Protein AF-A0A7S0ZJD8-F1 (afdb_monomer)

Mean predicted aligned error: 12.16 Å

Foldseek 3Di:
DDDDDDDDDDDDDDDDDDDDDDPPPPDDCLEQPSPNQHDDLVSLQVVLVVLLVVLVVLVVVLLPDDPPDLVCLLVNLVSVVVSVVSLCSSLVSLVVQLPDPPDPSNNVSSVVSNVVNVVVVLVVLLDLSSLVSLVCCLPDPVNVVVDDPVSNVSSQVSNLSSLLCVNVPDPVLSVVLVVLVVVLVVLVVVLVVLLVCCQDPPPNWDKDFCVQPVVQDDVVLSVVWDWDDDPNTIITTQGLRPVSLLVRLQRRLDPVVLVVSPCSSPPCVSCVSSVVSVVVSLVSLQVSCVSSPHNGSQRSVLPPPDPQNHPVSVVVVVVVVCVVCVVVVVVVQVQLLVLQVVSLVPDPVVVVPPDDDPPPPRDSGQDPSSVSNSVSVVCCVVCVVPVVCVVVVVVVPDPVVVLVVVQVVCCVPPVDGDDD

Solvent-accessible surface area (backbone atoms only — not comparable to full-atom values): 24217 Å² total; per-residue (Å²): 144,81,88,79,82,76,81,81,78,85,80,82,83,78,92,81,80,92,79,96,85,74,94,71,88,84,72,76,88,37,41,56,85,72,36,60,77,36,87,54,45,82,30,36,51,59,48,36,54,53,50,49,58,53,42,50,52,41,52,50,52,57,61,66,63,66,95,85,52,85,84,52,57,68,53,48,57,50,44,52,49,52,38,50,52,59,52,45,61,54,40,56,46,22,58,50,37,44,75,69,49,88,51,63,64,43,15,52,27,22,45,53,22,36,55,52,49,51,49,53,51,52,53,54,40,51,33,48,76,65,46,51,60,53,54,50,42,71,69,31,70,74,57,43,70,72,47,56,77,65,56,47,50,51,49,55,49,52,49,48,55,26,49,75,56,30,40,86,47,57,72,72,57,25,54,50,46,56,49,40,52,53,52,38,53,50,40,54,50,52,32,54,48,42,59,52,45,56,37,63,46,95,81,48,45,54,77,42,56,36,84,82,43,60,88,53,41,60,66,76,59,54,69,70,41,53,76,44,81,55,96,97,40,56,27,32,46,41,57,39,32,71,71,59,34,56,65,50,41,35,49,51,85,52,65,66,58,28,46,49,56,46,48,66,49,66,36,60,85,76,39,46,67,40,51,55,34,49,54,49,44,54,50,42,41,41,53,44,15,50,73,74,72,30,95,36,43,64,59,60,67,31,38,99,84,45,92,56,72,41,71,66,60,49,50,53,49,53,51,54,50,48,64,73,41,42,69,59,53,53,53,51,53,51,51,40,45,53,51,46,56,53,53,71,73,65,40,72,74,69,66,79,64,78,72,88,73,76,84,74,76,78,72,94,63,81,47,82,57,43,49,49,25,41,49,46,50,52,51,51,64,76,28,66,91,46,52,79,43,55,75,53,48,58,76,71,60,44,70,68,55,47,52,50,51,49,32,52,51,39,33,72,77,71,71,41,76,80,76,134

Structure (mmCIF, N/CA/C/O backbone):
data_AF-A0A7S0ZJD8-F1
#
_entry.id   AF-A0A7S0ZJD8-F1
#
loop_
_atom_site.group_PDB
_atom_site.id
_atom_site.type_symbol
_atom_site.label_atom_id
_atom_site.label_alt_id
_atom_site.label_comp_id
_atom_site.label_asym_id
_atom_site.label_entity_id
_atom_site.label_seq_id
_atom_site.pdbx_PDB_ins_code
_atom_site.Cartn_x
_atom_site.Cartn_y
_atom_site.Cartn_z
_atom_site.occupancy
_atom_site.B_iso_or_equiv
_atom_site.auth_seq_id
_atom_site.auth_comp_id
_atom_site.auth_asym_id
_atom_site.auth_atom_id
_atom_site.pdbx_PDB_model_num
ATOM 1 N N . SER A 1 1 ? -49.148 -4.290 -6.022 1.00 34.66 1 SER A N 1
ATOM 2 C CA . SER A 1 1 ? -49.364 -3.223 -5.025 1.00 34.66 1 SER A CA 1
ATOM 3 C C . SER A 1 1 ? -48.228 -3.239 -4.014 1.00 34.66 1 SER A C 1
ATOM 5 O O . SER A 1 1 ? -48.318 -3.897 -2.991 1.00 34.66 1 SER A O 1
ATOM 7 N N . LEU A 1 2 ? -47.140 -2.531 -4.314 1.00 22.94 2 LEU A N 1
ATOM 8 C CA . LEU A 1 2 ? -46.131 -2.135 -3.332 1.00 22.94 2 LEU A CA 1
ATOM 9 C C . LEU A 1 2 ? -45.579 -0.785 -3.794 1.00 22.94 2 LEU A C 1
ATOM 11 O O . LEU A 1 2 ? -44.835 -0.688 -4.763 1.00 22.94 2 LEU A O 1
ATOM 15 N N . ASN A 1 3 ? -46.095 0.258 -3.145 1.00 22.84 3 ASN A N 1
ATOM 16 C CA . ASN A 1 3 ? -45.726 1.656 -3.311 1.00 22.84 3 ASN A CA 1
ATOM 17 C C . ASN A 1 3 ? -44.357 1.883 -2.664 1.00 22.84 3 ASN A C 1
ATOM 19 O O . ASN A 1 3 ? -44.268 1.942 -1.438 1.00 22.84 3 ASN A O 1
ATOM 23 N N . LEU A 1 4 ? -43.312 2.069 -3.467 1.00 25.77 4 LEU A N 1
ATOM 24 C CA . LEU A 1 4 ? -42.076 2.696 -3.006 1.00 25.77 4 LEU A CA 1
ATOM 25 C C . LEU A 1 4 ? -42.177 4.192 -3.310 1.00 25.77 4 LEU A C 1
ATOM 27 O O . LEU A 1 4 ? -42.016 4.631 -4.445 1.00 25.77 4 LEU A O 1
ATOM 31 N N . LYS A 1 5 ? -42.508 4.970 -2.274 1.00 24.23 5 LYS A N 1
ATOM 32 C CA . LYS A 1 5 ? -42.427 6.434 -2.288 1.00 24.23 5 LYS A CA 1
ATOM 33 C C . LYS A 1 5 ? -40.955 6.832 -2.384 1.00 24.23 5 LYS A C 1
ATOM 35 O O . LYS A 1 5 ? -40.248 6.839 -1.379 1.00 24.23 5 LYS A O 1
ATOM 40 N N . THR A 1 6 ? -40.504 7.193 -3.576 1.00 27.55 6 THR A N 1
ATOM 41 C CA . THR A 1 6 ? -39.266 7.945 -3.769 1.00 27.55 6 THR A CA 1
ATOM 42 C C . THR A 1 6 ? -39.478 9.368 -3.245 1.00 27.55 6 THR A C 1
ATOM 44 O O . THR A 1 6 ? -40.357 10.103 -3.696 1.00 27.55 6 THR A O 1
ATOM 47 N N . ARG A 1 7 ? -38.705 9.758 -2.225 1.00 26.48 7 ARG A N 1
ATOM 48 C CA . ARG A 1 7 ? -38.601 11.158 -1.801 1.00 26.48 7 ARG A CA 1
ATOM 49 C C . ARG A 1 7 ? -37.836 11.914 -2.886 1.00 26.48 7 ARG A C 1
ATOM 51 O O . ARG A 1 7 ? -36.656 11.663 -3.104 1.00 26.48 7 ARG A O 1
ATOM 58 N N . ASN A 1 8 ? -38.538 12.821 -3.557 1.00 23.09 8 ASN A N 1
ATOM 59 C CA . ASN A 1 8 ? -37.975 13.789 -4.490 1.00 23.09 8 ASN A CA 1
ATOM 60 C C . ASN A 1 8 ? -36.964 14.689 -3.765 1.00 23.09 8 ASN A C 1
ATOM 62 O O . ASN A 1 8 ? -37.358 15.480 -2.909 1.00 23.09 8 ASN A O 1
ATOM 66 N N . TYR A 1 9 ? -35.690 14.613 -4.143 1.00 26.19 9 TYR A N 1
ATOM 67 C CA . TYR A 1 9 ? -34.766 15.729 -3.962 1.00 26.19 9 TYR A CA 1
ATOM 68 C C . TYR A 1 9 ? -34.892 16.622 -5.196 1.00 26.19 9 TYR A C 1
ATOM 70 O O . TYR A 1 9 ? -34.617 16.193 -6.314 1.00 26.19 9 TYR A O 1
ATOM 78 N N . SER A 1 10 ? -35.396 17.841 -5.002 1.00 24.55 10 SER A N 1
ATOM 79 C CA . SER A 1 10 ? -35.574 18.816 -6.073 1.00 24.55 10 SER A CA 1
ATOM 80 C C . SER A 1 10 ? -34.214 19.284 -6.591 1.00 24.55 10 SER A C 1
ATOM 82 O O . SER A 1 10 ? -33.496 20.006 -5.902 1.00 24.55 10 SER A O 1
ATOM 84 N N . THR A 1 11 ? -33.875 18.913 -7.818 1.00 25.34 11 THR A N 1
ATOM 85 C CA . THR A 1 11 ? -32.825 19.558 -8.605 1.00 25.34 11 THR A CA 1
ATOM 86 C C . THR A 1 11 ? -33.406 20.813 -9.251 1.00 25.34 11 THR A C 1
ATOM 88 O O . THR A 1 11 ? -34.088 20.762 -10.273 1.00 25.34 11 THR A O 1
ATOM 91 N N . SER A 1 12 ? -33.177 21.968 -8.631 1.00 26.50 12 SER A N 1
ATOM 92 C CA . SER A 1 12 ? -33.423 23.263 -9.264 1.00 26.50 12 SER A CA 1
ATOM 93 C C . SER A 1 12 ? -32.315 23.540 -10.284 1.00 26.50 12 SER A C 1
ATOM 95 O O . SER A 1 12 ? -31.171 23.801 -9.922 1.00 26.50 12 SER A O 1
ATOM 97 N N . PHE A 1 13 ? -32.687 23.437 -11.559 1.00 30.55 13 PHE A N 1
ATOM 98 C CA . PHE A 1 13 ? -31.923 23.833 -12.737 1.00 30.55 13 PHE A CA 1
ATOM 99 C C . PHE A 1 13 ? -31.697 25.350 -12.775 1.00 30.55 13 PHE A C 1
ATOM 101 O O . PHE A 1 13 ? -32.662 26.104 -12.672 1.00 30.55 13 PHE A O 1
ATOM 108 N N . THR A 1 14 ? -30.475 25.792 -13.082 1.00 28.81 14 THR A N 1
ATOM 109 C CA . THR A 1 14 ? -30.248 27.082 -13.754 1.00 28.81 14 THR A CA 1
ATOM 110 C C . THR A 1 14 ? -29.093 26.979 -14.745 1.00 28.81 14 THR A C 1
ATOM 112 O O . THR A 1 14 ? -27.967 26.667 -14.371 1.00 28.81 14 THR A O 1
ATOM 115 N N . ASN A 1 15 ? -29.412 27.264 -16.011 1.00 32.31 15 ASN A N 1
ATOM 116 C CA . ASN A 1 15 ? -28.484 27.530 -17.109 1.00 32.31 15 ASN A CA 1
ATOM 117 C C . ASN A 1 15 ? -27.544 28.685 -16.750 1.00 32.31 15 ASN A C 1
ATOM 119 O O . ASN A 1 15 ? -28.043 29.754 -16.397 1.00 32.31 15 ASN A O 1
ATOM 123 N N . ILE A 1 16 ? -26.231 28.528 -16.940 1.00 32.75 16 ILE A N 1
ATOM 124 C CA . ILE A 1 16 ? -25.314 29.670 -17.055 1.00 32.75 16 ILE A CA 1
ATOM 125 C C . ILE A 1 16 ? -24.350 29.427 -18.218 1.00 32.75 16 ILE A C 1
ATOM 127 O O . ILE A 1 16 ? -23.671 28.408 -18.301 1.00 32.75 16 ILE A O 1
ATOM 131 N N . SER A 1 17 ? -24.386 30.388 -19.135 1.00 29.91 17 SER A N 1
ATOM 132 C CA . SER A 1 17 ? -23.612 30.527 -20.360 1.00 29.91 17 SER A CA 1
ATOM 133 C C . SER A 1 17 ? -22.142 30.867 -20.114 1.00 29.91 17 SER A C 1
ATOM 135 O O . SER A 1 17 ? -21.789 31.503 -19.124 1.00 29.91 17 SER A O 1
ATOM 137 N N . GLU A 1 18 ? -21.339 30.498 -21.107 1.00 39.88 18 GLU A N 1
ATOM 138 C CA . GLU A 1 18 ? -19.937 30.826 -21.370 1.00 39.88 18 GLU A CA 1
ATOM 139 C C . GLU A 1 18 ? -19.441 32.182 -20.824 1.00 39.88 18 GLU A C 1
ATOM 141 O O . GLU A 1 18 ? -19.932 33.240 -21.215 1.00 39.88 18 GLU A O 1
ATOM 146 N N . ASN A 1 19 ? -18.389 32.146 -19.997 1.00 29.42 19 ASN A N 1
ATOM 147 C CA . ASN A 1 19 ? -17.175 32.947 -20.203 1.00 29.42 19 ASN A CA 1
ATOM 148 C C . ASN A 1 19 ? -16.042 32.509 -19.257 1.00 29.42 19 ASN A C 1
ATOM 150 O O . ASN A 1 19 ? -16.196 32.451 -18.040 1.00 29.42 19 ASN A O 1
ATOM 154 N N . LYS A 1 20 ? -14.885 32.198 -19.853 1.00 45.00 20 LYS A N 1
ATOM 155 C CA . LYS A 1 20 ? -13.628 31.845 -19.181 1.00 45.00 20 LYS A CA 1
ATOM 156 C C . LYS A 1 20 ? -12.943 33.104 -18.653 1.00 45.00 20 LYS A C 1
ATOM 158 O O . LYS A 1 20 ? -12.396 33.842 -19.460 1.00 45.00 20 LYS A O 1
ATOM 163 N N . SER A 1 21 ? -12.924 33.271 -17.333 1.00 33.72 21 SER A N 1
ATOM 164 C CA . SER A 1 21 ? -11.855 33.878 -16.514 1.00 33.72 21 SER A CA 1
ATOM 165 C C . SER A 1 21 ? -12.489 34.402 -15.228 1.00 33.72 21 SER A C 1
ATOM 167 O O . SER A 1 21 ? -12.870 35.561 -15.174 1.00 33.72 21 SER A O 1
ATOM 169 N N . ASP A 1 22 ? -12.707 33.503 -14.270 1.00 29.36 22 ASP A N 1
ATOM 170 C CA . ASP A 1 22 ? -12.872 33.761 -12.832 1.00 29.36 22 ASP A CA 1
ATOM 171 C C . ASP A 1 22 ? -13.500 32.498 -12.236 1.00 29.36 22 ASP A C 1
ATOM 173 O O . ASP A 1 22 ? -14.710 32.287 -12.319 1.00 29.36 22 ASP A O 1
ATOM 177 N N . LEU A 1 23 ? -12.677 31.625 -11.645 1.00 34.72 23 LEU A N 1
ATOM 178 C CA . LEU A 1 23 ? -13.143 30.539 -10.773 1.00 34.72 23 LEU A CA 1
ATOM 179 C C . LEU A 1 23 ? -13.694 31.165 -9.484 1.00 34.72 23 LEU A C 1
ATOM 181 O O . LEU A 1 23 ? -13.085 31.140 -8.417 1.00 34.72 23 LEU A O 1
ATOM 185 N N . ASN A 1 24 ? -14.850 31.808 -9.614 1.00 30.39 24 ASN A N 1
ATOM 186 C CA . ASN A 1 24 ? -15.603 32.363 -8.514 1.00 30.39 24 ASN A CA 1
ATOM 187 C C . ASN A 1 24 ? -16.448 31.215 -7.956 1.00 30.39 24 ASN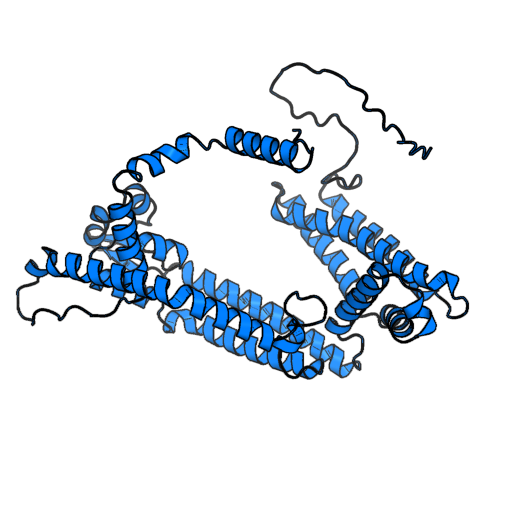 A C 1
ATOM 189 O O . ASN A 1 24 ? -17.483 30.871 -8.526 1.00 30.39 24 ASN A O 1
ATOM 193 N N . TRP A 1 25 ? -15.968 30.593 -6.875 1.00 38.53 25 TRP A N 1
ATOM 194 C CA . TRP A 1 25 ? -16.639 29.533 -6.113 1.00 38.53 25 TRP A CA 1
ATOM 195 C C . TRP A 1 25 ? -17.956 30.049 -5.499 1.00 38.53 25 TRP A C 1
ATOM 197 O O . TRP A 1 25 ? -18.088 30.217 -4.289 1.00 38.53 25 TRP A O 1
ATOM 207 N N . LYS A 1 26 ? -18.957 30.353 -6.328 1.00 40.50 26 LYS A N 1
ATOM 208 C CA . LYS A 1 26 ? -20.320 30.674 -5.900 1.00 40.50 26 LYS A CA 1
ATOM 209 C C . LYS A 1 26 ? -21.135 29.386 -5.876 1.00 40.50 26 LYS A C 1
ATOM 211 O O . LYS A 1 26 ? -21.884 29.098 -6.802 1.00 40.50 26 LYS A O 1
ATOM 216 N N . GLY A 1 27 ? -20.996 28.618 -4.800 1.00 39.84 27 GLY A N 1
ATOM 217 C CA . GLY A 1 27 ? -21.799 27.417 -4.591 1.00 39.84 27 GLY A CA 1
ATOM 218 C C . GLY A 1 27 ? -21.562 26.780 -3.228 1.00 39.84 27 GLY A C 1
ATOM 219 O O . GLY A 1 27 ? -20.718 25.906 -3.112 1.00 39.84 27 GLY A O 1
ATOM 220 N N . TYR A 1 28 ? -22.365 27.184 -2.237 1.00 43.22 28 TYR A N 1
ATOM 221 C CA . TYR A 1 28 ? -22.423 26.658 -0.863 1.00 43.22 28 TYR A CA 1
ATOM 222 C C . TYR A 1 28 ? -21.151 26.854 -0.019 1.00 43.22 28 TYR A C 1
ATOM 224 O O . TYR A 1 28 ? -20.035 26.579 -0.442 1.00 43.22 28 TYR A O 1
ATOM 232 N N . ASP A 1 29 ? -21.331 27.305 1.223 1.00 50.28 29 ASP A N 1
ATOM 233 C CA . ASP A 1 29 ? -20.264 27.415 2.223 1.00 50.28 29 ASP A CA 1
ATOM 234 C C . ASP A 1 29 ? -19.836 26.024 2.718 1.00 50.28 29 ASP A C 1
ATOM 236 O O . ASP A 1 29 ? -20.153 25.605 3.828 1.00 50.28 29 ASP A O 1
ATOM 240 N N . ARG A 1 30 ? -19.203 25.250 1.835 1.00 55.56 30 ARG A N 1
ATOM 241 C CA . ARG A 1 30 ? -18.761 23.880 2.116 1.00 55.56 30 ARG A CA 1
ATOM 242 C C . ARG A 1 30 ? -17.401 23.843 2.819 1.00 55.56 30 ARG A C 1
ATOM 244 O O . ARG A 1 30 ? -17.008 22.789 3.295 1.00 55.56 30 ARG A O 1
ATOM 251 N N . GLY A 1 31 ? -16.704 24.978 2.918 1.00 59.81 31 GLY A N 1
ATOM 252 C CA . GLY A 1 31 ? -15.317 25.048 3.389 1.00 59.81 31 GLY A CA 1
ATOM 253 C C . GLY A 1 31 ? -14.357 24.191 2.555 1.00 59.81 31 GLY A C 1
ATOM 254 O O . GLY A 1 31 ? -14.705 23.717 1.471 1.00 59.81 31 GLY A O 1
ATOM 255 N N . LEU A 1 32 ? -13.120 24.025 3.025 1.00 71.69 32 LEU A N 1
ATOM 256 C CA . LEU A 1 32 ? -12.102 23.248 2.312 1.00 71.69 32 LEU A CA 1
ATOM 257 C C . LEU A 1 32 ? -12.389 21.740 2.435 1.00 71.69 32 LEU A C 1
ATOM 259 O O . LEU A 1 32 ? -12.516 21.233 3.543 1.00 71.69 32 LEU A O 1
ATOM 263 N N . VAL A 1 33 ? -12.490 21.024 1.307 1.00 76.50 33 VAL A N 1
ATOM 264 C CA . VAL A 1 33 ? -12.810 19.574 1.247 1.00 76.50 33 VAL A CA 1
ATOM 265 C C . VAL A 1 33 ? -14.100 19.201 2.001 1.00 76.50 33 VAL A C 1
ATOM 267 O O . VAL A 1 33 ? -14.150 18.207 2.712 1.00 76.50 33 VAL A O 1
ATOM 270 N N . ASN A 1 34 ? -15.162 20.002 1.863 1.00 76.00 34 ASN A N 1
ATOM 271 C CA . ASN A 1 34 ? -16.426 19.819 2.597 1.00 76.00 34 ASN A CA 1
ATOM 272 C C . ASN A 1 34 ? -16.311 19.926 4.134 1.00 76.00 34 ASN A C 1
ATOM 274 O O . ASN A 1 34 ? -17.225 19.486 4.825 1.00 76.00 34 ASN A O 1
ATOM 278 N N . LEU A 1 35 ? -15.256 20.551 4.673 1.00 82.62 35 LEU A N 1
ATOM 279 C CA . LEU A 1 35 ? -15.173 20.951 6.081 1.00 82.62 35 LEU A CA 1
ATOM 280 C C . LEU A 1 35 ? -15.461 22.456 6.235 1.00 82.62 35 LEU A C 1
ATOM 282 O O . LEU A 1 35 ? -14.536 23.268 6.117 1.00 82.62 35 LEU A O 1
ATOM 286 N N . PRO A 1 36 ? -16.704 22.872 6.569 1.00 74.50 36 PRO A N 1
ATOM 287 C CA . PRO A 1 36 ? -17.126 24.281 6.548 1.00 74.50 36 PRO A CA 1
ATOM 288 C C . PRO A 1 36 ? -16.294 25.210 7.440 1.00 74.50 36 PRO A C 1
ATOM 290 O O . PRO A 1 36 ? -16.195 26.410 7.186 1.00 74.50 36 PRO A O 1
ATOM 293 N N . GLY A 1 37 ? -15.691 24.664 8.499 1.00 79.75 37 GLY A N 1
ATOM 294 C CA . GLY A 1 37 ? -14.896 25.431 9.454 1.00 79.75 37 GLY A CA 1
ATOM 295 C C . GLY A 1 37 ? -13.452 25.713 9.023 1.00 79.75 37 GLY A C 1
ATOM 296 O O . GLY A 1 37 ? -12.779 26.463 9.726 1.00 79.75 37 GLY A O 1
ATOM 297 N N . ILE A 1 38 ? -12.967 25.149 7.907 1.00 85.88 38 ILE A N 1
ATOM 298 C CA . ILE A 1 38 ? -11.583 25.335 7.440 1.00 85.88 38 ILE A CA 1
ATOM 299 C C . ILE A 1 38 ? -11.555 26.319 6.278 1.00 85.88 38 ILE A C 1
ATOM 301 O O . ILE A 1 38 ? -11.986 25.999 5.168 1.00 85.88 38 ILE A O 1
ATOM 305 N N . ARG A 1 39 ? -11.009 27.516 6.520 1.00 84.69 39 ARG A N 1
ATOM 306 C CA . ARG A 1 39 ? -10.820 28.550 5.485 1.00 84.69 39 ARG A CA 1
ATOM 307 C C . ARG A 1 39 ? -9.384 29.054 5.395 1.00 84.69 39 ARG A C 1
ATOM 309 O O . ARG A 1 39 ? -8.965 29.514 4.339 1.00 84.69 39 ARG A O 1
ATOM 316 N N . LYS A 1 40 ? -8.633 28.986 6.493 1.00 89.62 40 LYS A N 1
ATOM 317 C CA . LYS A 1 40 ? -7.221 29.384 6.580 1.00 89.62 40 LYS A CA 1
ATOM 318 C C . LYS A 1 40 ? -6.440 28.423 7.468 1.00 89.62 40 LYS A C 1
ATOM 320 O O . LYS A 1 40 ? -7.008 27.715 8.295 1.00 89.62 40 LYS A O 1
ATOM 325 N N . HIS A 1 41 ? -5.113 28.473 7.367 1.00 90.06 41 HIS A N 1
ATOM 326 C CA . HIS A 1 41 ? -4.211 27.558 8.075 1.00 90.06 41 HIS A CA 1
ATOM 327 C C . HIS A 1 41 ? -4.444 27.539 9.601 1.00 90.06 41 HIS A C 1
ATOM 329 O O . HIS A 1 41 ? -4.390 26.490 10.232 1.00 90.06 41 HIS A O 1
ATOM 335 N N . SER A 1 42 ? -4.787 28.683 10.205 1.00 91.94 42 SER A N 1
ATOM 336 C CA . SER A 1 42 ? -5.053 28.790 11.652 1.00 91.94 42 SER A CA 1
ATOM 337 C C . SER A 1 42 ? -6.359 28.138 12.137 1.00 91.94 42 SER A C 1
ATOM 339 O O . SER A 1 42 ? -6.567 28.052 13.351 1.00 91.94 42 SER A O 1
ATOM 341 N N . ASP A 1 43 ? -7.231 27.682 11.235 1.00 93.56 43 ASP A N 1
ATOM 342 C CA . ASP A 1 43 ? -8.490 27.023 11.598 1.00 93.56 43 ASP A CA 1
ATOM 343 C C . ASP A 1 43 ? -8.297 25.525 11.887 1.00 93.56 43 ASP A C 1
ATOM 345 O O . ASP A 1 43 ? -9.013 24.972 12.721 1.00 93.56 43 ASP A O 1
ATOM 349 N N . TRP A 1 44 ? -7.287 24.887 11.278 1.00 94.88 44 TRP A N 1
ATOM 350 C CA . TRP A 1 44 ? -7.024 23.444 11.392 1.00 94.88 44 TRP A CA 1
ATOM 351 C C . TRP A 1 44 ? -6.911 22.969 12.835 1.00 94.88 44 TRP A C 1
ATOM 353 O O . TRP A 1 44 ? -7.638 22.074 13.256 1.00 94.88 44 TRP A O 1
ATOM 363 N N . MET A 1 45 ? -6.041 23.604 13.622 1.00 96.00 45 MET A N 1
ATOM 364 C CA . MET A 1 45 ? -5.827 23.193 15.009 1.00 96.00 45 MET A CA 1
ATOM 365 C C . MET A 1 45 ? -7.068 23.437 15.879 1.00 96.00 45 MET A C 1
ATOM 367 O O . MET A 1 45 ? -7.389 22.632 16.748 1.00 96.00 45 MET A O 1
ATOM 371 N N . LYS A 1 46 ? -7.802 24.530 15.631 1.00 95.00 46 LYS A N 1
ATOM 372 C CA . LYS A 1 46 ? -9.044 24.827 16.361 1.00 95.00 46 LYS A CA 1
ATOM 373 C C . LYS A 1 46 ? -10.107 23.771 16.085 1.00 95.00 46 LYS A C 1
ATOM 375 O O . LYS A 1 46 ? -10.803 23.353 17.005 1.00 95.00 46 LYS A O 1
ATOM 380 N N . MET A 1 47 ? -10.216 23.338 14.831 1.00 94.50 47 MET A N 1
ATOM 381 C CA . MET A 1 47 ? -11.125 22.263 14.464 1.00 94.50 47 MET A CA 1
ATOM 382 C C . MET A 1 47 ? -10.680 20.922 15.025 1.00 94.50 47 MET A C 1
ATOM 384 O O . MET A 1 47 ? -11.527 20.233 15.574 1.00 94.50 47 MET A O 1
ATOM 388 N N . ALA A 1 48 ? -9.389 20.585 14.993 1.00 96.12 48 ALA A N 1
ATOM 389 C CA . ALA A 1 48 ? -8.889 19.346 15.591 1.00 96.12 48 ALA A CA 1
ATOM 390 C C . ALA A 1 48 ? -9.294 19.218 17.071 1.00 96.12 48 ALA A C 1
ATOM 392 O O . ALA A 1 48 ? -9.812 18.183 17.481 1.00 96.12 48 ALA A O 1
ATOM 393 N N . VAL A 1 49 ? -9.154 20.300 17.847 1.00 96.94 49 VAL A N 1
ATOM 394 C CA . VAL A 1 49 ? -9.583 20.352 19.258 1.00 96.94 49 VAL A CA 1
ATOM 395 C C . VAL A 1 49 ? -11.102 20.187 19.406 1.00 96.94 49 VAL A C 1
ATOM 397 O O . VAL A 1 49 ? -11.572 19.505 20.313 1.00 96.94 49 VAL A O 1
ATOM 400 N N . GLU A 1 50 ? -11.902 20.787 18.523 1.00 95.69 50 GLU A N 1
ATOM 401 C CA . GLU A 1 50 ? -13.361 20.618 18.548 1.00 95.69 50 GLU A CA 1
ATOM 402 C C . GLU A 1 50 ? -13.789 19.190 18.169 1.00 95.69 50 GLU A C 1
ATOM 404 O O . GLU A 1 50 ? -14.729 18.649 18.761 1.00 95.69 50 GLU A O 1
ATOM 409 N N . TYR A 1 51 ? -13.091 18.566 17.217 1.00 96.31 51 TYR A N 1
ATOM 410 C CA . TYR A 1 51 ? -13.298 17.173 16.834 1.00 96.31 51 TYR A CA 1
ATOM 411 C C . TYR A 1 51 ? -12.942 16.227 17.979 1.00 96.31 51 TYR A C 1
ATOM 413 O O . TYR A 1 51 ? -13.757 15.365 18.297 1.00 96.31 51 TYR A O 1
ATOM 421 N N . GLU A 1 52 ? -11.813 16.432 18.656 1.00 97.44 52 GLU A N 1
ATOM 422 C CA . GLU A 1 52 ? -11.450 15.683 19.863 1.00 97.44 52 GLU A CA 1
ATOM 423 C C . GLU A 1 52 ? -12.512 15.847 20.958 1.00 97.44 52 GLU A C 1
ATOM 425 O O . GLU A 1 52 ? -13.016 14.864 21.493 1.00 97.44 52 GLU A O 1
ATOM 430 N N . ARG A 1 53 ? -12.941 17.083 21.246 1.00 97.56 53 ARG A N 1
ATOM 431 C CA . ARG A 1 53 ? -13.959 17.365 22.270 1.00 97.56 53 ARG A CA 1
ATOM 432 C C . ARG A 1 53 ? -15.286 16.660 21.987 1.00 97.56 53 ARG A C 1
ATOM 434 O O . ARG A 1 53 ? -15.949 16.196 22.914 1.00 97.56 53 ARG A O 1
ATOM 441 N N . LYS A 1 54 ? -15.720 16.618 20.724 1.00 96.25 54 LYS A N 1
ATOM 442 C CA . LYS A 1 54 ? -16.912 15.858 20.315 1.00 96.25 54 LYS A CA 1
ATOM 443 C C . LYS A 1 54 ? -16.667 14.350 20.389 1.00 96.25 54 LYS A C 1
ATOM 445 O O . LYS A 1 54 ? -17.521 13.655 20.927 1.00 96.25 54 LYS A O 1
ATOM 450 N N . GLY A 1 55 ? -15.503 13.876 19.947 1.00 96.50 55 GLY A N 1
ATOM 451 C CA . GLY A 1 55 ? -15.079 12.480 20.068 1.00 96.50 55 GLY A CA 1
ATOM 452 C C . GLY A 1 55 ? -15.130 11.989 21.515 1.00 96.50 55 GLY A C 1
ATOM 453 O O . GLY A 1 55 ? -15.715 10.947 21.798 1.00 96.50 55 GLY A O 1
ATOM 454 N N . GLN A 1 56 ? -14.649 12.801 22.458 1.00 96.00 56 GLN A N 1
ATOM 455 C CA . GLN A 1 56 ? -14.695 12.494 23.886 1.00 96.00 56 GLN A CA 1
ATOM 456 C C . GLN A 1 56 ? -16.127 12.286 24.403 1.00 96.00 56 GLN A C 1
ATOM 458 O O . GLN A 1 56 ? -16.346 11.453 25.276 1.00 96.00 56 GLN A O 1
ATOM 463 N N . LYS A 1 57 ? -17.134 12.963 23.835 1.00 95.50 57 LYS A N 1
ATOM 464 C CA . LYS A 1 57 ? -18.535 12.722 24.214 1.00 95.50 57 LYS A CA 1
ATOM 465 C C . LYS A 1 57 ? -19.013 11.333 23.803 1.00 95.50 57 LYS A C 1
ATOM 467 O O . LYS A 1 57 ? -19.754 10.720 24.565 1.00 95.50 57 LYS A O 1
ATOM 472 N N . TYR A 1 58 ? -18.611 10.840 22.632 1.00 94.25 58 TYR A N 1
ATOM 473 C CA . TYR A 1 58 ? -18.921 9.468 22.222 1.00 94.25 58 TYR A CA 1
ATOM 474 C C . TYR A 1 58 ? -18.211 8.457 23.123 1.00 94.25 58 TYR A C 1
ATOM 476 O O . TYR A 1 58 ? -18.830 7.501 23.579 1.00 94.25 58 TYR A O 1
ATOM 484 N N . VAL A 1 59 ? -16.949 8.716 23.473 1.00 93.25 59 VAL A N 1
ATOM 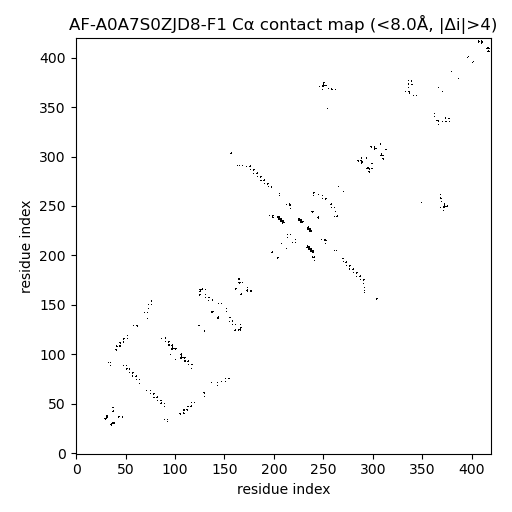485 C CA . VAL A 1 59 ? -16.186 7.910 24.441 1.00 93.25 59 VAL A CA 1
ATOM 486 C C . VAL A 1 59 ? -16.906 7.840 25.789 1.00 93.25 59 VAL A C 1
ATOM 488 O O . VAL A 1 59 ? -17.089 6.758 26.345 1.00 93.25 59 VAL A O 1
ATOM 491 N N . ASP A 1 60 ? -17.379 8.974 26.302 1.00 92.00 60 ASP A N 1
ATOM 492 C CA . ASP A 1 60 ? -18.121 9.027 27.562 1.00 92.00 60 ASP A CA 1
ATOM 493 C C . ASP A 1 60 ? -19.460 8.275 27.467 1.00 92.00 60 ASP A C 1
ATOM 495 O O . ASP A 1 60 ? -19.852 7.588 28.413 1.00 92.00 60 ASP A O 1
ATOM 499 N N . GLN A 1 61 ? -20.141 8.333 26.317 1.00 89.31 61 GLN A N 1
ATOM 500 C CA . GLN A 1 61 ? -21.346 7.539 26.060 1.00 89.31 61 GLN A CA 1
ATOM 501 C C . GLN A 1 61 ? -21.048 6.035 26.068 1.00 89.31 61 GLN A C 1
ATOM 503 O O . GLN A 1 61 ? -21.769 5.293 26.739 1.00 89.31 61 GLN A O 1
ATOM 508 N N . ILE A 1 62 ? -19.971 5.592 25.409 1.00 89.38 62 ILE A N 1
ATOM 509 C CA . ILE A 1 62 ? -19.528 4.188 25.415 1.00 89.38 62 ILE A CA 1
ATOM 510 C C . ILE A 1 62 ? -19.235 3.734 26.849 1.00 89.38 62 ILE A C 1
ATOM 512 O O . ILE A 1 62 ? -19.701 2.680 27.269 1.00 89.38 62 ILE A O 1
ATOM 516 N N . ARG A 1 63 ? -18.536 4.551 27.645 1.00 87.50 63 ARG A N 1
ATOM 517 C CA . ARG A 1 63 ? -18.220 4.235 29.050 1.00 87.50 63 ARG A CA 1
ATOM 518 C C . ARG A 1 63 ? -19.446 4.214 29.959 1.00 87.50 63 ARG A C 1
ATOM 520 O O . ARG A 1 63 ? -19.492 3.447 30.916 1.00 87.50 63 ARG A O 1
ATOM 527 N N . SER A 1 64 ? -20.444 5.050 29.676 1.00 82.75 64 SER A N 1
ATOM 528 C CA . SER A 1 64 ? -21.704 5.083 30.431 1.00 82.75 64 SER A CA 1
ATOM 529 C C . SER A 1 64 ? -22.586 3.851 30.194 1.00 82.75 64 SER A C 1
ATOM 531 O O . SER A 1 64 ? -23.605 3.667 30.867 1.00 82.75 64 SER A O 1
ATOM 533 N N . PHE A 1 65 ? -22.207 3.002 29.239 1.00 74.38 65 PHE A N 1
ATOM 534 C CA . PHE A 1 65 ? -22.944 1.808 28.890 1.00 74.38 65 PHE A CA 1
ATOM 535 C C . PHE A 1 65 ? -22.992 0.801 30.049 1.00 74.38 65 PHE A C 1
ATOM 537 O O . PHE A 1 65 ? -21.976 0.233 30.449 1.00 74.38 65 PHE A O 1
ATOM 544 N N . SER A 1 66 ? -24.192 0.550 30.587 1.00 58.22 66 SER A N 1
ATOM 545 C CA . SER A 1 66 ? -24.413 -0.415 31.669 1.00 58.22 66 SER A CA 1
ATOM 546 C C . SER A 1 66 ? -24.993 -1.740 31.163 1.00 58.22 66 SER A C 1
ATOM 548 O O . SER A 1 66 ? -25.803 -1.792 30.239 1.00 58.22 66 SER A O 1
ATOM 550 N N . GLN A 1 67 ? -24.597 -2.833 31.819 1.00 56.47 67 GLN A N 1
ATOM 551 C CA . GLN A 1 67 ? -24.869 -4.225 31.429 1.00 56.47 67 GLN A CA 1
ATOM 552 C C . GLN A 1 67 ? -26.354 -4.654 31.498 1.00 56.47 67 GLN A C 1
ATOM 554 O O . GLN A 1 67 ? -26.671 -5.811 31.229 1.00 56.47 67 GLN A O 1
ATOM 559 N N . SER A 1 68 ? -27.281 -3.778 31.898 1.00 53.56 68 SER A N 1
ATOM 560 C CA . SER A 1 68 ? -28.599 -4.191 32.399 1.00 53.56 68 SER A CA 1
ATOM 561 C C . SER A 1 68 ? -29.733 -4.281 31.368 1.00 53.56 68 SER A C 1
ATOM 563 O O . SER A 1 68 ? -30.820 -4.722 31.737 1.00 53.56 68 SER A O 1
ATOM 565 N N . SER A 1 69 ? -29.540 -3.945 30.084 1.00 52.41 69 SER A N 1
ATOM 566 C CA . SER A 1 69 ? -30.618 -4.094 29.084 1.00 52.41 69 SER A CA 1
ATOM 567 C C . SER A 1 69 ? -30.130 -4.470 27.681 1.00 52.41 69 SER A C 1
ATOM 569 O O . SER A 1 69 ? -29.398 -3.711 27.047 1.00 52.41 69 SER A O 1
ATOM 571 N N . ASN A 1 70 ? -30.628 -5.606 27.178 1.00 52.81 70 ASN A N 1
ATOM 572 C CA . ASN A 1 70 ? -30.355 -6.180 25.852 1.00 52.81 70 ASN A CA 1
ATOM 573 C C . ASN A 1 70 ? -30.550 -5.203 24.670 1.00 52.81 70 ASN A C 1
ATOM 575 O O . ASN A 1 70 ? -29.857 -5.343 23.672 1.00 52.81 70 ASN A O 1
ATOM 579 N N . GLU A 1 71 ? -31.466 -4.233 24.763 1.00 54.56 71 GLU A N 1
ATOM 580 C CA . GLU A 1 71 ? -31.781 -3.302 23.661 1.00 54.56 71 GLU A CA 1
ATOM 581 C C . GLU A 1 71 ? -30.686 -2.265 23.382 1.00 54.56 71 GLU A C 1
ATOM 583 O O . GLU A 1 71 ? -30.644 -1.709 22.292 1.00 54.56 71 GLU A O 1
ATOM 588 N N . LYS A 1 72 ? -29.785 -2.002 24.336 1.00 60.88 72 LYS A N 1
ATOM 589 C CA . LYS A 1 72 ? -28.781 -0.938 24.181 1.00 60.88 72 LYS A CA 1
ATOM 590 C C . LYS A 1 72 ? -27.477 -1.424 23.528 1.00 60.88 72 LYS A C 1
ATOM 592 O O . LYS A 1 72 ? -26.635 -0.620 23.154 1.00 60.88 72 LYS A O 1
ATOM 597 N N . VAL A 1 73 ? -27.275 -2.734 23.395 1.00 60.06 73 VAL A N 1
ATOM 598 C CA . VAL A 1 73 ? -25.977 -3.313 23.005 1.00 60.06 73 VAL A CA 1
ATOM 599 C C . VAL A 1 73 ? -25.624 -3.048 21.535 1.00 60.06 73 VAL A C 1
ATOM 601 O O . VAL A 1 73 ? -24.482 -2.690 21.257 1.00 60.06 73 VAL A O 1
ATOM 604 N N . SER A 1 74 ? -26.588 -3.121 20.609 1.00 62.34 74 SER A N 1
ATOM 605 C CA . SER A 1 74 ? -26.396 -2.653 19.222 1.00 62.34 74 SER A CA 1
ATOM 606 C C . SER A 1 74 ? -26.099 -1.149 19.163 1.00 62.34 74 SER A C 1
ATOM 608 O O . SER A 1 74 ? -25.332 -0.692 18.319 1.00 62.34 74 SER A O 1
ATOM 610 N N . SER A 1 75 ? -26.612 -0.371 20.125 1.00 76.19 75 SER A N 1
ATOM 611 C CA . SER A 1 75 ? -26.308 1.057 20.238 1.00 76.19 75 SER A CA 1
ATOM 612 C C . SER A 1 75 ? -24.833 1.332 20.562 1.00 76.19 75 SER A C 1
ATOM 614 O O . SER A 1 75 ? -24.342 2.386 20.182 1.00 76.19 75 SER A O 1
ATOM 616 N N . VAL A 1 76 ? -24.099 0.412 21.208 1.00 87.06 76 VAL A N 1
ATOM 617 C CA . VAL A 1 76 ? -22.653 0.594 21.466 1.00 87.06 76 VAL A CA 1
ATOM 618 C C . VAL A 1 76 ? -21.858 0.549 20.171 1.00 87.06 76 VAL A C 1
ATOM 620 O O . VAL A 1 76 ? -21.031 1.425 19.945 1.00 87.06 76 VAL A O 1
ATOM 623 N N . LEU A 1 77 ? -22.128 -0.439 19.313 1.00 89.81 77 LEU A N 1
ATOM 624 C CA . LEU A 1 77 ? -21.472 -0.546 18.008 1.00 89.81 77 LEU A CA 1
ATOM 625 C C . LEU A 1 77 ? -21.775 0.672 17.134 1.00 89.81 77 LEU A C 1
ATOM 627 O O . LEU A 1 77 ? -20.870 1.192 16.495 1.00 89.81 77 LEU A O 1
ATOM 631 N N . TYR A 1 78 ? -23.011 1.175 17.183 1.00 89.69 78 TYR A N 1
ATOM 632 C CA . TYR A 1 78 ? -23.383 2.413 16.500 1.00 89.69 78 TYR A CA 1
ATOM 633 C C . TYR A 1 78 ? -22.600 3.629 17.020 1.00 89.69 78 TYR A C 1
ATOM 635 O O . TYR A 1 78 ? -22.135 4.441 16.233 1.00 89.69 78 TYR A O 1
ATOM 643 N N . ILE A 1 79 ? -22.399 3.758 18.337 1.00 92.06 79 ILE A N 1
ATOM 644 C CA . ILE A 1 79 ? -21.606 4.870 18.892 1.00 92.06 79 ILE A CA 1
ATOM 645 C C . ILE A 1 79 ? -20.124 4.745 18.505 1.00 92.06 79 ILE A C 1
ATOM 647 O O . ILE A 1 79 ? -19.482 5.762 18.254 1.00 92.06 79 ILE A O 1
ATOM 651 N N . PHE A 1 80 ? -19.578 3.525 18.432 1.00 93.25 80 PHE A N 1
ATOM 652 C CA . PHE A 1 80 ? -18.237 3.305 17.880 1.00 93.25 80 PHE A CA 1
ATOM 653 C C . PHE A 1 80 ? -18.150 3.734 16.413 1.00 93.25 80 PHE A C 1
ATOM 655 O O . PHE A 1 80 ? -17.206 4.430 16.054 1.00 93.25 80 PHE A O 1
ATOM 662 N N . ASP A 1 81 ? -19.134 3.366 15.592 1.00 92.50 81 ASP A N 1
ATOM 663 C CA . ASP A 1 81 ? -19.197 3.754 14.180 1.00 92.50 81 ASP A CA 1
ATOM 664 C C . ASP A 1 81 ? -19.282 5.280 14.013 1.00 92.50 81 ASP A C 1
ATOM 666 O O . ASP A 1 81 ? -18.508 5.868 13.263 1.00 92.50 81 ASP A O 1
ATOM 670 N N . GLU A 1 82 ? -20.128 5.954 14.799 1.00 94.69 82 GLU A N 1
ATOM 671 C CA . GLU A 1 82 ? -20.234 7.420 14.813 1.00 94.69 82 GLU A CA 1
ATOM 672 C C . GLU A 1 82 ? -18.938 8.098 15.280 1.00 94.69 82 GLU A C 1
ATOM 674 O O . GLU A 1 82 ? -18.529 9.112 14.713 1.00 94.69 82 GLU A O 1
ATOM 679 N N . LEU A 1 83 ? -18.263 7.542 16.293 1.00 95.25 83 LEU A N 1
ATOM 680 C CA . LEU A 1 83 ? -16.957 8.025 16.743 1.00 95.25 83 LEU A CA 1
ATOM 681 C C . LEU A 1 83 ? -15.913 7.905 15.628 1.00 95.25 83 LEU A C 1
ATOM 683 O O . LEU A 1 83 ? -15.215 8.880 15.345 1.00 95.25 83 LEU A O 1
ATOM 687 N N . SER A 1 84 ? -15.828 6.742 14.980 1.00 94.12 84 SER A N 1
ATOM 688 C CA . SER A 1 84 ? -14.917 6.505 13.860 1.00 94.12 84 SER A CA 1
ATOM 689 C C . SER A 1 84 ? -15.228 7.422 12.679 1.00 94.12 84 SER A C 1
ATOM 691 O O . SER A 1 84 ? -14.328 8.112 12.207 1.00 94.12 84 SER A O 1
ATOM 693 N N . SER A 1 85 ? -16.492 7.513 12.255 1.00 93.81 85 SER A N 1
ATOM 694 C CA . SER A 1 85 ? -16.929 8.390 11.163 1.00 93.81 85 SER A CA 1
ATOM 695 C C . SER A 1 85 ? -16.583 9.853 11.443 1.00 93.81 85 SER A C 1
ATOM 697 O O . SER A 1 85 ? -16.038 10.534 10.577 1.00 93.81 85 SER A O 1
ATOM 699 N N . HIS A 1 86 ? -16.856 10.334 12.659 1.00 94.94 86 HIS A N 1
ATOM 700 C CA . HIS A 1 86 ? -16.550 11.705 13.072 1.00 94.94 86 HIS A CA 1
ATOM 701 C C . HIS A 1 86 ? -15.043 11.987 13.050 1.00 94.94 86 HIS A C 1
ATOM 703 O O . HIS A 1 86 ? -14.620 13.034 12.572 1.00 94.94 86 HIS A O 1
ATOM 709 N N . LEU A 1 87 ? -14.200 11.075 13.537 1.00 95.38 87 LEU A N 1
ATOM 710 C CA . LEU A 1 87 ? -12.748 11.287 13.520 1.00 95.38 87 LEU A CA 1
ATOM 711 C C . LEU A 1 87 ? -12.154 11.180 12.103 1.00 95.38 87 LEU A C 1
ATOM 713 O O . LEU A 1 87 ? -11.303 11.999 11.744 1.00 95.38 87 LEU A O 1
ATOM 717 N N . CYS A 1 88 ? -12.619 10.222 11.294 1.00 94.06 88 CYS A N 1
ATOM 718 C CA . CYS A 1 88 ? -12.175 10.029 9.910 1.00 94.06 88 CYS A CA 1
ATOM 719 C C . CYS A 1 88 ? -12.539 11.212 9.009 1.00 94.06 88 CYS A C 1
ATOM 721 O O . CYS A 1 88 ? -11.695 11.639 8.230 1.00 94.06 88 CYS A O 1
ATOM 723 N N . GLU A 1 89 ? -13.725 11.814 9.171 1.00 93.31 89 GLU A N 1
ATOM 724 C CA . GLU A 1 89 ? -14.134 12.999 8.397 1.00 93.31 89 GLU A CA 1
ATOM 725 C C . GLU A 1 89 ? -13.069 14.111 8.442 1.00 93.31 89 GLU A C 1
ATOM 727 O O . GLU A 1 89 ? -12.727 14.712 7.421 1.00 93.31 89 GLU A O 1
ATOM 732 N N . PHE A 1 90 ? -12.499 14.359 9.624 1.00 94.56 90 PHE A N 1
ATOM 733 C CA . PHE A 1 90 ? -11.439 15.349 9.787 1.00 94.56 90 PHE A CA 1
ATOM 734 C C . PHE A 1 90 ? -10.072 14.850 9.310 1.00 94.56 90 PHE A C 1
ATOM 736 O O . PHE A 1 90 ? -9.351 15.589 8.633 1.00 94.56 90 PHE A O 1
ATOM 743 N N . LEU A 1 91 ? -9.690 13.626 9.687 1.00 94.69 91 LEU A N 1
ATOM 744 C CA . LEU A 1 91 ? -8.365 13.087 9.379 1.00 94.69 91 LEU A CA 1
ATOM 745 C C . LEU A 1 91 ? -8.161 12.872 7.884 1.00 94.69 91 LEU A C 1
ATOM 747 O O . LEU A 1 91 ? -7.110 13.254 7.383 1.00 94.69 91 LEU A O 1
ATOM 751 N N . ASP A 1 92 ? -9.162 12.369 7.165 1.00 93.94 92 ASP A N 1
ATOM 752 C CA . ASP A 1 92 ? -9.082 12.140 5.720 1.00 93.94 92 ASP A CA 1
ATOM 753 C C . ASP A 1 92 ? -8.922 13.464 4.960 1.00 93.94 92 ASP A C 1
ATOM 755 O O . ASP A 1 92 ? -8.135 13.576 4.015 1.00 93.94 92 ASP A O 1
ATOM 759 N N . ALA A 1 93 ? -9.615 14.515 5.407 1.00 93.31 93 ALA A N 1
ATOM 760 C CA . ALA A 1 93 ? -9.447 15.850 4.848 1.00 93.31 93 ALA A CA 1
ATOM 761 C C . ALA A 1 93 ? -8.053 16.427 5.148 1.00 93.31 93 ALA A C 1
ATOM 763 O O . ALA A 1 93 ? -7.428 17.016 4.263 1.00 93.31 93 ALA A O 1
ATOM 764 N N . ALA A 1 94 ? -7.545 16.255 6.374 1.00 94.19 94 ALA A N 1
ATOM 765 C CA . ALA A 1 94 ? -6.197 16.685 6.741 1.00 94.19 94 ALA A CA 1
ATOM 766 C C . ALA A 1 94 ? -5.119 15.922 5.948 1.00 94.19 94 ALA A C 1
ATOM 768 O O . ALA A 1 94 ? -4.167 16.535 5.457 1.00 94.19 94 ALA A O 1
ATOM 769 N N . GLU A 1 95 ? -5.303 14.612 5.770 1.00 93.12 95 GLU A N 1
ATOM 770 C CA . GLU A 1 95 ? -4.450 13.717 4.988 1.00 93.12 95 GLU A CA 1
ATOM 771 C C . GLU A 1 95 ? -4.381 14.158 3.526 1.00 93.12 95 GLU A C 1
ATOM 773 O O . GLU A 1 95 ? -3.295 14.258 2.957 1.00 93.12 95 GLU A O 1
ATOM 778 N N . LEU A 1 96 ? -5.517 14.495 2.914 1.00 93.12 96 LEU A N 1
ATOM 779 C CA . LEU A 1 96 ? -5.526 15.025 1.555 1.00 93.12 96 LEU A CA 1
ATOM 780 C C . LEU A 1 96 ? -4.751 16.347 1.482 1.00 93.12 96 LEU A C 1
ATOM 782 O O . LEU A 1 96 ? -3.835 16.499 0.669 1.00 93.12 96 LEU A O 1
ATOM 786 N N . ILE A 1 97 ? -5.095 17.308 2.344 1.00 93.12 97 ILE A N 1
ATOM 787 C CA . ILE A 1 97 ? -4.559 18.672 2.273 1.00 93.12 97 ILE A CA 1
ATOM 788 C C . ILE A 1 97 ? -3.055 18.721 2.527 1.00 93.12 97 ILE A C 1
ATOM 790 O O . ILE A 1 97 ? -2.371 19.467 1.825 1.00 93.12 97 ILE A O 1
ATOM 794 N N . ARG A 1 98 ? -2.513 17.910 3.443 1.00 92.12 98 ARG A N 1
ATOM 795 C CA . ARG A 1 98 ? -1.065 17.887 3.710 1.00 92.12 98 ARG A CA 1
ATOM 796 C C . ARG A 1 98 ? -0.223 17.382 2.529 1.00 92.12 98 ARG A C 1
ATOM 798 O O . ARG A 1 98 ? 0.963 17.693 2.480 1.00 92.12 98 ARG A O 1
ATOM 805 N N . HIS A 1 99 ? -0.825 16.682 1.562 1.00 88.69 99 HIS A N 1
ATOM 806 C CA . HIS A 1 99 ? -0.131 16.181 0.369 1.00 88.69 99 HIS A CA 1
ATOM 807 C C . HIS A 1 99 ? -0.355 17.011 -0.897 1.00 88.69 99 HIS A C 1
ATOM 809 O O . HIS A 1 99 ? 0.538 17.067 -1.740 1.00 88.69 99 HIS A O 1
ATOM 815 N N . VAL A 1 100 ? -1.537 17.613 -1.071 1.00 90.88 100 VAL A N 1
ATOM 816 C CA . VAL A 1 100 ? -1.932 18.185 -2.376 1.00 90.88 100 VAL A CA 1
ATOM 817 C C . VAL A 1 100 ? -2.075 19.703 -2.386 1.00 90.88 100 VAL A C 1
ATOM 819 O O . VAL A 1 100 ? -2.163 20.295 -3.462 1.00 90.88 100 VAL A O 1
ATOM 822 N N . HIS A 1 101 ? -2.142 20.355 -1.221 1.00 90.12 101 HIS A N 1
ATOM 823 C CA . HIS A 1 101 ? -2.407 21.790 -1.180 1.00 90.12 101 HIS A CA 1
ATOM 824 C C . HIS A 1 101 ? -1.174 22.603 -1.625 1.00 90.12 101 HIS A C 1
ATOM 826 O O . HIS A 1 101 ? -0.071 22.347 -1.147 1.00 90.12 101 HIS A O 1
ATOM 832 N N . PRO A 1 102 ? -1.329 23.615 -2.503 1.00 90.75 102 PRO A N 1
ATOM 833 C CA . PRO A 1 102 ? -0.191 24.367 -3.042 1.00 90.75 102 PRO A CA 1
ATOM 834 C C . PRO A 1 102 ? 0.477 25.309 -2.024 1.00 90.75 102 PRO A C 1
ATOM 836 O O . PRO A 1 102 ? 1.662 25.603 -2.146 1.00 90.75 102 PRO A O 1
ATOM 839 N N . ASP A 1 103 ? -0.267 25.808 -1.030 1.00 89.56 103 ASP A N 1
ATOM 840 C CA . ASP A 1 103 ? 0.282 26.630 0.064 1.00 89.56 103 ASP A CA 1
ATOM 841 C C . ASP A 1 103 ? 0.883 25.760 1.178 1.00 89.56 103 ASP A C 1
ATOM 843 O O . ASP A 1 103 ? 0.160 25.015 1.843 1.00 89.56 103 ASP A O 1
ATOM 847 N N . SER A 1 104 ? 2.182 25.933 1.428 1.00 92.19 104 SER A N 1
ATOM 848 C CA . SER A 1 104 ? 2.939 25.237 2.476 1.00 92.19 104 SER A CA 1
ATOM 849 C C . SER A 1 104 ? 2.422 25.516 3.897 1.00 92.19 104 SER A C 1
ATOM 851 O O . SER A 1 104 ? 2.456 24.648 4.764 1.00 92.19 104 SER A O 1
ATOM 853 N N . ASN A 1 105 ? 1.864 26.702 4.167 1.00 94.12 105 ASN A N 1
ATOM 854 C CA . ASN A 1 105 ? 1.295 26.978 5.492 1.00 94.12 105 ASN A CA 1
ATOM 855 C C . ASN A 1 105 ? 0.061 26.114 5.771 1.00 94.12 105 ASN A C 1
ATOM 857 O O . ASN A 1 105 ? -0.177 25.709 6.909 1.00 94.12 105 ASN A O 1
ATOM 861 N N . MET A 1 106 ? -0.729 25.835 4.732 1.00 91.88 106 MET A N 1
ATOM 862 C CA . MET A 1 106 ? -1.890 24.955 4.824 1.00 91.88 106 MET A CA 1
ATOM 863 C C . MET A 1 106 ? -1.471 23.497 4.987 1.00 91.88 106 MET A C 1
ATOM 865 O O . MET A 1 106 ? -2.064 22.809 5.816 1.00 91.88 106 MET A O 1
ATOM 869 N N . THR A 1 107 ? -0.446 23.040 4.258 1.00 90.25 107 THR A N 1
ATOM 870 C CA . THR A 1 107 ? 0.049 21.662 4.392 1.00 90.25 107 THR A CA 1
ATOM 871 C C . THR A 1 107 ? 0.617 21.411 5.788 1.00 90.25 107 THR A C 1
ATOM 873 O O . THR A 1 107 ? 0.235 20.432 6.424 1.00 90.25 107 THR A O 1
ATOM 876 N N . LEU A 1 108 ? 1.436 22.329 6.316 1.00 93.12 108 LEU A N 1
ATOM 877 C CA . LEU A 1 108 ? 2.000 22.239 7.668 1.00 93.12 108 LEU A CA 1
ATOM 878 C C . LEU A 1 108 ? 0.920 22.281 8.755 1.00 93.12 108 LEU A C 1
ATOM 880 O O . LEU A 1 108 ? 0.963 21.510 9.712 1.00 93.12 108 LEU A O 1
ATOM 884 N N . ALA A 1 109 ? -0.071 23.165 8.620 1.00 95.19 109 ALA A N 1
ATOM 885 C CA . ALA A 1 109 ? -1.162 23.242 9.586 1.00 95.19 109 ALA A CA 1
ATOM 886 C C . ALA A 1 109 ? -2.033 21.975 9.589 1.00 95.19 109 ALA A C 1
ATOM 888 O O . ALA A 1 109 ? -2.411 21.507 10.666 1.00 95.19 109 ALA A O 1
ATOM 889 N N . ALA A 1 110 ? -2.319 21.411 8.410 1.00 94.06 110 ALA A N 1
ATOM 890 C CA . ALA A 1 110 ? -3.028 20.143 8.278 1.00 94.06 110 ALA A CA 1
ATOM 891 C C . ALA A 1 110 ? -2.213 18.979 8.863 1.00 94.06 110 ALA A C 1
ATOM 893 O O . ALA A 1 110 ? -2.766 18.183 9.614 1.00 94.06 110 ALA A O 1
ATOM 894 N N . ASP A 1 111 ? -0.902 18.920 8.612 1.00 92.19 111 ASP A N 1
ATOM 895 C CA . ASP A 1 111 ? -0.009 17.894 9.165 1.00 92.19 111 ASP A CA 1
ATOM 896 C C . ASP A 1 111 ? 0.051 17.932 10.703 1.00 92.19 111 ASP A C 1
ATOM 898 O O . ASP A 1 111 ? -0.085 16.905 11.376 1.00 92.19 111 ASP A O 1
ATOM 902 N N . HIS A 1 112 ? 0.152 19.132 11.284 1.00 95.25 112 HIS A N 1
ATOM 903 C CA . HIS A 1 112 ? 0.129 19.315 12.735 1.00 95.25 112 HIS A CA 1
ATOM 904 C C . HIS A 1 112 ? -1.215 18.896 13.347 1.00 95.25 112 HIS A C 1
ATOM 906 O O . HIS A 1 112 ? -1.240 18.227 14.383 1.00 95.25 112 HIS A O 1
ATOM 912 N N . ALA A 1 113 ? -2.330 19.277 12.718 1.00 96.38 113 ALA A N 1
ATOM 913 C CA . ALA A 1 113 ? -3.671 18.931 13.179 1.00 96.38 113 ALA A CA 1
ATOM 914 C C . ALA A 1 113 ? -3.973 17.429 13.030 1.00 96.38 113 ALA A C 1
ATOM 916 O O . ALA A 1 113 ? -4.523 16.823 13.950 1.00 96.38 113 ALA A O 1
ATOM 917 N N . HIS A 1 114 ? -3.546 16.820 11.921 1.00 95.69 114 HIS A N 1
ATOM 918 C CA . HIS A 1 114 ? -3.599 15.377 11.693 1.00 95.69 114 HIS A CA 1
ATOM 919 C C . HIS A 1 114 ? -2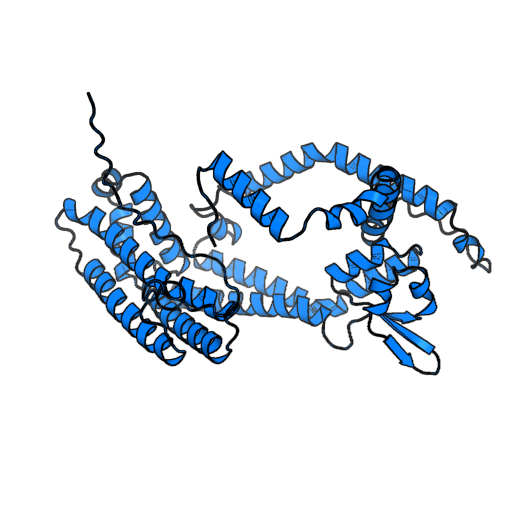.816 14.634 12.779 1.00 95.69 114 HIS A C 1
ATOM 921 O O . HIS A 1 114 ? -3.345 13.740 13.440 1.00 95.69 114 HIS A O 1
ATOM 927 N N . SER A 1 115 ? -1.571 15.053 13.026 1.00 91.38 115 SER A N 1
ATOM 928 C CA . SER A 1 115 ? -0.717 14.480 14.069 1.00 91.38 115 SER A CA 1
ATOM 929 C C . SER A 1 115 ? -1.323 14.621 15.463 1.00 91.38 115 SER A C 1
ATOM 931 O O . SER A 1 115 ? -1.202 13.712 16.279 1.00 91.38 115 SER A O 1
ATOM 933 N N . TYR A 1 116 ? -1.973 15.749 15.756 1.00 95.31 116 TYR A N 1
ATOM 934 C CA . TYR A 1 116 ? -2.654 15.968 17.027 1.00 95.31 116 TYR A CA 1
ATOM 935 C C . TYR A 1 116 ? -3.808 14.980 17.236 1.00 95.31 116 TYR A C 1
ATOM 937 O O . TYR A 1 116 ? -3.808 14.259 18.231 1.00 95.31 116 TYR A O 1
ATOM 945 N N . LEU A 1 117 ? -4.743 14.888 16.285 1.00 94.56 117 LEU A N 1
ATOM 946 C CA . LEU A 1 117 ? -5.917 14.021 16.431 1.00 94.56 117 LEU A CA 1
ATOM 947 C C . LEU A 1 117 ? -5.568 12.526 16.297 1.00 94.56 117 LEU A C 1
ATOM 949 O O . LEU A 1 117 ? -6.205 11.682 16.920 1.00 94.56 117 LEU A O 1
ATOM 953 N N . SER A 1 118 ? -4.490 12.190 15.582 1.00 91.94 118 SER A N 1
ATOM 954 C CA . SER A 1 118 ? -3.944 10.824 15.551 1.00 91.94 118 SER A CA 1
ATOM 955 C C . SER A 1 118 ? -3.461 10.353 16.928 1.00 91.94 118 SER A C 1
ATOM 957 O O . SER A 1 118 ? -3.605 9.178 17.258 1.00 91.94 118 SER A O 1
ATOM 959 N N . ARG A 1 119 ? -2.910 11.251 17.766 1.00 89.69 119 ARG A N 1
ATOM 960 C CA . ARG A 1 119 ? -2.552 10.898 19.154 1.00 89.69 119 ARG A CA 1
ATOM 961 C C . ARG A 1 119 ? -3.787 10.538 19.966 1.00 89.69 119 ARG A C 1
ATOM 963 O O . ARG A 1 119 ? -3.759 9.525 20.649 1.00 89.69 119 ARG A O 1
ATOM 970 N N . PHE A 1 120 ? -4.867 11.306 19.818 1.00 92.94 120 PHE A N 1
ATOM 971 C CA . PHE A 1 120 ? -6.138 10.991 20.462 1.00 92.94 120 PHE A CA 1
ATOM 972 C C . PHE A 1 120 ? -6.632 9.591 20.063 1.00 92.94 120 PHE A C 1
ATOM 974 O O . PHE A 1 120 ? -6.936 8.796 20.941 1.00 92.94 120 PHE A O 1
ATOM 981 N N . ILE A 1 121 ? -6.609 9.224 18.773 1.00 90.50 121 ILE A N 1
ATOM 982 C CA . ILE A 1 121 ? -6.959 7.856 18.332 1.00 90.50 121 ILE A CA 1
ATOM 983 C C . ILE A 1 121 ? -6.069 6.793 18.978 1.00 90.50 121 ILE A C 1
ATOM 985 O O . ILE A 1 121 ? -6.568 5.755 19.409 1.00 90.50 121 ILE A O 1
ATOM 989 N N . ASN A 1 122 ? -4.761 7.035 19.064 1.00 85.50 122 ASN A N 1
ATOM 990 C CA . ASN A 1 122 ? -3.850 6.094 19.714 1.00 85.50 122 ASN A CA 1
ATOM 991 C C . ASN A 1 122 ? -4.195 5.906 21.199 1.00 85.50 122 ASN A C 1
ATOM 993 O O . ASN A 1 122 ? -4.170 4.775 21.683 1.00 85.50 122 ASN A O 1
ATOM 997 N N . ASP A 1 123 ? -4.561 6.984 21.896 1.00 88.25 123 ASP A N 1
ATOM 998 C CA . ASP A 1 123 ? -5.018 6.921 23.286 1.00 88.25 123 ASP A CA 1
ATOM 999 C C . ASP A 1 123 ? -6.325 6.120 23.403 1.00 88.25 123 ASP A C 1
ATOM 1001 O O . ASP A 1 123 ? -6.445 5.278 24.294 1.00 88.25 123 ASP A O 1
ATOM 1005 N N . LEU A 1 124 ? -7.269 6.309 22.470 1.00 90.31 124 LEU A N 1
ATOM 1006 C CA . LEU A 1 124 ? -8.509 5.528 22.411 1.00 90.31 124 LEU A CA 1
ATOM 1007 C C . LEU A 1 124 ? -8.238 4.040 22.187 1.00 90.31 124 LEU A C 1
ATOM 1009 O O . LEU A 1 124 ? -8.764 3.216 22.926 1.00 90.31 124 LEU A O 1
ATOM 1013 N N . ASN A 1 125 ? -7.380 3.687 21.229 1.00 85.69 125 ASN A N 1
ATOM 1014 C CA . ASN A 1 125 ? -7.021 2.296 20.927 1.00 85.69 1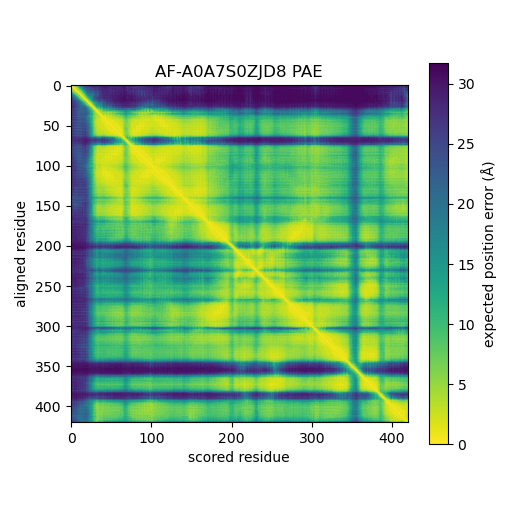25 ASN A CA 1
ATOM 1015 C C . ASN A 1 125 ? -6.258 1.612 22.076 1.00 85.69 125 ASN A C 1
ATOM 1017 O O . ASN A 1 125 ? -6.227 0.385 22.164 1.00 85.69 125 ASN A O 1
ATOM 1021 N N . ALA A 1 126 ? -5.643 2.389 22.971 1.00 82.88 126 ALA A N 1
ATOM 1022 C CA . ALA A 1 126 ? -4.988 1.891 24.178 1.00 82.88 126 ALA A CA 1
ATOM 1023 C C . ALA A 1 126 ? -5.920 1.841 25.405 1.00 82.88 126 ALA A C 1
ATOM 1025 O O . ALA A 1 126 ? -5.507 1.350 26.466 1.00 82.88 126 ALA A O 1
ATOM 1026 N N . ASP A 1 127 ? -7.154 2.338 25.292 1.00 87.56 127 ASP A N 1
ATOM 1027 C CA . ASP A 1 127 ? -8.106 2.421 26.392 1.00 87.56 127 ASP A CA 1
ATOM 1028 C C . ASP A 1 127 ? -8.881 1.110 26.571 1.00 87.56 127 ASP A C 1
ATOM 1030 O O . ASP A 1 127 ? -9.811 0.769 25.837 1.00 87.56 127 ASP A O 1
ATOM 1034 N N . LYS A 1 128 ? -8.536 0.388 27.638 1.00 87.19 128 LYS A N 1
ATOM 1035 C CA . LYS A 1 128 ? -9.194 -0.868 28.000 1.00 87.19 128 LYS A CA 1
ATOM 1036 C C . LYS A 1 128 ? -10.688 -0.705 28.301 1.00 87.19 128 LYS A C 1
ATOM 1038 O O . LYS A 1 128 ? -11.456 -1.627 28.044 1.00 87.19 128 LYS A O 1
ATOM 1043 N N . SER A 1 129 ? -11.120 0.464 28.778 1.00 88.50 129 SER A N 1
ATOM 1044 C CA . SER A 1 129 ? -12.540 0.723 29.048 1.00 88.50 129 SER A CA 1
ATOM 1045 C C . SER A 1 129 ? -13.402 0.733 27.781 1.00 88.50 129 SER A C 1
ATOM 1047 O O . SER A 1 129 ? -14.607 0.510 27.871 1.00 88.50 129 SER A O 1
ATOM 1049 N N . LEU A 1 130 ? -12.793 0.943 26.609 1.00 90.44 130 LEU A N 1
ATOM 1050 C CA . LEU A 1 130 ? -13.454 0.854 25.306 1.00 90.44 130 LEU A CA 1
ATOM 1051 C C . LEU A 1 130 ? -13.394 -0.566 24.725 1.00 90.44 130 LEU A C 1
ATOM 1053 O O . LEU A 1 130 ? -14.334 -1.004 24.064 1.00 90.44 130 LEU A O 1
ATOM 1057 N N . TYR A 1 131 ? -12.338 -1.318 25.035 1.00 91.12 131 TYR A N 1
ATOM 1058 C CA . TYR A 1 131 ? -12.204 -2.723 24.649 1.00 91.12 131 TYR A CA 1
ATOM 1059 C C . TYR A 1 131 ? -13.182 -3.648 25.388 1.00 91.12 131 TYR A C 1
ATOM 1061 O O . TYR A 1 131 ? -13.842 -4.486 24.768 1.00 91.12 131 TYR A O 1
ATOM 1069 N N . ASP A 1 132 ? -13.294 -3.504 26.712 1.00 87.94 132 ASP A N 1
ATOM 1070 C CA . ASP A 1 132 ? -14.040 -4.438 27.563 1.00 87.94 132 ASP A CA 1
ATOM 1071 C C . ASP A 1 132 ? -15.518 -4.620 27.126 1.00 87.94 132 ASP A C 1
ATOM 1073 O O . ASP A 1 132 ? -15.972 -5.767 27.053 1.00 87.94 132 ASP A O 1
ATOM 1077 N N . PRO A 1 133 ? -16.286 -3.567 26.761 1.00 87.50 133 PRO A N 1
ATOM 1078 C CA . PRO A 1 133 ? -17.652 -3.722 26.253 1.00 87.50 133 PRO A CA 1
ATOM 1079 C C . PRO A 1 133 ? -17.744 -4.565 24.975 1.00 87.50 133 PRO A C 1
ATOM 1081 O O . PRO A 1 133 ? -18.632 -5.415 24.866 1.00 87.50 133 PRO A O 1
ATOM 1084 N N . LEU A 1 134 ? -16.820 -4.369 24.028 1.00 90.38 134 LEU A N 1
ATOM 1085 C CA . LEU A 1 134 ? -16.765 -5.135 22.780 1.00 90.38 134 LEU A CA 1
ATOM 1086 C C . LEU A 1 134 ? -16.406 -6.598 23.053 1.00 90.38 134 LEU A C 1
ATOM 1088 O O . LEU A 1 134 ? -17.025 -7.511 22.506 1.00 90.38 134 LEU A O 1
ATOM 1092 N N . PHE A 1 135 ? -15.451 -6.833 23.953 1.00 89.81 135 PHE A N 1
ATOM 1093 C CA . PHE A 1 135 ? -15.033 -8.182 24.321 1.00 89.81 135 PHE A CA 1
ATOM 1094 C C . PHE A 1 135 ? -16.174 -8.947 25.001 1.00 89.81 135 PHE A C 1
ATOM 1096 O O . PHE A 1 135 ? -16.430 -10.115 24.699 1.00 89.81 135 PHE A O 1
ATOM 1103 N N . MET A 1 136 ? -16.918 -8.282 25.883 1.00 87.06 136 MET A N 1
ATOM 1104 C CA . MET A 1 136 ? -18.096 -8.855 26.533 1.00 87.06 136 MET A CA 1
ATOM 1105 C C . MET A 1 136 ? -19.219 -9.152 25.536 1.00 87.06 136 MET A C 1
ATOM 1107 O O . MET A 1 136 ? -19.821 -10.229 25.589 1.00 87.06 136 MET A O 1
ATOM 1111 N N . LEU A 1 137 ? -19.479 -8.232 24.602 1.00 87.44 137 LEU A N 1
ATOM 1112 C CA . LEU A 1 137 ? -20.437 -8.424 23.513 1.00 87.44 137 LEU A CA 1
ATOM 1113 C C . LEU A 1 137 ? -20.092 -9.666 22.685 1.00 87.44 137 LEU A C 1
ATOM 1115 O O . LEU A 1 137 ? -20.947 -10.525 22.459 1.00 87.44 137 LEU A O 1
ATOM 1119 N N . ARG A 1 138 ? -18.820 -9.799 22.307 1.00 90.25 138 ARG A N 1
ATOM 1120 C CA . ARG A 1 138 ? -18.312 -10.895 21.482 1.00 90.25 138 ARG A CA 1
ATOM 1121 C C . ARG A 1 138 ? -18.370 -12.268 22.153 1.00 90.25 138 ARG A C 1
ATOM 1123 O O . ARG A 1 138 ? -18.518 -13.274 21.454 1.00 90.25 138 ARG A O 1
ATOM 1130 N N . ASN A 1 139 ? -18.239 -12.323 23.479 1.00 90.06 139 ASN A N 1
ATOM 1131 C CA . ASN A 1 139 ? -18.214 -13.571 24.253 1.00 90.06 139 ASN A CA 1
ATOM 1132 C C . ASN A 1 139 ? -19.576 -13.963 24.849 1.00 90.06 139 ASN A C 1
ATOM 1134 O O . ASN A 1 139 ? -19.766 -15.101 25.281 1.00 90.06 139 ASN A O 1
ATOM 1138 N N . SER A 1 140 ? -20.555 -13.059 24.857 1.00 88.12 140 SER A N 1
ATOM 1139 C CA . SER A 1 140 ? -21.912 -13.371 25.300 1.00 88.12 140 SER A CA 1
ATOM 1140 C C . SER A 1 140 ? -22.707 -14.028 24.175 1.00 88.12 140 SER A C 1
ATOM 1142 O O . SER A 1 140 ? -23.166 -13.348 23.262 1.00 88.12 140 SER A O 1
ATOM 1144 N N . SER A 1 141 ? -22.957 -15.342 24.257 1.00 86.56 141 SER A N 1
ATOM 1145 C CA . SER A 1 141 ? -23.745 -16.052 23.231 1.00 86.56 141 SER A CA 1
ATOM 1146 C C . SER A 1 141 ? -25.120 -15.419 22.992 1.00 86.56 141 SER A C 1
ATOM 1148 O O . SER A 1 141 ? -25.600 -15.426 21.861 1.00 86.56 141 SER A O 1
ATOM 1150 N N . LYS A 1 142 ? -25.757 -14.866 24.032 1.00 86.56 142 LYS A N 1
ATOM 1151 C CA . LYS A 1 142 ? -27.071 -14.223 23.910 1.00 86.56 142 LYS A CA 1
ATOM 1152 C C . LYS A 1 142 ? -26.991 -12.938 23.084 1.00 86.56 142 LYS A C 1
ATOM 1154 O O . LYS A 1 142 ? -27.843 -12.728 22.230 1.00 86.56 142 LYS A O 1
ATOM 1159 N N . LEU A 1 143 ? -25.988 -12.098 23.353 1.00 84.75 143 LEU A N 1
ATOM 1160 C CA . LEU A 1 143 ? -25.813 -10.810 22.678 1.00 84.75 143 LEU A CA 1
ATOM 1161 C C . LEU A 1 143 ? -25.225 -10.988 21.277 1.00 84.75 143 LEU A C 1
ATOM 1163 O O . LEU A 1 143 ? -25.705 -10.395 20.321 1.00 84.75 143 LEU A O 1
ATOM 1167 N N . TRP A 1 144 ? -24.240 -11.869 21.128 1.00 89.38 144 TRP A N 1
ATOM 1168 C CA . TRP A 1 144 ? -23.634 -12.165 19.837 1.00 89.38 144 TRP A CA 1
ATOM 1169 C C . TRP A 1 144 ? -24.655 -12.702 18.834 1.00 89.38 144 TRP A C 1
ATOM 1171 O O . TRP A 1 144 ? -24.668 -12.304 17.674 1.00 89.38 144 TRP A O 1
ATOM 1181 N N . ASN A 1 145 ? -25.560 -13.579 19.275 1.00 89.56 145 ASN A N 1
ATOM 1182 C CA . ASN A 1 145 ? -26.582 -14.141 18.395 1.00 89.56 145 ASN A CA 1
ATOM 1183 C C . ASN A 1 145 ? -27.691 -13.144 18.027 1.00 89.56 145 ASN A C 1
ATOM 1185 O O . ASN A 1 145 ? -28.400 -13.408 17.060 1.00 89.56 145 ASN A O 1
ATOM 1189 N N . SER A 1 146 ? -27.837 -12.021 18.745 1.00 87.19 146 SER A N 1
ATOM 1190 C CA . SER A 1 146 ? -28.776 -10.957 18.359 1.00 87.19 146 SER A CA 1
ATOM 1191 C C . SER A 1 146 ? -28.231 -9.998 17.301 1.00 87.19 146 SER A C 1
ATOM 1193 O O . SER A 1 146 ? -29.026 -9.265 16.726 1.00 87.19 146 SER A O 1
ATOM 1195 N N . LEU A 1 147 ? -26.918 -10.006 17.045 1.00 88.56 147 LEU A N 1
ATOM 1196 C CA . LEU A 1 147 ? -26.291 -9.151 16.038 1.00 88.56 147 LEU A CA 1
ATOM 1197 C C . LEU A 1 147 ? -26.429 -9.727 14.623 1.00 88.56 147 LEU A C 1
ATOM 1199 O O . LEU A 1 147 ? -26.315 -10.949 14.418 1.00 88.56 147 LEU A O 1
ATOM 1203 N N . ASP A 1 148 ? -26.589 -8.841 13.644 1.00 90.62 148 ASP A N 1
ATOM 1204 C CA . ASP A 1 148 ? -26.515 -9.188 12.228 1.00 90.62 148 ASP A CA 1
ATOM 1205 C C . ASP A 1 148 ? -25.065 -9.448 11.762 1.00 90.62 148 ASP A C 1
ATOM 1207 O O . ASP A 1 148 ? -24.102 -9.393 12.532 1.00 90.62 148 ASP A O 1
ATOM 1211 N N . SER A 1 149 ? -24.885 -9.824 10.494 1.00 91.31 149 SER A N 1
ATOM 1212 C CA . SER A 1 149 ? -23.554 -10.122 9.948 1.00 91.31 149 SER A CA 1
ATOM 1213 C C . SER A 1 149 ? -22.623 -8.908 9.903 1.00 91.31 149 SER A C 1
ATOM 1215 O O . SER A 1 149 ? -21.416 -9.072 10.066 1.00 91.31 149 SER A O 1
ATOM 1217 N N . THR A 1 150 ? -23.167 -7.715 9.670 1.00 90.88 150 THR A N 1
ATOM 1218 C CA . THR A 1 150 ? -22.411 -6.463 9.551 1.00 90.88 150 THR A CA 1
ATOM 1219 C C . THR A 1 150 ? -21.957 -5.993 10.928 1.00 90.88 150 THR A C 1
ATOM 1221 O O . THR A 1 150 ? -20.788 -5.672 11.115 1.00 90.88 150 THR A O 1
ATOM 1224 N N . GLU A 1 151 ? -22.841 -6.047 11.921 1.00 91.19 151 GLU A N 1
ATOM 1225 C CA . GLU A 1 151 ? -22.537 -5.727 13.317 1.00 91.19 151 GLU A CA 1
ATOM 1226 C C . GLU A 1 151 ? -21.481 -6.674 13.901 1.00 91.19 151 GLU A C 1
ATOM 1228 O O . GLU A 1 151 ? -20.557 -6.238 14.590 1.00 91.19 151 GLU A O 1
ATOM 1233 N N . LYS A 1 152 ? -21.567 -7.975 13.588 1.00 91.44 152 LYS A N 1
ATOM 1234 C CA . LYS A 1 152 ? -20.536 -8.953 13.972 1.00 91.44 152 LYS A CA 1
ATOM 1235 C C . LYS A 1 152 ? -19.184 -8.623 13.353 1.00 91.44 152 LYS A C 1
ATOM 1237 O O . LYS A 1 152 ? -18.179 -8.662 14.058 1.00 91.44 152 LYS A O 1
ATOM 1242 N N . LEU A 1 153 ? -19.167 -8.279 12.065 1.00 89.62 153 LEU A N 1
ATOM 1243 C CA . LEU A 1 153 ? -17.949 -7.886 11.361 1.00 89.62 153 LEU A CA 1
ATOM 1244 C C . LEU A 1 153 ? -17.338 -6.615 11.963 1.00 89.62 153 LEU A C 1
ATOM 1246 O O . LEU A 1 153 ? -16.131 -6.583 12.191 1.00 89.62 153 LEU A O 1
ATOM 1250 N N . LEU A 1 154 ? -18.156 -5.602 12.261 1.00 91.12 154 LEU A N 1
ATOM 1251 C CA . LEU A 1 154 ? -17.712 -4.372 12.916 1.00 91.12 154 LEU A CA 1
ATOM 1252 C C . LEU A 1 154 ? -17.107 -4.671 14.294 1.00 91.12 154 LEU A C 1
ATOM 1254 O O . LEU A 1 154 ? -15.997 -4.236 14.584 1.00 91.12 154 LEU A O 1
ATOM 1258 N N . CYS A 1 155 ? -17.789 -5.472 15.117 1.00 91.44 155 CYS A N 1
ATOM 1259 C CA . CYS A 1 155 ? -17.299 -5.861 16.439 1.00 91.44 155 CYS A CA 1
ATOM 1260 C C . CYS A 1 155 ? -15.969 -6.627 16.368 1.00 91.44 155 CYS A C 1
ATOM 1262 O O . CYS A 1 155 ? -15.036 -6.290 17.096 1.00 91.44 155 CYS A O 1
ATOM 1264 N N . ASP A 1 156 ? -15.865 -7.628 15.487 1.00 90.56 156 ASP A N 1
ATOM 1265 C CA . ASP A 1 156 ? -14.626 -8.390 15.289 1.00 90.56 156 ASP A CA 1
ATOM 1266 C C . ASP A 1 156 ? -13.485 -7.498 14.760 1.00 90.56 156 ASP A C 1
ATOM 1268 O O . ASP A 1 156 ? -12.340 -7.683 15.169 1.00 90.56 156 ASP A O 1
ATOM 1272 N N . SER A 1 157 ? -13.784 -6.523 13.892 1.00 89.12 157 SER A N 1
ATOM 1273 C CA . SER A 1 157 ? -12.787 -5.591 13.339 1.00 89.12 157 SER A CA 1
ATOM 1274 C C . SER A 1 157 ? -12.268 -4.618 14.399 1.00 89.12 157 SER A C 1
ATOM 1276 O O . SER A 1 157 ? -11.059 -4.485 14.564 1.00 89.12 157 SER A O 1
ATOM 1278 N N . LEU A 1 158 ? -13.164 -4.012 15.185 1.00 90.44 158 LEU A N 1
ATOM 1279 C CA . LEU A 1 158 ? -12.780 -3.120 16.281 1.00 90.44 158 LEU A CA 1
ATOM 1280 C C . LEU A 1 158 ? -11.937 -3.859 17.327 1.00 90.44 158 LEU A C 1
ATOM 1282 O O . LEU A 1 158 ? -10.883 -3.370 17.725 1.00 90.44 158 LEU A O 1
ATOM 1286 N N . LEU A 1 159 ? -12.366 -5.056 17.747 1.00 90.06 159 LEU A N 1
ATOM 1287 C CA . LEU A 1 159 ? -11.603 -5.883 18.689 1.00 90.06 159 LEU A CA 1
ATOM 1288 C C . LEU A 1 159 ? -10.192 -6.165 18.188 1.00 90.06 159 LEU A C 1
ATOM 1290 O O . LEU A 1 159 ? -9.239 -6.069 18.957 1.00 90.06 159 LEU A O 1
ATOM 1294 N N . LEU A 1 160 ? -10.060 -6.482 16.903 1.00 85.31 160 LEU A N 1
ATOM 1295 C CA . LEU A 1 160 ? -8.768 -6.736 16.295 1.00 85.31 160 LEU A CA 1
ATOM 1296 C C . LEU A 1 160 ? -7.862 -5.498 16.328 1.00 85.31 160 LEU A C 1
ATOM 1298 O O . LEU A 1 160 ? -6.681 -5.624 16.646 1.00 85.31 160 LEU A O 1
ATOM 1302 N N . ASP A 1 161 ? -8.390 -4.310 16.036 1.00 85.38 161 ASP A N 1
ATOM 1303 C CA . ASP A 1 161 ? -7.609 -3.068 16.067 1.00 85.38 161 ASP A CA 1
ATOM 1304 C C . ASP A 1 161 ? -7.117 -2.739 17.486 1.00 85.38 161 ASP A C 1
ATOM 1306 O O . ASP A 1 161 ? -5.935 -2.445 17.694 1.00 85.38 161 ASP A O 1
ATOM 1310 N N . PHE A 1 162 ? -7.983 -2.915 18.485 1.00 88.44 162 PHE A N 1
ATOM 1311 C CA . PHE A 1 162 ? -7.626 -2.845 19.902 1.00 88.44 162 PHE A CA 1
ATOM 1312 C C . PHE A 1 162 ? -6.539 -3.867 20.290 1.00 88.44 162 PHE A C 1
ATOM 1314 O O . PHE A 1 162 ? -5.569 -3.552 20.991 1.00 88.44 162 PHE A O 1
ATOM 1321 N N . GLU A 1 163 ? -6.679 -5.114 19.840 1.00 85.50 163 GLU A N 1
ATOM 1322 C CA . GLU A 1 163 ? -5.749 -6.199 20.156 1.00 85.50 163 GLU A CA 1
ATOM 1323 C C . GLU A 1 163 ? -4.385 -6.011 19.491 1.00 85.50 163 GLU A C 1
ATOM 1325 O O . GLU A 1 163 ? -3.365 -6.267 20.135 1.00 85.50 163 GLU A O 1
ATOM 1330 N N . ARG A 1 164 ? -4.341 -5.468 18.269 1.00 78.00 164 ARG A N 1
ATOM 1331 C CA . ARG A 1 164 ? -3.105 -5.034 17.597 1.00 78.00 164 ARG A CA 1
ATOM 1332 C C . ARG A 1 164 ? -2.393 -3.916 18.365 1.00 78.00 164 ARG A C 1
ATOM 1334 O O . ARG A 1 164 ? -1.163 -3.876 18.372 1.00 78.00 164 ARG A O 1
ATOM 1341 N N . GLY A 1 165 ? -3.141 -3.053 19.054 1.00 76.19 165 GLY A N 1
ATOM 1342 C CA . GLY A 1 165 ? -2.608 -2.070 20.007 1.00 76.19 165 GLY A CA 1
ATOM 1343 C C . GLY A 1 165 ? -2.125 -2.673 21.336 1.00 76.19 165 GLY A C 1
ATOM 1344 O O . GLY A 1 165 ? -1.540 -1.976 22.164 1.00 76.19 165 GLY A O 1
ATOM 1345 N N . GLY A 1 166 ? -2.347 -3.971 21.564 1.00 80.81 166 GLY A N 1
ATOM 1346 C CA . GLY A 1 166 ? -1.945 -4.666 22.783 1.00 80.81 166 GLY A CA 1
ATOM 1347 C C . GLY A 1 166 ? -2.804 -4.331 24.005 1.00 80.81 166 GLY A C 1
ATOM 1348 O O . GLY A 1 166 ? -2.355 -4.562 25.126 1.00 80.81 166 GLY A O 1
ATOM 1349 N N . VAL A 1 167 ? -4.026 -3.805 23.833 1.00 85.56 167 VAL A N 1
ATOM 1350 C CA . VAL A 1 167 ? -4.889 -3.380 24.959 1.00 85.56 167 VAL A CA 1
ATOM 1351 C C . VAL A 1 167 ? -5.247 -4.523 25.921 1.00 85.56 167 VAL A C 1
ATOM 1353 O O . VAL A 1 167 ? -5.457 -4.311 27.114 1.00 85.56 167 VAL A O 1
ATOM 1356 N N . HIS A 1 168 ? -5.282 -5.754 25.407 1.00 82.81 168 HIS A N 1
ATOM 1357 C CA . HIS A 1 168 ? -5.569 -6.972 26.163 1.00 82.81 168 HIS A CA 1
ATOM 1358 C C . HIS A 1 168 ? -4.374 -7.447 27.012 1.00 82.81 168 HIS A C 1
ATOM 1360 O O . HIS A 1 168 ? -4.530 -8.309 27.880 1.00 82.81 168 HIS A O 1
ATOM 1366 N N . LEU A 1 169 ? -3.175 -6.905 26.772 1.00 83.75 169 LEU A N 1
ATOM 1367 C CA . LEU A 1 169 ? -1.950 -7.295 27.459 1.00 83.75 169 LEU A CA 1
ATOM 1368 C C . LEU A 1 169 ? -1.801 -6.587 28.812 1.00 83.75 169 LEU A C 1
ATOM 1370 O O . LEU A 1 169 ? -2.324 -5.500 29.048 1.00 83.75 169 LEU A O 1
ATOM 1374 N N . ILE A 1 170 ? -1.014 -7.194 29.704 1.00 85.56 170 ILE A N 1
ATOM 1375 C CA . ILE A 1 170 ? -0.555 -6.525 30.928 1.00 85.56 170 ILE A CA 1
ATOM 1376 C C . ILE A 1 170 ? 0.349 -5.334 30.585 1.00 85.56 170 ILE A C 1
ATOM 1378 O O . ILE A 1 170 ? 1.045 -5.352 29.569 1.00 85.56 170 ILE A O 1
ATOM 1382 N N . GLU A 1 171 ? 0.393 -4.336 31.469 1.00 82.12 171 GLU A N 1
ATOM 1383 C CA . GLU A 1 171 ? 1.084 -3.060 31.238 1.00 82.12 171 GLU A CA 1
ATOM 1384 C C . GLU A 1 171 ? 2.531 -3.217 30.747 1.00 82.12 171 GLU A C 1
ATOM 1386 O O . GLU A 1 171 ? 2.954 -2.537 29.814 1.00 82.12 171 GLU A O 1
ATOM 1391 N N . GLU A 1 172 ? 3.286 -4.147 31.335 1.00 86.44 172 GLU A N 1
ATOM 1392 C CA . GLU A 1 172 ? 4.675 -4.417 30.947 1.00 86.44 172 GLU A CA 1
ATOM 1393 C C . GLU A 1 172 ? 4.792 -4.908 29.498 1.00 86.44 172 GLU A C 1
ATOM 1395 O O . GLU A 1 172 ? 5.604 -4.399 28.723 1.00 86.44 172 GLU A O 1
ATOM 1400 N N . LYS A 1 173 ? 3.945 -5.868 29.106 1.00 85.94 173 LYS A N 1
ATOM 1401 C CA . LYS A 1 173 ? 3.913 -6.395 27.737 1.00 85.94 173 LYS A CA 1
ATOM 1402 C C . LYS A 1 173 ? 3.409 -5.344 26.752 1.00 85.94 173 LYS A C 1
ATOM 1404 O O . LYS A 1 173 ? 3.969 -5.226 25.667 1.00 85.94 173 LYS A O 1
ATOM 1409 N N . ARG A 1 174 ? 2.412 -4.544 27.141 1.00 83.06 174 ARG A N 1
ATOM 1410 C CA . ARG A 1 174 ? 1.882 -3.444 26.325 1.00 83.06 174 ARG A CA 1
ATOM 1411 C C . ARG A 1 174 ? 2.956 -2.399 26.024 1.00 83.06 174 ARG A C 1
ATOM 1413 O O . ARG A 1 174 ? 3.160 -2.058 24.863 1.00 83.06 174 ARG A O 1
ATOM 1420 N N . LYS A 1 175 ? 3.714 -1.956 27.035 1.00 84.31 175 LYS A N 1
ATOM 1421 C CA . LYS A 1 175 ? 4.853 -1.036 26.843 1.00 84.31 175 LYS A CA 1
ATOM 1422 C C . LYS A 1 175 ? 5.889 -1.600 25.873 1.00 84.31 175 LYS A C 1
ATOM 1424 O O . LYS A 1 175 ? 6.370 -0.874 25.007 1.00 84.31 175 LYS A O 1
ATOM 1429 N N . LYS A 1 176 ? 6.190 -2.899 25.981 1.00 88.75 176 LYS A N 1
ATOM 1430 C CA . LYS A 1 176 ? 7.099 -3.580 25.053 1.00 88.75 176 LYS A CA 1
ATOM 1431 C C . LYS A 1 176 ? 6.552 -3.600 23.621 1.00 88.75 176 LYS A C 1
ATOM 1433 O O . LYS A 1 176 ? 7.302 -3.309 22.697 1.00 88.75 176 LYS A O 1
ATOM 1438 N N . VAL A 1 177 ? 5.262 -3.889 23.429 1.00 87.62 177 VAL A N 1
ATOM 1439 C CA . VAL A 1 177 ? 4.607 -3.852 22.107 1.00 87.62 177 VAL A CA 1
ATOM 1440 C C . VAL A 1 177 ? 4.691 -2.459 21.485 1.00 87.62 177 VAL A C 1
ATOM 1442 O O . VAL A 1 177 ? 5.136 -2.341 20.347 1.00 87.62 177 VAL A O 1
ATOM 1445 N N . VAL A 1 178 ? 4.358 -1.405 22.236 1.00 84.81 178 VAL A N 1
ATOM 1446 C CA . VAL A 1 178 ? 4.438 -0.014 21.755 1.00 84.81 178 VAL A CA 1
ATOM 1447 C C . VAL A 1 178 ? 5.871 0.357 21.361 1.00 84.81 178 VAL A C 1
ATOM 1449 O O . VAL A 1 178 ? 6.096 0.948 20.304 1.00 84.81 178 VAL A O 1
ATOM 1452 N N . GLN A 1 179 ? 6.860 -0.027 22.174 1.00 88.31 179 GLN A N 1
ATOM 1453 C CA . GLN A 1 179 ? 8.271 0.191 21.859 1.00 88.31 179 GLN A CA 1
ATOM 1454 C C . GLN A 1 179 ? 8.682 -0.533 20.568 1.00 88.31 179 GLN A C 1
ATOM 1456 O O . GLN A 1 179 ? 9.285 0.086 19.692 1.00 88.31 179 GLN A O 1
ATOM 1461 N N . LEU A 1 180 ? 8.329 -1.815 20.429 1.00 92.06 180 LEU A N 1
ATOM 1462 C CA . LEU A 1 180 ? 8.636 -2.619 19.244 1.00 92.06 180 LEU A CA 1
ATOM 1463 C C . LEU A 1 180 ? 7.971 -2.059 17.983 1.00 92.06 180 LEU A C 1
ATOM 1465 O O . LEU A 1 180 ? 8.613 -1.996 16.939 1.00 92.06 180 LEU A O 1
ATOM 1469 N N . GLN A 1 181 ? 6.712 -1.621 18.068 1.00 88.69 181 GLN A N 1
ATOM 1470 C CA . GLN A 1 181 ? 5.995 -0.994 16.954 1.00 88.69 181 GLN A CA 1
ATOM 1471 C C . GLN A 1 181 ? 6.654 0.319 16.524 1.00 88.69 181 GLN A C 1
ATOM 1473 O O . GLN A 1 181 ? 6.861 0.532 15.331 1.00 88.69 181 GLN A O 1
ATOM 1478 N N . SER A 1 182 ? 7.034 1.169 17.482 1.00 86.31 182 SER A N 1
ATOM 1479 C CA . SER A 1 182 ? 7.733 2.430 17.209 1.00 86.31 182 SER A CA 1
ATOM 1480 C C . SER A 1 182 ? 9.098 2.192 16.556 1.00 86.31 182 SER A C 1
ATOM 1482 O O . SER A 1 182 ? 9.427 2.797 15.532 1.00 86.31 182 SER A O 1
ATOM 1484 N N . GLU A 1 183 ? 9.880 1.248 17.086 1.00 93.12 183 GLU A N 1
ATOM 1485 C CA . GLU A 1 183 ? 11.180 0.899 16.519 1.00 93.12 183 GLU A CA 1
ATOM 1486 C C . GLU A 1 183 ? 11.052 0.257 15.131 1.00 93.12 183 GLU A C 1
ATOM 1488 O O . GLU A 1 183 ? 11.839 0.568 14.233 1.00 93.12 183 GLU A O 1
ATOM 1493 N N . LEU A 1 184 ? 10.042 -0.592 14.923 1.00 92.75 184 LEU A N 1
ATOM 1494 C CA . LEU A 1 184 ? 9.742 -1.182 13.622 1.00 92.75 184 LEU A CA 1
ATOM 1495 C C . LEU A 1 184 ? 9.343 -0.104 12.611 1.00 92.75 184 LEU A C 1
ATOM 1497 O O . LEU A 1 184 ? 9.886 -0.097 11.510 1.00 92.75 184 LEU A O 1
ATOM 1501 N N . ALA A 1 185 ? 8.459 0.827 12.978 1.00 88.31 185 ALA A N 1
ATOM 1502 C CA . ALA A 1 185 ? 8.039 1.927 12.112 1.00 88.31 185 ALA A CA 1
ATOM 1503 C C . ALA A 1 185 ? 9.229 2.803 11.695 1.00 88.31 185 ALA A C 1
ATOM 1505 O O . ALA A 1 185 ? 9.414 3.068 10.505 1.00 88.31 185 ALA A O 1
ATOM 1506 N N . LYS A 1 186 ? 10.092 3.168 12.653 1.00 88.31 186 LYS A N 1
ATOM 1507 C CA . LYS A 1 186 ? 11.331 3.899 12.373 1.00 88.31 186 LYS A CA 1
ATOM 1508 C C . LYS A 1 186 ? 12.257 3.110 11.445 1.00 88.31 186 LYS A C 1
ATOM 1510 O O . LYS A 1 186 ? 12.717 3.647 10.447 1.00 88.31 186 LYS A O 1
ATOM 1515 N N . THR A 1 187 ? 12.490 1.828 11.728 1.00 93.56 187 THR A N 1
ATOM 1516 C CA . THR A 1 187 ? 13.386 0.989 10.913 1.00 93.56 187 THR A CA 1
ATOM 1517 C C . THR A 1 187 ? 12.848 0.813 9.486 1.00 93.56 187 THR A C 1
ATOM 1519 O O . THR A 1 187 ? 13.625 0.848 8.538 1.00 93.56 187 THR A O 1
ATOM 1522 N N . CYS A 1 188 ? 11.528 0.686 9.302 1.00 91.44 188 CYS A N 1
ATOM 1523 C CA . CYS A 1 188 ? 10.887 0.658 7.981 1.00 91.44 188 CYS A CA 1
ATOM 1524 C C . CYS A 1 188 ? 11.098 1.967 7.202 1.00 91.44 188 CYS A C 1
ATOM 1526 O O . CYS A 1 188 ? 11.372 1.939 5.998 1.00 91.44 188 CYS A O 1
ATOM 1528 N N . HIS A 1 189 ? 10.973 3.110 7.881 1.00 87.44 189 HIS A N 1
ATOM 1529 C CA . HIS A 1 189 ? 11.237 4.417 7.287 1.00 87.44 189 HIS A CA 1
ATOM 1530 C C . HIS A 1 189 ? 12.709 4.554 6.880 1.00 87.44 189 HIS A C 1
ATOM 1532 O O . HIS A 1 189 ? 12.997 4.841 5.718 1.00 87.44 189 HIS A O 1
ATOM 1538 N N . ASP A 1 190 ? 13.630 4.245 7.796 1.00 87.62 190 ASP A N 1
ATOM 1539 C CA . ASP A 1 190 ? 15.074 4.275 7.553 1.00 87.62 190 ASP A CA 1
ATOM 1540 C C . ASP A 1 190 ? 15.465 3.323 6.408 1.00 87.62 190 ASP A C 1
ATOM 1542 O O . ASP A 1 190 ? 16.292 3.671 5.568 1.00 87.62 190 ASP A O 1
ATOM 1546 N N . PHE A 1 191 ? 14.838 2.142 6.314 1.00 90.44 191 PHE A N 1
ATOM 1547 C CA . PHE A 1 191 ? 15.048 1.204 5.206 1.00 90.44 191 PHE A CA 1
ATOM 1548 C C . PHE A 1 191 ? 14.622 1.818 3.871 1.00 90.44 191 PHE A C 1
ATOM 1550 O O . PHE A 1 191 ? 15.405 1.809 2.923 1.00 90.44 191 PHE A O 1
ATOM 1557 N N . THR A 1 192 ? 13.427 2.409 3.810 1.00 85.75 192 THR A N 1
ATOM 1558 C CA . THR A 1 192 ? 12.903 3.073 2.604 1.00 85.75 192 THR A CA 1
ATOM 1559 C C . THR A 1 192 ? 13.832 4.203 2.165 1.00 85.75 192 THR A C 1
ATOM 1561 O O . THR A 1 192 ? 14.264 4.237 1.013 1.00 85.75 192 THR A O 1
ATOM 1564 N N . LEU A 1 193 ? 14.235 5.069 3.102 1.00 83.12 193 LEU A N 1
ATOM 1565 C CA . LEU A 1 193 ? 15.223 6.112 2.838 1.00 83.12 193 LEU A CA 1
ATOM 1566 C C . LEU A 1 193 ? 16.561 5.534 2.387 1.00 83.12 193 LEU A C 1
ATOM 1568 O O . LEU A 1 193 ? 17.150 6.079 1.468 1.00 83.12 193 LEU A O 1
ATOM 1572 N N . SER A 1 194 ? 17.046 4.436 2.972 1.00 82.00 194 SER A N 1
ATOM 1573 C CA . SER A 1 194 ? 18.314 3.828 2.551 1.00 82.00 194 SER A CA 1
ATOM 1574 C C . SER A 1 194 ? 18.268 3.362 1.094 1.00 82.00 194 SER A C 1
ATOM 1576 O O . SER A 1 194 ? 19.226 3.577 0.363 1.00 82.00 194 SER A O 1
ATOM 1578 N N . ILE A 1 195 ? 17.141 2.807 0.633 1.00 78.12 195 ILE A N 1
ATOM 1579 C CA . ILE A 1 195 ? 16.974 2.394 -0.764 1.00 78.12 195 ILE A CA 1
ATOM 1580 C C . ILE A 1 195 ? 16.977 3.612 -1.697 1.00 78.12 195 ILE A C 1
ATOM 1582 O O . ILE A 1 195 ? 17.637 3.571 -2.729 1.00 78.12 195 ILE A O 1
ATOM 1586 N N . HIS A 1 196 ? 16.305 4.708 -1.330 1.00 69.38 196 HIS A N 1
ATOM 1587 C CA . HIS A 1 196 ? 16.273 5.930 -2.147 1.00 69.38 196 HIS A CA 1
ATOM 1588 C C . HIS A 1 196 ? 17.576 6.743 -2.088 1.00 69.38 196 HIS A C 1
ATOM 1590 O O . HIS A 1 196 ? 18.018 7.281 -3.097 1.00 69.38 196 HIS A O 1
ATOM 1596 N N . SER A 1 197 ? 18.223 6.830 -0.930 1.00 63.38 197 SER A N 1
ATOM 1597 C CA . SER A 1 197 ? 19.480 7.560 -0.741 1.00 63.38 197 SER A CA 1
ATOM 1598 C C . SER A 1 197 ? 20.655 6.843 -1.398 1.00 63.38 197 SER A C 1
ATOM 1600 O O . SER A 1 197 ? 21.496 7.519 -1.982 1.00 63.38 197 SER A O 1
ATOM 1602 N N . ASN A 1 198 ? 20.670 5.504 -1.412 1.00 56.66 198 ASN A N 1
ATOM 1603 C CA . ASN A 1 198 ? 21.614 4.723 -2.228 1.00 56.66 198 ASN A CA 1
ATOM 1604 C C . ASN A 1 198 ? 21.433 4.964 -3.741 1.00 56.66 198 ASN A C 1
ATOM 1606 O O . ASN A 1 198 ? 22.294 4.585 -4.527 1.00 56.66 198 ASN A O 1
ATOM 1610 N N . ASN A 1 199 ? 20.323 5.591 -4.147 1.00 52.25 199 ASN A N 1
ATOM 1611 C CA . ASN A 1 199 ? 19.999 5.915 -5.535 1.00 52.25 199 ASN A CA 1
ATOM 1612 C C . ASN A 1 199 ? 20.186 7.411 -5.884 1.00 52.25 199 ASN A C 1
ATOM 1614 O O . ASN A 1 199 ? 20.206 7.760 -7.063 1.00 52.25 199 ASN A O 1
ATOM 1618 N N . HIS A 1 200 ? 20.302 8.306 -4.891 1.00 46.12 200 HIS A N 1
ATOM 1619 C CA . HIS A 1 200 ? 20.307 9.769 -5.088 1.00 46.12 200 HIS A CA 1
ATOM 1620 C C . HIS A 1 200 ? 21.442 10.519 -4.376 1.00 46.12 200 HIS A C 1
ATOM 1622 O O . HIS A 1 200 ? 21.586 11.731 -4.561 1.00 46.12 200 HIS A O 1
ATOM 1628 N N . SER A 1 201 ? 22.263 9.843 -3.569 1.00 44.81 201 SER A N 1
ATOM 1629 C CA . SER A 1 201 ? 23.446 10.474 -2.983 1.00 44.81 201 SER A CA 1
ATOM 1630 C C . SER A 1 201 ? 24.416 10.846 -4.102 1.00 44.81 201 SER A C 1
ATOM 1632 O O . SER A 1 201 ? 24.774 10.023 -4.942 1.00 44.81 201 SER A O 1
ATOM 1634 N N . SER A 1 202 ? 24.821 12.117 -4.138 1.00 42.81 202 SER A N 1
ATOM 1635 C CA . SER A 1 202 ? 25.776 12.641 -5.118 1.00 42.81 202 SER A CA 1
ATOM 1636 C C . SER A 1 202 ? 27.095 11.863 -5.017 1.00 42.81 202 SER A C 1
ATOM 1638 O O . SER A 1 202 ? 27.898 12.124 -4.125 1.00 42.81 202 SER A O 1
ATOM 1640 N N . GLY A 1 203 ? 27.286 10.879 -5.901 1.00 50.88 203 GLY A N 1
ATOM 1641 C CA . GLY A 1 203 ? 28.394 9.916 -5.854 1.00 50.88 203 GLY A CA 1
ATOM 1642 C C . GLY A 1 203 ? 28.015 8.469 -6.214 1.00 50.88 203 GLY A C 1
ATOM 1643 O O . GLY A 1 203 ? 28.905 7.689 -6.551 1.00 50.88 203 GLY A O 1
ATOM 1644 N N . ASP A 1 204 ? 26.725 8.116 -6.208 1.00 59.03 204 ASP A N 1
ATOM 1645 C CA . ASP A 1 204 ? 26.220 6.754 -6.470 1.00 59.03 204 ASP A CA 1
ATOM 1646 C C . ASP A 1 204 ? 25.732 6.537 -7.904 1.00 59.03 204 ASP A C 1
ATOM 1648 O O . ASP A 1 204 ? 24.717 5.897 -8.168 1.00 59.03 204 ASP A O 1
ATOM 1652 N N . ALA A 1 205 ? 26.482 7.063 -8.857 1.00 69.69 205 ALA A N 1
ATOM 1653 C CA . ALA A 1 205 ? 26.194 6.864 -10.259 1.00 69.69 205 ALA A CA 1
ATOM 1654 C C . ALA A 1 205 ? 27.397 6.290 -10.987 1.00 69.69 205 ALA A C 1
ATOM 1656 O O . ALA A 1 205 ? 28.554 6.566 -10.652 1.00 69.69 205 ALA A O 1
ATOM 1657 N N . LEU A 1 206 ? 27.119 5.467 -11.994 1.00 77.12 206 LEU A N 1
ATOM 1658 C CA . LEU A 1 206 ? 28.170 4.923 -12.830 1.00 77.12 206 LEU A CA 1
ATOM 1659 C C . LEU A 1 206 ? 28.578 5.988 -13.845 1.00 77.12 206 LEU A C 1
ATOM 1661 O O . LEU A 1 206 ? 27.777 6.421 -14.670 1.00 77.12 206 LEU A O 1
ATOM 1665 N N . ILE A 1 207 ? 29.833 6.417 -13.759 1.00 83.81 207 ILE A N 1
ATOM 1666 C CA . ILE A 1 207 ? 30.423 7.359 -14.705 1.00 83.81 207 ILE A CA 1
ATOM 1667 C C . ILE A 1 207 ? 30.911 6.553 -15.908 1.00 83.81 207 ILE A C 1
ATOM 1669 O O . ILE A 1 207 ? 31.782 5.690 -15.769 1.00 83.81 207 ILE A O 1
ATOM 1673 N N . ILE A 1 208 ? 30.328 6.828 -17.071 1.00 83.75 208 ILE A N 1
ATOM 1674 C CA . ILE A 1 208 ? 30.685 6.207 -18.350 1.00 83.75 208 ILE A CA 1
ATOM 1675 C C . ILE A 1 208 ? 31.111 7.313 -19.312 1.00 83.75 208 ILE A C 1
ATOM 1677 O O . ILE A 1 208 ? 30.568 8.417 -19.269 1.00 83.75 208 ILE A O 1
ATOM 1681 N N . GLU A 1 209 ? 32.097 7.036 -20.159 1.00 86.00 209 GLU A N 1
ATOM 1682 C CA . GLU A 1 209 ? 32.468 7.932 -21.256 1.00 86.00 209 GLU A CA 1
ATOM 1683 C C . GLU A 1 209 ? 31.275 8.130 -22.198 1.00 86.00 209 GLU A C 1
ATOM 1685 O O . GLU A 1 209 ? 30.619 7.166 -22.597 1.00 86.00 209 GLU A O 1
ATOM 1690 N N . SER A 1 210 ? 30.983 9.381 -22.558 1.00 85.62 210 SER A N 1
ATOM 1691 C CA . SER A 1 210 ? 29.807 9.723 -23.368 1.00 85.62 210 SER A CA 1
ATOM 1692 C C . SER A 1 210 ? 29.781 8.973 -24.704 1.00 85.62 210 SER A C 1
ATOM 1694 O O . SER A 1 210 ? 28.725 8.495 -25.115 1.00 85.62 210 SER A O 1
ATOM 1696 N N . GLU A 1 211 ? 30.944 8.797 -25.336 1.00 83.88 211 GLU A N 1
ATOM 1697 C CA . GLU A 1 211 ? 31.100 8.133 -26.638 1.00 83.88 211 GLU A CA 1
ATOM 1698 C C . GLU A 1 211 ? 30.582 6.687 -26.641 1.00 83.88 211 GLU A C 1
ATOM 1700 O O . GLU A 1 211 ? 30.066 6.211 -27.652 1.00 83.88 211 GLU A O 1
ATOM 1705 N N . GLN A 1 212 ? 30.654 6.001 -25.496 1.00 80.69 212 GLN A N 1
ATOM 1706 C CA . GLN A 1 212 ? 30.238 4.605 -25.366 1.00 80.69 212 GLN A CA 1
ATOM 1707 C C . GLN A 1 212 ? 28.712 4.423 -25.359 1.00 80.69 212 GLN A C 1
ATOM 1709 O O . GLN A 1 212 ? 28.230 3.306 -25.547 1.00 80.69 212 GLN A O 1
ATOM 1714 N N . ILE A 1 213 ? 27.943 5.490 -25.110 1.00 82.62 213 ILE A N 1
ATOM 1715 C CA . ILE A 1 213 ? 26.497 5.390 -24.860 1.00 82.62 213 ILE A CA 1
ATOM 1716 C C . ILE A 1 213 ? 25.644 6.407 -25.633 1.00 82.62 213 ILE A C 1
ATOM 1718 O O . ILE A 1 213 ? 24.440 6.198 -25.793 1.00 82.62 213 ILE A O 1
ATOM 1722 N N . GLU A 1 214 ? 26.247 7.471 -26.168 1.00 81.31 214 GLU A N 1
ATOM 1723 C CA . GLU A 1 214 ? 25.567 8.512 -26.953 1.00 81.31 214 GLU A CA 1
ATOM 1724 C C . GLU A 1 214 ? 24.888 7.956 -28.209 1.00 81.31 214 GLU A C 1
ATOM 1726 O O . GLU A 1 214 ? 23.742 8.291 -28.501 1.00 81.31 214 GLU A O 1
ATOM 1731 N N . THR A 1 215 ? 25.562 7.056 -28.925 1.00 80.38 215 THR A N 1
ATOM 1732 C CA . THR A 1 215 ? 25.035 6.427 -30.149 1.00 80.38 215 THR A CA 1
ATOM 1733 C C . THR A 1 215 ? 24.023 5.315 -29.866 1.00 80.38 215 THR A C 1
ATOM 1735 O O . THR A 1 215 ? 23.309 4.872 -30.766 1.00 80.38 215 THR A O 1
ATOM 1738 N N . VAL A 1 216 ? 23.953 4.870 -28.611 1.00 83.44 216 VAL A N 1
ATOM 1739 C CA . VAL A 1 216 ? 23.160 3.726 -28.159 1.00 83.44 216 VAL A CA 1
ATOM 1740 C C . VAL A 1 216 ? 21.801 4.168 -27.612 1.00 83.44 216 VAL A C 1
ATOM 1742 O O . VAL A 1 216 ? 20.785 3.510 -27.851 1.00 83.44 216 VAL A O 1
ATOM 1745 N N . LEU A 1 217 ? 21.756 5.280 -26.875 1.00 84.69 217 LEU A N 1
ATOM 1746 C CA . LEU A 1 217 ? 20.532 5.772 -26.245 1.00 84.69 217 LEU A CA 1
ATOM 1747 C C . LEU A 1 217 ? 19.725 6.697 -27.169 1.00 84.69 217 LEU A C 1
ATOM 1749 O O . LEU A 1 217 ? 20.286 7.497 -27.915 1.00 84.69 217 LEU A O 1
ATOM 1753 N N . PRO A 1 218 ? 18.381 6.694 -27.071 1.00 85.19 218 PRO A N 1
ATOM 1754 C CA . PRO A 1 218 ? 17.565 7.739 -27.677 1.00 85.19 218 PRO A CA 1
ATOM 1755 C C . PRO A 1 218 ? 17.985 9.131 -27.183 1.00 85.19 218 PRO A C 1
ATOM 1757 O O . PRO A 1 218 ? 18.097 9.337 -25.974 1.00 85.19 218 PRO A O 1
ATOM 1760 N N . ALA A 1 219 ? 18.104 10.104 -28.094 1.00 84.25 219 ALA A N 1
ATOM 1761 C CA . ALA A 1 219 ? 18.599 11.457 -27.794 1.00 84.25 219 ALA A CA 1
ATOM 1762 C C . ALA A 1 219 ? 17.937 12.101 -26.564 1.00 84.25 219 ALA A C 1
ATOM 1764 O O . ALA A 1 219 ? 18.615 12.615 -25.686 1.00 84.25 219 ALA A O 1
ATOM 1765 N N . ARG A 1 220 ? 16.609 11.977 -26.425 1.00 84.81 220 ARG A N 1
ATOM 1766 C CA . ARG A 1 220 ? 15.876 12.516 -25.267 1.00 84.81 220 ARG A CA 1
ATOM 1767 C C . ARG A 1 220 ? 16.330 11.919 -23.930 1.00 84.81 220 ARG A C 1
ATOM 1769 O O . ARG A 1 220 ? 16.324 12.623 -22.927 1.00 84.81 220 ARG A O 1
ATOM 1776 N N . ILE A 1 221 ? 16.643 10.624 -23.908 1.00 85.06 221 ILE A N 1
ATOM 1777 C CA . ILE A 1 221 ? 17.125 9.945 -22.702 1.00 85.06 221 ILE A CA 1
ATOM 1778 C C . ILE A 1 221 ? 18.554 10.406 -22.429 1.00 85.06 221 ILE A C 1
ATOM 1780 O O . ILE A 1 221 ? 18.826 10.864 -21.325 1.00 85.06 221 ILE A O 1
ATOM 1784 N N . PHE A 1 222 ? 19.424 10.383 -23.440 1.00 86.38 222 PHE A N 1
ATOM 1785 C CA . PHE A 1 222 ? 20.808 10.840 -23.311 1.00 86.38 222 PHE A CA 1
ATOM 1786 C C . PHE A 1 222 ? 20.911 12.296 -22.823 1.00 86.38 222 PHE A C 1
ATOM 1788 O O . PHE A 1 222 ? 21.662 12.587 -21.897 1.00 86.38 222 PHE A O 1
ATOM 1795 N N . ASP A 1 223 ? 20.096 13.201 -23.364 1.00 87.06 223 ASP A N 1
ATOM 1796 C CA . ASP A 1 223 ? 20.074 14.614 -22.969 1.00 87.06 223 ASP A CA 1
ATOM 1797 C C . ASP A 1 223 ? 19.518 14.858 -21.566 1.00 87.06 223 ASP A C 1
ATOM 1799 O O . ASP A 1 223 ? 19.813 15.889 -20.964 1.00 87.06 223 ASP A O 1
ATOM 1803 N N . SER A 1 224 ? 18.726 13.924 -21.036 1.00 86.12 224 SER A N 1
ATOM 1804 C CA . SER A 1 224 ? 18.252 13.990 -19.652 1.00 86.12 224 SER A CA 1
ATOM 1805 C C . SER A 1 224 ? 19.304 13.550 -18.631 1.00 86.12 224 SER A C 1
ATOM 1807 O O . SER A 1 224 ? 19.144 13.830 -17.443 1.00 86.12 224 SER A O 1
ATOM 1809 N N . LEU A 1 225 ? 20.379 12.883 -19.073 1.00 86.44 225 LEU A N 1
ATOM 1810 C CA . LEU A 1 225 ? 21.469 12.456 -18.201 1.00 86.44 225 LEU A CA 1
ATOM 1811 C C . LEU A 1 225 ? 22.367 13.635 -17.825 1.00 86.44 225 LEU A C 1
ATOM 1813 O O . LEU A 1 225 ? 22.600 14.566 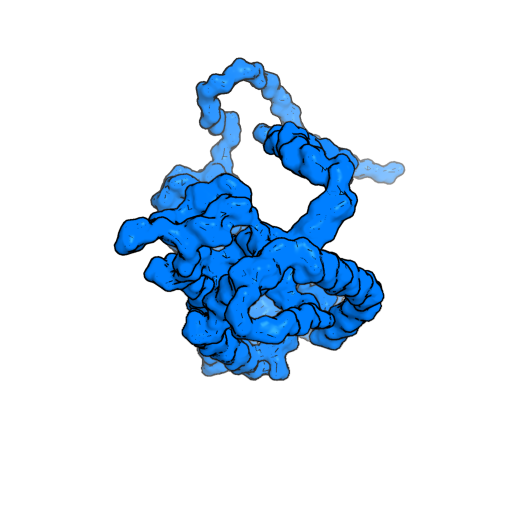-18.600 1.00 86.44 225 LEU A O 1
ATOM 1817 N N . LYS A 1 226 ? 22.931 13.568 -16.620 1.00 86.31 226 LYS A N 1
ATOM 1818 C CA . LYS A 1 226 ? 23.865 14.579 -16.131 1.00 86.31 226 LYS A CA 1
ATOM 1819 C C . LYS A 1 226 ? 25.233 14.390 -16.793 1.00 86.31 226 LYS A C 1
ATOM 1821 O O . LYS A 1 226 ? 25.838 13.324 -16.702 1.00 86.31 226 LYS A O 1
ATOM 1826 N N . LYS A 1 227 ? 25.712 15.444 -17.458 1.00 88.56 227 LYS A N 1
ATOM 1827 C CA . LYS A 1 227 ? 26.984 15.474 -18.197 1.00 88.56 227 LYS A CA 1
ATOM 1828 C C . LYS A 1 227 ? 28.110 15.970 -17.281 1.00 88.56 227 LYS A C 1
ATOM 1830 O O . LYS A 1 227 ? 27.933 16.936 -16.539 1.00 88.56 227 LYS A O 1
ATOM 1835 N N . ILE A 1 228 ? 29.259 15.301 -17.317 1.00 86.62 228 ILE A N 1
ATOM 1836 C CA . ILE A 1 228 ? 30.449 15.587 -16.507 1.00 86.62 228 ILE A CA 1
ATOM 1837 C C . ILE A 1 228 ? 31.635 15.803 -17.454 1.00 86.62 228 ILE A C 1
ATOM 1839 O O . ILE A 1 228 ? 31.825 15.050 -18.403 1.00 86.62 228 ILE A O 1
ATOM 1843 N N . HIS A 1 229 ? 32.454 16.816 -17.178 1.00 87.38 229 HIS A N 1
ATOM 1844 C CA . HIS A 1 229 ? 33.662 17.119 -17.948 1.00 87.38 229 HIS A CA 1
ATOM 1845 C C . HIS A 1 229 ? 34.885 17.002 -17.033 1.00 87.38 229 HIS A C 1
ATOM 1847 O O . HIS A 1 229 ? 34.938 17.679 -16.003 1.00 87.38 229 HIS A O 1
ATOM 1853 N N . ARG A 1 230 ? 35.846 16.135 -17.375 1.00 85.12 230 ARG A N 1
ATOM 1854 C CA . ARG A 1 230 ? 37.109 15.941 -16.633 1.00 85.12 230 ARG A CA 1
ATOM 1855 C C . ARG A 1 230 ? 38.239 15.656 -17.616 1.00 85.12 230 ARG A C 1
ATOM 1857 O O . ARG A 1 230 ? 38.033 14.871 -18.527 1.00 85.12 230 ARG A O 1
ATOM 1864 N N . ASP A 1 231 ? 39.396 16.294 -17.444 1.00 80.06 231 ASP A N 1
ATOM 1865 C CA . ASP A 1 231 ? 40.629 16.011 -18.201 1.00 80.06 231 ASP A CA 1
ATOM 1866 C C . ASP A 1 231 ? 40.450 15.937 -19.736 1.00 80.06 231 ASP A C 1
ATOM 1868 O O . ASP A 1 231 ? 40.941 15.025 -20.393 1.00 80.06 231 ASP A O 1
ATOM 1872 N N . ASN A 1 232 ? 39.726 16.905 -20.321 1.00 82.88 232 ASN A N 1
ATOM 1873 C CA . ASN A 1 232 ? 39.345 16.950 -21.747 1.00 82.88 232 ASN A CA 1
ATOM 1874 C C . ASN A 1 232 ? 38.493 15.765 -22.250 1.00 82.88 232 ASN A C 1
ATOM 1876 O O . ASN A 1 232 ? 38.321 15.607 -23.456 1.00 82.88 232 ASN A O 1
ATOM 1880 N N . GLN A 1 233 ? 37.911 14.977 -21.349 1.00 84.44 233 GLN A N 1
ATOM 1881 C CA . GLN A 1 233 ? 36.983 13.896 -21.662 1.00 84.44 233 GLN A CA 1
ATOM 1882 C C . GLN A 1 233 ? 35.561 14.217 -21.186 1.00 84.44 233 GLN A C 1
ATOM 1884 O O . GLN A 1 233 ? 35.334 14.909 -20.182 1.00 84.44 233 GLN A O 1
ATOM 1889 N N . HIS A 1 234 ? 34.593 13.703 -21.941 1.00 89.38 234 HIS A N 1
ATOM 1890 C CA . HIS A 1 234 ? 33.168 13.840 -21.677 1.00 89.38 234 HIS A CA 1
ATOM 1891 C C . HIS A 1 234 ? 32.625 12.550 -21.072 1.00 89.38 234 HIS A C 1
ATOM 1893 O O . HIS A 1 234 ? 32.787 11.470 -21.637 1.00 89.38 234 HIS A O 1
ATOM 1899 N N . PHE A 1 235 ? 31.940 12.680 -19.944 1.00 88.69 235 PHE A N 1
ATOM 1900 C CA . PHE A 1 235 ? 31.304 11.573 -19.253 1.00 88.69 235 PHE A CA 1
ATOM 1901 C C . PHE A 1 235 ? 29.823 11.857 -19.025 1.00 88.69 235 PHE A C 1
ATOM 1903 O O . PHE A 1 235 ? 29.396 13.012 -18.928 1.00 88.69 235 PHE A O 1
ATOM 1910 N N . VAL A 1 236 ? 29.052 10.792 -18.854 1.00 87.69 236 VAL A N 1
ATOM 1911 C CA . VAL A 1 236 ? 27.672 10.848 -18.380 1.00 87.69 236 VAL A CA 1
ATOM 1912 C C . VAL A 1 236 ? 27.517 10.070 -17.087 1.00 87.69 236 VAL A C 1
ATOM 1914 O O . VAL A 1 236 ? 28.173 9.055 -16.846 1.00 87.69 236 VAL A O 1
ATOM 1917 N N . GLU A 1 237 ? 26.634 10.582 -16.243 1.00 86.56 237 GLU A N 1
ATOM 1918 C CA . GLU A 1 237 ? 26.252 9.976 -14.983 1.00 86.56 237 GLU A CA 1
ATOM 1919 C C . GLU A 1 237 ? 25.045 9.054 -15.209 1.00 86.56 237 GLU A C 1
ATOM 1921 O O . GLU A 1 237 ? 23.948 9.527 -15.517 1.00 86.56 237 GLU A O 1
ATOM 1926 N N . ILE A 1 238 ? 25.249 7.740 -15.080 1.00 81.44 238 ILE A N 1
ATOM 1927 C CA . ILE A 1 238 ? 24.181 6.743 -15.177 1.00 81.44 238 ILE A CA 1
ATOM 1928 C C . ILE A 1 238 ? 23.568 6.523 -13.791 1.00 81.44 238 ILE A C 1
ATOM 1930 O O . ILE A 1 238 ? 24.256 5.987 -12.913 1.00 81.44 238 ILE A O 1
ATOM 1934 N N . PRO A 1 239 ? 22.296 6.912 -13.579 1.00 78.50 239 PRO A N 1
ATOM 1935 C CA . PRO A 1 239 ? 21.616 6.676 -12.315 1.00 78.50 239 PRO A CA 1
ATOM 1936 C C . PRO A 1 239 ? 21.442 5.171 -12.082 1.00 78.50 239 PRO A C 1
ATOM 1938 O O . PRO A 1 239 ? 21.076 4.422 -12.991 1.00 78.50 239 PRO A O 1
ATOM 1941 N N . LEU A 1 240 ? 21.727 4.732 -10.856 1.00 75.06 240 LEU A N 1
ATOM 1942 C CA . LEU A 1 240 ? 21.695 3.319 -10.461 1.00 75.06 240 LEU A CA 1
ATOM 1943 C C . LEU A 1 240 ? 20.368 2.900 -9.809 1.00 75.06 240 LEU A C 1
ATOM 1945 O O . LEU A 1 240 ? 20.247 1.768 -9.336 1.00 75.06 240 LEU A O 1
ATOM 1949 N N . ASP A 1 241 ? 19.365 3.781 -9.802 1.00 75.75 241 ASP A N 1
ATOM 1950 C CA . ASP A 1 241 ? 18.022 3.433 -9.352 1.00 75.75 241 ASP A CA 1
ATOM 1951 C C . ASP A 1 241 ? 17.358 2.417 -10.297 1.00 75.75 241 ASP A C 1
ATOM 1953 O O . ASP A 1 241 ? 17.616 2.395 -11.501 1.00 75.75 241 ASP A O 1
ATOM 1957 N N . SER A 1 242 ? 16.507 1.547 -9.745 1.00 70.56 242 SER A N 1
ATOM 1958 C CA . SER A 1 242 ? 15.935 0.408 -10.479 1.00 70.56 242 SER A CA 1
ATOM 1959 C C . SER A 1 242 ? 15.131 0.823 -11.721 1.00 70.56 242 SER A C 1
ATOM 1961 O O . SER A 1 242 ? 15.169 0.126 -12.741 1.00 70.56 242 SER A O 1
ATOM 1963 N N . ASP A 1 243 ? 14.412 1.945 -11.657 1.00 73.25 243 ASP A N 1
ATOM 1964 C CA . ASP A 1 243 ? 13.516 2.383 -12.729 1.00 73.25 243 ASP A CA 1
ATOM 1965 C C . ASP A 1 243 ? 14.315 2.979 -13.892 1.00 73.25 243 ASP A C 1
ATOM 1967 O O . ASP A 1 243 ? 14.135 2.579 -15.052 1.00 73.25 243 ASP A O 1
ATOM 1971 N N . SER A 1 244 ? 15.269 3.861 -13.591 1.00 77.81 244 SER A N 1
ATOM 1972 C CA . SER A 1 244 ? 16.177 4.412 -14.596 1.00 77.81 244 SER A CA 1
ATOM 1973 C C . SER A 1 244 ? 17.055 3.323 -15.206 1.00 77.81 244 SER A C 1
ATOM 1975 O O . SER A 1 244 ? 17.195 3.255 -16.429 1.00 77.81 244 SER A O 1
ATOM 1977 N N . LEU A 1 245 ? 17.588 2.413 -14.386 1.00 79.44 245 LEU A N 1
ATOM 1978 C CA . LEU A 1 245 ? 18.442 1.324 -14.846 1.00 79.44 245 LEU A CA 1
ATOM 1979 C C . LEU A 1 245 ? 17.715 0.394 -15.821 1.00 79.44 245 LEU A C 1
ATOM 1981 O O . LEU A 1 245 ? 18.249 0.079 -16.887 1.00 79.44 245 LEU A O 1
ATOM 1985 N N . SER A 1 246 ? 16.491 -0.028 -15.486 1.00 77.44 246 SER A N 1
ATOM 1986 C CA . SER A 1 246 ? 15.690 -0.890 -16.366 1.00 77.44 246 SER A CA 1
ATOM 1987 C C . SER A 1 246 ? 15.392 -0.218 -17.713 1.00 77.44 246 SER A C 1
ATOM 1989 O O . SER A 1 246 ? 15.411 -0.876 -18.756 1.00 77.44 246 SER A O 1
ATOM 1991 N N . THR A 1 247 ? 15.214 1.107 -17.705 1.00 80.44 247 THR A N 1
ATOM 1992 C CA . THR A 1 247 ? 14.993 1.914 -18.909 1.00 80.44 247 THR A CA 1
ATOM 1993 C C . THR A 1 247 ? 16.257 2.058 -19.757 1.00 80.44 247 THR A C 1
ATOM 1995 O O . THR A 1 247 ? 16.148 2.121 -20.980 1.00 80.44 247 THR A O 1
ATOM 1998 N N . LEU A 1 248 ? 17.443 2.104 -19.148 1.00 83.19 248 LEU A N 1
ATOM 1999 C CA . LEU A 1 248 ? 18.715 2.285 -19.855 1.00 83.19 248 LEU A CA 1
ATOM 2000 C C . LEU A 1 248 ? 19.263 0.967 -20.416 1.00 83.19 248 LEU A C 1
ATOM 2002 O O . LEU A 1 248 ? 19.621 0.912 -21.592 1.00 83.19 248 LEU A O 1
ATOM 2006 N N . ILE A 1 249 ? 19.257 -0.111 -19.619 1.00 87.25 249 ILE A N 1
ATOM 2007 C CA . ILE A 1 249 ? 19.786 -1.431 -20.014 1.00 87.25 249 ILE A CA 1
ATOM 2008 C C . ILE A 1 249 ? 19.127 -1.946 -21.299 1.00 87.25 249 ILE A C 1
ATOM 2010 O O . ILE A 1 249 ? 19.790 -2.590 -22.110 1.00 87.25 249 ILE A O 1
ATOM 2014 N N . GLN A 1 250 ? 17.845 -1.638 -21.522 1.00 88.69 250 GLN A N 1
ATOM 2015 C CA . GLN A 1 250 ? 17.102 -2.128 -22.686 1.00 88.69 250 GLN A CA 1
ATOM 2016 C C . GLN A 1 250 ? 17.663 -1.662 -24.043 1.00 88.69 250 GLN A C 1
ATOM 2018 O O . GLN A 1 250 ? 17.285 -2.229 -25.069 1.00 88.69 250 GLN A O 1
ATOM 2023 N N . PHE A 1 251 ? 18.514 -0.629 -24.052 1.00 87.56 251 PHE A N 1
ATOM 2024 C CA . PHE A 1 251 ? 19.134 -0.071 -25.254 1.00 87.56 251 PHE A CA 1
ATOM 2025 C C . PHE A 1 251 ? 20.592 -0.509 -25.438 1.00 87.56 251 PHE A C 1
ATOM 2027 O O . PHE A 1 251 ? 21.083 -0.412 -26.553 1.00 87.56 251 PHE A O 1
ATOM 2034 N N . ILE A 1 252 ? 21.272 -1.007 -24.397 1.00 87.38 252 ILE A N 1
ATOM 2035 C CA . ILE A 1 252 ? 22.722 -1.271 -24.405 1.00 87.38 252 ILE A CA 1
ATOM 2036 C C . ILE A 1 252 ? 23.044 -2.605 -25.107 1.00 87.38 252 ILE A C 1
ATOM 2038 O O . ILE A 1 252 ? 22.767 -3.663 -24.535 1.00 87.38 252 ILE A O 1
ATOM 2042 N N . PRO A 1 253 ? 23.659 -2.602 -26.310 1.00 84.94 253 PRO A N 1
ATOM 2043 C CA . PRO A 1 253 ? 23.939 -3.829 -27.051 1.00 84.94 253 PRO A CA 1
ATOM 2044 C C . PRO A 1 253 ? 25.100 -4.639 -26.472 1.00 84.94 253 PRO A C 1
ATOM 2046 O O . PRO A 1 253 ? 25.050 -5.868 -26.508 1.00 84.94 253 PRO A O 1
ATOM 2049 N N . ASP A 1 254 ? 26.100 -3.980 -25.885 1.00 84.69 254 ASP A N 1
ATOM 2050 C CA . ASP A 1 254 ? 27.248 -4.652 -25.282 1.00 84.69 254 ASP A CA 1
ATOM 2051 C C . ASP A 1 254 ? 26.859 -5.377 -23.979 1.00 84.69 254 ASP A C 1
ATOM 2053 O O . ASP A 1 254 ? 26.472 -4.766 -22.977 1.00 84.69 254 ASP A O 1
ATOM 2057 N N . ALA A 1 255 ? 26.997 -6.704 -23.987 1.00 85.50 255 ALA A N 1
ATOM 2058 C CA . ALA A 1 255 ? 26.722 -7.562 -22.842 1.00 85.50 255 ALA A CA 1
ATOM 2059 C C . ALA A 1 255 ? 27.652 -7.289 -21.648 1.00 85.50 255 ALA A C 1
ATOM 2061 O O . ALA A 1 255 ? 27.213 -7.391 -20.498 1.00 85.50 255 ALA A O 1
ATOM 2062 N N . GLN A 1 256 ? 28.916 -6.917 -21.886 1.00 85.50 256 GLN A N 1
ATOM 2063 C CA . GLN A 1 256 ? 29.856 -6.603 -20.808 1.00 85.50 256 GLN A CA 1
ATOM 2064 C C . GLN A 1 256 ? 29.481 -5.294 -20.123 1.00 85.50 256 GLN A C 1
ATOM 2066 O O . GLN A 1 256 ? 29.454 -5.231 -18.889 1.00 85.50 256 GLN A O 1
ATOM 2071 N N . MET A 1 257 ? 29.093 -4.279 -20.896 1.00 84.44 257 MET A N 1
ATOM 2072 C CA . MET A 1 257 ? 28.536 -3.050 -20.346 1.00 84.44 257 MET A CA 1
ATOM 2073 C C . MET A 1 257 ? 27.259 -3.317 -19.546 1.00 84.44 257 MET A C 1
ATOM 2075 O O . MET A 1 257 ? 27.195 -2.904 -18.389 1.00 84.44 257 MET A O 1
ATOM 2079 N N . ARG A 1 258 ? 26.280 -4.068 -20.079 1.00 88.44 258 ARG A N 1
ATOM 2080 C CA . ARG A 1 258 ? 25.060 -4.428 -19.320 1.00 88.44 258 ARG A CA 1
ATOM 2081 C C . ARG A 1 258 ? 25.395 -5.098 -17.987 1.00 88.44 258 ARG A C 1
ATOM 2083 O O . ARG A 1 258 ? 24.863 -4.702 -16.949 1.00 88.44 258 ARG A O 1
ATOM 2090 N N . ARG A 1 259 ? 26.316 -6.068 -17.997 1.00 87.69 259 ARG A N 1
ATOM 2091 C CA . ARG A 1 259 ? 26.789 -6.767 -16.793 1.00 87.69 259 ARG A CA 1
ATOM 2092 C C . ARG A 1 259 ? 27.440 -5.809 -15.798 1.00 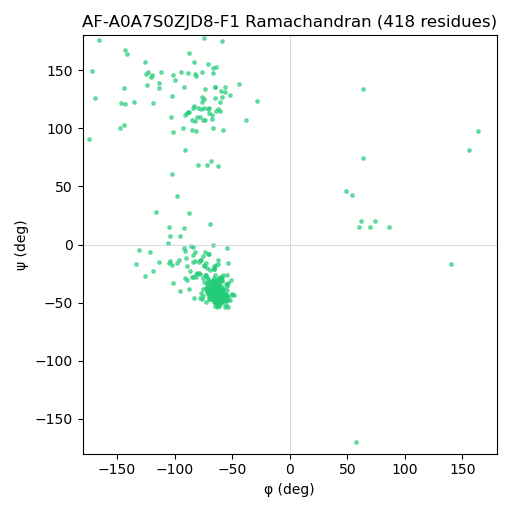87.69 259 ARG A C 1
ATOM 2094 O O . ARG A 1 259 ? 27.152 -5.899 -14.607 1.00 87.69 259 ARG A O 1
ATOM 2101 N N . ARG A 1 260 ? 28.309 -4.906 -16.263 1.00 85.00 260 ARG A N 1
ATOM 2102 C CA . ARG A 1 260 ? 28.986 -3.910 -15.419 1.00 85.00 260 ARG A CA 1
ATOM 2103 C C . ARG A 1 260 ? 27.984 -2.960 -14.773 1.00 85.00 260 ARG A C 1
ATOM 2105 O O . ARG A 1 260 ? 28.020 -2.807 -13.557 1.00 85.00 260 ARG A O 1
ATOM 2112 N N . VAL A 1 261 ? 27.079 -2.377 -15.562 1.00 82.56 261 VAL A N 1
ATOM 2113 C CA . VAL A 1 261 ? 26.058 -1.444 -15.062 1.00 82.56 261 VAL A CA 1
ATOM 2114 C C . VAL A 1 261 ? 25.170 -2.146 -14.030 1.00 82.56 261 VAL A C 1
ATOM 2116 O O . VAL A 1 261 ? 24.965 -1.622 -12.939 1.00 82.56 261 VAL A O 1
ATOM 2119 N N . TRP A 1 262 ? 24.705 -3.365 -14.325 1.00 84.62 262 TRP A N 1
ATOM 2120 C CA . TRP A 1 262 ? 23.892 -4.144 -13.389 1.00 84.62 262 TRP A CA 1
ATOM 2121 C C . TRP A 1 262 ? 24.654 -4.483 -12.102 1.00 84.62 262 TRP A C 1
ATOM 2123 O O . TRP A 1 262 ? 24.155 -4.243 -11.007 1.00 84.62 262 TRP A O 1
ATOM 2133 N N . ARG A 1 263 ? 25.888 -4.988 -12.201 1.00 84.81 263 ARG A N 1
ATOM 2134 C CA . ARG A 1 263 ? 26.697 -5.337 -11.024 1.00 84.81 263 ARG A CA 1
ATOM 2135 C C . ARG A 1 263 ? 26.934 -4.124 -10.131 1.00 84.81 263 ARG A C 1
ATOM 2137 O O . ARG A 1 263 ? 26.804 -4.241 -8.918 1.00 84.81 263 ARG A O 1
ATOM 2144 N N . ASP A 1 264 ? 27.278 -2.985 -10.720 1.00 80.12 264 ASP A N 1
ATOM 2145 C CA . ASP A 1 264 ? 27.595 -1.779 -9.961 1.00 80.12 264 ASP A CA 1
ATOM 2146 C C . ASP A 1 264 ? 26.323 -1.183 -9.313 1.00 80.12 264 ASP A C 1
ATOM 2148 O O . ASP A 1 264 ? 26.398 -0.685 -8.188 1.00 80.12 264 ASP A O 1
ATOM 2152 N N . ALA A 1 265 ? 25.149 -1.317 -9.952 1.00 77.81 265 ALA A N 1
ATOM 2153 C CA . ALA A 1 265 ? 23.852 -0.928 -9.382 1.00 77.81 265 ALA A CA 1
ATOM 2154 C C . ALA A 1 265 ? 23.392 -1.817 -8.213 1.00 77.81 265 ALA A C 1
ATOM 2156 O O . ALA A 1 265 ? 22.726 -1.354 -7.279 1.00 77.81 265 ALA A O 1
ATOM 2157 N N . PHE A 1 266 ? 23.728 -3.107 -8.256 1.00 76.94 266 PHE A N 1
ATOM 2158 C CA . PHE A 1 266 ? 23.329 -4.102 -7.257 1.00 76.94 266 PHE A CA 1
ATOM 2159 C C . PHE A 1 266 ? 24.471 -4.512 -6.308 1.00 76.94 266 PHE A C 1
ATOM 2161 O O . PHE A 1 266 ? 24.338 -5.502 -5.588 1.00 76.94 266 PHE A O 1
ATOM 2168 N N . ASP A 1 267 ? 25.570 -3.748 -6.250 1.00 80.12 267 ASP A N 1
ATOM 2169 C CA . ASP A 1 267 ? 26.702 -4.035 -5.361 1.00 80.12 267 ASP A CA 1
ATOM 2170 C C . ASP A 1 267 ? 26.269 -4.022 -3.881 1.00 80.12 267 ASP A C 1
ATOM 2172 O O . ASP A 1 267 ? 25.776 -3.024 -3.343 1.00 80.12 267 ASP A O 1
ATOM 2176 N N . LEU A 1 268 ? 26.504 -5.145 -3.196 1.00 66.25 268 LEU A N 1
ATOM 2177 C CA . LEU A 1 268 ? 26.200 -5.335 -1.779 1.00 66.25 268 LEU A CA 1
ATOM 2178 C C . LEU A 1 268 ? 26.939 -4.345 -0.876 1.00 66.25 268 LEU A C 1
ATOM 2180 O O . LEU A 1 268 ? 26.414 -3.993 0.180 1.00 66.25 268 LEU A O 1
ATOM 2184 N N . LYS A 1 269 ? 28.122 -3.854 -1.274 1.00 72.31 269 LYS A N 1
ATOM 2185 C CA . LYS A 1 269 ? 28.834 -2.825 -0.498 1.00 72.31 269 LYS A CA 1
ATOM 2186 C C . LYS A 1 269 ? 28.015 -1.543 -0.383 1.00 72.31 269 LYS A C 1
ATOM 2188 O O . LYS A 1 269 ? 27.992 -0.949 0.691 1.00 72.31 269 LYS A O 1
ATOM 2193 N N . ARG A 1 270 ? 27.304 -1.164 -1.450 1.00 69.88 270 ARG A N 1
ATOM 2194 C CA . ARG A 1 270 ? 26.416 0.010 -1.469 1.00 69.88 270 ARG A CA 1
ATOM 2195 C C . ARG A 1 270 ? 25.130 -0.227 -0.679 1.00 69.88 270 ARG A C 1
ATOM 2197 O O . ARG A 1 270 ? 24.549 0.707 -0.152 1.00 69.88 270 ARG A O 1
ATOM 2204 N N . ARG A 1 271 ? 24.695 -1.484 -0.552 1.00 76.81 271 ARG A N 1
ATOM 2205 C CA . ARG A 1 271 ? 23.412 -1.856 0.073 1.00 76.81 271 ARG A CA 1
ATOM 2206 C C . ARG A 1 271 ? 23.538 -2.426 1.484 1.00 76.81 271 ARG A C 1
ATOM 2208 O O . ARG A 1 271 ? 22.541 -2.875 2.044 1.00 76.81 271 ARG A O 1
ATOM 2215 N N . ARG A 1 272 ? 24.735 -2.402 2.077 1.00 83.44 272 ARG A N 1
ATOM 2216 C CA . ARG A 1 272 ? 25.008 -3.000 3.392 1.00 83.44 272 ARG A CA 1
ATOM 2217 C C . ARG A 1 272 ? 24.054 -2.492 4.473 1.00 83.44 272 ARG A C 1
ATOM 2219 O O . ARG A 1 272 ? 23.448 -3.299 5.168 1.00 83.44 272 ARG A O 1
ATOM 2226 N N . THR A 1 273 ? 23.861 -1.178 4.558 1.00 87.06 273 THR A N 1
ATOM 2227 C CA . THR A 1 273 ? 22.937 -0.568 5.524 1.00 87.06 273 THR A CA 1
ATOM 2228 C C . THR A 1 273 ? 21.498 -1.031 5.303 1.00 87.06 273 THR A C 1
ATOM 2230 O O . THR A 1 273 ? 20.805 -1.350 6.262 1.00 87.06 273 THR A O 1
ATOM 2233 N N . SER A 1 274 ? 21.048 -1.142 4.049 1.00 87.56 274 SER A N 1
ATOM 2234 C CA . SER A 1 274 ? 19.708 -1.651 3.729 1.00 87.56 274 SER A CA 1
ATOM 2235 C C . SER A 1 274 ? 19.534 -3.111 4.158 1.00 87.56 274 SER A C 1
ATOM 2237 O O . SER A 1 274 ? 18.486 -3.465 4.691 1.00 87.56 274 SER A O 1
ATOM 2239 N N . VAL A 1 275 ? 20.555 -3.957 3.980 1.00 90.75 275 VAL A N 1
ATOM 2240 C CA . VAL A 1 275 ? 20.532 -5.357 4.445 1.00 90.75 275 VAL A CA 1
ATOM 2241 C C . VAL A 1 275 ? 20.479 -5.427 5.974 1.00 90.75 275 VAL A C 1
ATOM 2243 O O . VAL A 1 275 ? 19.635 -6.136 6.517 1.00 90.75 275 VAL A O 1
ATOM 2246 N N . GLU A 1 276 ? 21.305 -4.649 6.677 1.00 93.00 276 GLU A N 1
ATOM 2247 C CA . GLU A 1 276 ? 21.311 -4.584 8.149 1.00 93.00 276 GLU A CA 1
ATOM 2248 C C . GLU A 1 276 ? 19.956 -4.097 8.704 1.00 93.00 276 GLU A C 1
ATOM 2250 O O . GLU A 1 276 ? 19.428 -4.655 9.672 1.00 93.00 276 GLU A O 1
ATOM 2255 N N . LEU A 1 277 ? 19.345 -3.098 8.058 1.00 94.50 277 LEU A N 1
ATOM 2256 C CA . LEU A 1 277 ? 18.003 -2.614 8.392 1.00 94.50 277 LEU A CA 1
ATOM 2257 C C . LEU A 1 277 ? 16.931 -3.680 8.130 1.00 94.50 277 LEU A C 1
ATOM 2259 O O . LEU A 1 277 ? 16.050 -3.862 8.970 1.00 94.50 277 LEU A O 1
ATOM 2263 N N . LEU A 1 278 ? 17.017 -4.426 7.023 1.00 95.31 278 LEU A N 1
ATOM 2264 C CA . LEU A 1 278 ? 16.095 -5.526 6.728 1.00 95.31 278 LEU A CA 1
ATOM 2265 C C . LEU A 1 278 ? 16.189 -6.638 7.781 1.00 95.31 278 LEU A C 1
ATOM 2267 O O . LEU A 1 278 ? 15.164 -7.093 8.289 1.00 95.31 278 LEU A O 1
ATOM 2271 N N . GLU A 1 279 ? 17.398 -7.053 8.161 1.00 96.31 279 GLU A N 1
ATOM 2272 C CA . GLU A 1 279 ? 17.599 -8.040 9.228 1.00 96.31 279 GLU A CA 1
ATOM 2273 C C . GLU A 1 279 ? 17.019 -7.558 10.561 1.00 96.31 279 GLU A C 1
ATOM 2275 O O . GLU A 1 279 ? 16.356 -8.322 11.272 1.00 96.31 279 GLU A O 1
ATOM 2280 N N . LYS A 1 280 ? 17.227 -6.278 10.890 1.00 97.00 280 LYS A N 1
ATOM 2281 C CA . LYS A 1 280 ? 16.635 -5.653 12.073 1.00 97.00 280 LYS A CA 1
ATOM 2282 C C . LYS A 1 280 ? 15.104 -5.663 12.006 1.00 97.00 280 LYS A C 1
ATOM 2284 O O . LYS A 1 280 ? 14.466 -6.056 12.981 1.00 97.00 280 LYS A O 1
ATOM 2289 N N . MET A 1 281 ? 14.508 -5.314 10.863 1.00 96.25 281 MET A N 1
ATOM 2290 C CA . MET A 1 281 ? 13.055 -5.375 10.656 1.00 96.25 281 MET A CA 1
ATOM 2291 C C . MET A 1 281 ? 12.503 -6.786 10.873 1.00 96.25 281 MET A C 1
ATOM 2293 O O . MET A 1 281 ? 11.467 -6.941 11.517 1.00 96.25 281 MET A O 1
ATOM 2297 N N . LEU A 1 282 ? 13.177 -7.820 10.358 1.00 96.69 282 LEU A N 1
ATOM 2298 C CA . LEU A 1 282 ? 12.748 -9.213 10.522 1.00 96.69 282 LEU A CA 1
ATOM 2299 C C . LEU A 1 282 ? 12.781 -9.655 11.993 1.00 96.69 282 LEU A C 1
ATOM 2301 O O . LEU A 1 282 ? 11.835 -10.298 12.452 1.00 96.69 282 LEU A O 1
ATOM 2305 N N . LYS A 1 283 ? 13.819 -9.268 12.747 1.00 97.12 283 LYS A N 1
ATOM 2306 C CA . LYS A 1 283 ? 13.916 -9.537 14.194 1.00 97.12 283 LYS A CA 1
ATOM 2307 C C . LYS A 1 283 ? 12.802 -8.838 14.974 1.00 97.12 283 LYS A C 1
ATOM 2309 O O . LYS A 1 283 ? 12.083 -9.500 15.716 1.00 97.12 283 LYS A O 1
ATOM 2314 N N . LEU A 1 284 ? 12.589 -7.543 14.730 1.00 96.69 284 LEU A N 1
ATOM 2315 C CA . LEU A 1 284 ? 11.527 -6.764 15.380 1.00 96.69 284 LEU A CA 1
ATOM 2316 C C . LEU A 1 284 ? 10.133 -7.336 15.096 1.00 96.69 284 LEU A C 1
ATOM 2318 O O . LEU A 1 284 ? 9.314 -7.450 16.004 1.00 96.69 284 LEU A O 1
ATOM 2322 N N . ARG A 1 285 ? 9.867 -7.749 13.850 1.00 95.38 285 ARG A N 1
ATOM 2323 C CA . ARG A 1 285 ? 8.612 -8.414 13.463 1.00 95.38 285 ARG A CA 1
ATOM 2324 C C . ARG A 1 285 ? 8.390 -9.719 14.223 1.00 95.38 285 ARG A C 1
ATOM 2326 O O . ARG A 1 285 ? 7.278 -9.966 14.684 1.00 95.38 285 ARG A O 1
ATOM 2333 N N . LYS A 1 286 ? 9.433 -10.541 14.363 1.00 95.69 286 LYS A N 1
ATOM 2334 C CA . LYS A 1 286 ? 9.370 -11.781 15.143 1.00 95.69 286 LYS A CA 1
ATOM 2335 C C . LYS A 1 286 ? 9.055 -11.492 16.614 1.00 95.69 286 LYS A C 1
ATOM 2337 O O . LYS A 1 286 ? 8.095 -12.044 17.140 1.00 95.69 286 LYS A O 1
ATOM 2342 N N . GLU A 1 287 ? 9.807 -10.592 17.244 1.00 94.81 287 GLU A N 1
ATOM 2343 C CA . GLU A 1 287 ? 9.611 -10.238 18.657 1.00 94.81 287 GLU A CA 1
ATOM 2344 C C . GLU A 1 287 ? 8.222 -9.646 18.926 1.00 94.81 287 GLU A C 1
ATOM 2346 O O . GLU A 1 287 ? 7.606 -9.951 19.949 1.00 94.81 287 GLU A O 1
ATOM 2351 N N . LEU A 1 288 ? 7.707 -8.824 18.006 1.00 91.50 288 LEU A N 1
ATOM 2352 C CA . LEU A 1 288 ? 6.369 -8.244 18.099 1.00 91.50 288 LEU A CA 1
ATOM 2353 C C . LEU A 1 288 ? 5.280 -9.323 18.063 1.00 91.50 288 LEU A C 1
ATOM 2355 O O . LEU A 1 288 ? 4.383 -9.307 18.905 1.00 91.50 288 LEU A O 1
ATOM 2359 N N . ALA A 1 289 ? 5.381 -10.273 17.129 1.00 90.19 289 ALA A N 1
ATOM 2360 C CA . ALA A 1 289 ? 4.441 -11.386 17.021 1.00 90.19 289 ALA A CA 1
ATOM 2361 C C . ALA A 1 289 ? 4.431 -12.244 18.296 1.00 90.19 289 ALA A C 1
ATOM 2363 O O . ALA A 1 289 ? 3.365 -12.488 18.860 1.00 90.19 289 ALA A O 1
ATOM 2364 N N . GLU A 1 290 ? 5.611 -12.609 18.807 1.00 91.12 290 GL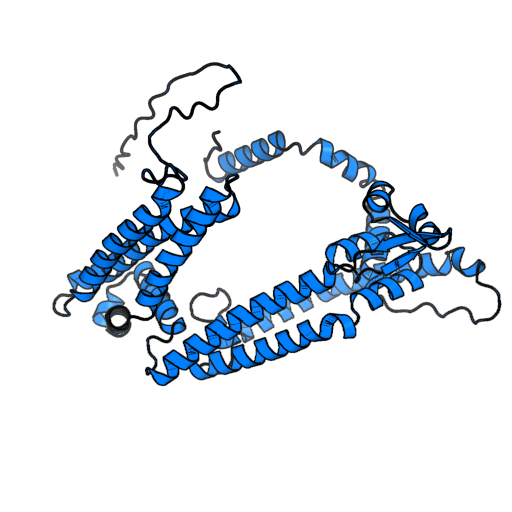U A N 1
ATOM 2365 C CA . GLU A 1 290 ? 5.755 -13.380 20.048 1.00 91.12 290 GLU A CA 1
ATOM 2366 C C . GLU A 1 290 ? 5.178 -12.630 21.264 1.00 91.12 290 GLU A C 1
ATOM 2368 O O . GLU A 1 290 ? 4.515 -13.232 22.112 1.00 91.12 290 GLU A O 1
ATOM 2373 N N . CYS A 1 291 ? 5.370 -11.306 21.348 1.00 89.00 291 CYS A N 1
ATOM 2374 C CA . CYS A 1 291 ? 4.808 -10.488 22.432 1.00 89.00 291 CYS A CA 1
ATOM 2375 C C . CYS A 1 291 ? 3.273 -10.446 22.415 1.00 89.00 291 CYS A C 1
ATOM 2377 O O . CYS A 1 291 ? 2.661 -10.394 23.485 1.00 89.00 291 CYS A O 1
ATOM 2379 N N . LEU A 1 292 ? 2.671 -10.492 21.223 1.00 84.81 292 LEU A N 1
ATOM 2380 C CA . LEU A 1 292 ? 1.223 -10.530 21.003 1.00 84.81 292 LEU A CA 1
ATOM 2381 C C . LEU A 1 292 ? 0.642 -11.959 21.044 1.00 84.81 292 LEU A C 1
ATOM 2383 O O . LEU A 1 292 ? -0.566 -12.125 20.923 1.00 84.81 292 LEU A O 1
ATOM 2387 N N . GLY A 1 293 ? 1.475 -12.987 21.245 1.00 85.56 293 GLY A N 1
ATOM 2388 C CA . GLY A 1 293 ? 1.036 -14.382 21.368 1.00 85.56 293 GLY A CA 1
ATOM 2389 C C . GLY A 1 293 ? 0.886 -15.144 20.047 1.00 85.56 293 GLY A C 1
ATOM 2390 O O . GLY A 1 293 ? 0.286 -16.217 20.038 1.00 85.56 293 GLY A O 1
ATOM 2391 N N . PHE A 1 294 ? 1.438 -14.629 18.947 1.00 85.38 294 PHE A N 1
ATOM 2392 C CA . PHE A 1 294 ? 1.465 -15.294 17.640 1.00 85.38 294 PHE A CA 1
ATOM 2393 C C . PHE A 1 294 ? 2.776 -16.065 17.437 1.00 85.38 294 PHE A C 1
ATOM 2395 O O . PHE A 1 294 ? 3.829 -15.655 17.924 1.00 85.38 294 PHE A O 1
ATOM 2402 N N . HIS A 1 295 ? 2.728 -17.173 16.689 1.00 86.38 295 HIS A N 1
ATOM 2403 C CA . HIS A 1 295 ? 3.912 -17.994 16.406 1.00 86.38 295 HIS A CA 1
ATOM 2404 C C . HIS A 1 295 ? 4.884 -17.291 15.446 1.00 86.38 295 HIS A C 1
ATOM 2406 O O . HIS A 1 295 ? 6.100 -17.344 15.634 1.00 86.38 295 HIS A O 1
ATOM 2412 N N . CYS A 1 296 ? 4.367 -16.601 14.427 1.00 88.06 296 CYS A N 1
ATOM 2413 C CA . CYS A 1 296 ? 5.179 -15.778 13.541 1.00 88.06 296 CYS A CA 1
ATOM 2414 C C . CYS A 1 296 ? 4.463 -14.490 13.121 1.00 88.06 296 CYS A C 1
ATOM 2416 O O . CYS A 1 296 ? 3.256 -14.328 13.296 1.00 88.06 296 CYS A O 1
ATOM 2418 N N . PHE A 1 297 ? 5.214 -13.560 12.525 1.00 89.56 297 PHE A N 1
ATOM 2419 C CA . PHE A 1 297 ? 4.647 -12.299 12.045 1.00 89.56 297 PHE A CA 1
ATOM 2420 C C . PHE A 1 297 ? 3.608 -12.498 10.937 1.00 89.56 297 PHE A C 1
ATOM 2422 O O . PHE A 1 297 ? 2.666 -11.721 10.847 1.00 89.56 297 PHE A O 1
ATOM 2429 N N . SER A 1 298 ? 3.731 -13.545 10.116 1.00 88.06 298 SER A N 1
ATOM 2430 C CA . SER A 1 298 ? 2.705 -13.850 9.116 1.00 88.06 298 SER A CA 1
ATOM 2431 C C . SER A 1 298 ? 1.368 -14.199 9.771 1.00 88.06 298 SER A C 1
ATOM 2433 O O . SER A 1 298 ? 0.347 -13.709 9.308 1.00 88.06 298 SER A O 1
ATOM 2435 N N . ASP A 1 299 ? 1.360 -14.949 10.877 1.00 82.81 299 ASP A N 1
ATOM 2436 C CA . ASP A 1 299 ? 0.123 -15.285 11.604 1.00 82.81 299 ASP A CA 1
ATOM 2437 C C . ASP A 1 299 ? -0.545 -14.038 12.193 1.00 82.81 299 ASP A C 1
ATOM 2439 O O . ASP A 1 299 ? -1.767 -13.919 12.157 1.00 82.81 299 ASP A O 1
ATOM 2443 N N . LEU A 1 300 ? 0.261 -13.081 12.670 1.00 82.38 300 LEU A N 1
ATOM 2444 C CA . LEU A 1 300 ? -0.221 -11.762 13.089 1.00 82.38 300 LEU A CA 1
ATOM 2445 C C . LEU A 1 300 ? -0.855 -10.986 11.915 1.00 82.38 300 LEU A C 1
ATOM 2447 O O . LEU A 1 300 ? -1.812 -10.250 12.116 1.00 82.38 300 LEU A O 1
ATOM 2451 N N . MET A 1 301 ? -0.337 -11.140 10.690 1.00 82.38 301 MET A N 1
ATOM 2452 C CA . MET A 1 301 ? -0.819 -10.425 9.497 1.00 82.38 301 MET A CA 1
ATOM 2453 C C . MET A 1 301 ? -2.021 -11.082 8.801 1.00 82.38 301 MET A C 1
ATOM 2455 O O . MET A 1 301 ? -2.784 -10.372 8.140 1.00 82.38 301 MET A O 1
ATOM 2459 N N . PHE A 1 302 ? -2.172 -12.408 8.906 1.00 76.44 302 PHE A N 1
ATOM 2460 C CA . PHE A 1 302 ? -3.294 -13.196 8.368 1.00 76.44 302 PHE A CA 1
ATOM 2461 C C . PHE A 1 302 ? -4.473 -13.288 9.345 1.00 76.44 302 PHE A C 1
ATOM 2463 O O . PHE A 1 302 ? -5.261 -14.232 9.303 1.00 76.44 302 PHE A O 1
ATOM 2470 N N . ASP A 1 303 ? -4.619 -12.293 10.218 1.00 64.44 303 ASP A N 1
ATOM 2471 C CA . ASP A 1 303 ? -5.807 -12.157 11.047 1.00 64.44 303 ASP A CA 1
ATOM 2472 C C . ASP A 1 303 ? -7.104 -12.021 10.215 1.00 64.44 303 ASP A C 1
ATOM 2474 O O . ASP A 1 303 ? -7.101 -11.964 8.981 1.00 64.44 303 ASP A O 1
ATOM 2478 N N . ARG A 1 304 ? -8.244 -12.003 10.921 1.00 61.25 304 ARG A N 1
ATOM 2479 C CA . ARG A 1 304 ? -9.622 -12.225 10.428 1.00 61.25 304 ARG A CA 1
ATOM 2480 C C . ARG A 1 304 ? -10.091 -11.332 9.260 1.00 61.25 304 ARG A C 1
ATOM 2482 O O . ARG A 1 304 ? -11.209 -11.519 8.789 1.00 61.25 304 ARG A O 1
ATOM 2489 N N . THR A 1 305 ? -9.279 -10.379 8.803 1.00 64.56 305 THR A N 1
ATOM 2490 C CA . THR A 1 305 ? -9.622 -9.359 7.799 1.00 64.56 305 THR A CA 1
ATOM 2491 C C . THR A 1 305 ? -9.036 -9.609 6.405 1.00 64.56 305 THR A C 1
ATOM 2493 O O . THR A 1 305 ? -9.467 -8.981 5.435 1.00 64.56 305 THR A O 1
ATOM 2496 N N . ARG A 1 306 ? -8.064 -10.519 6.254 1.00 74.12 306 ARG A N 1
ATOM 2497 C CA . ARG A 1 306 ? -7.464 -10.838 4.944 1.00 74.12 306 ARG A CA 1
ATOM 2498 C C . ARG A 1 306 ? -8.325 -11.831 4.152 1.00 74.12 306 ARG A C 1
ATOM 2500 O O . ARG A 1 306 ? -8.939 -12.731 4.713 1.00 74.12 306 ARG A O 1
ATOM 2507 N N . VAL A 1 307 ? -8.323 -11.699 2.818 1.00 80.38 307 VAL A N 1
ATOM 2508 C CA . VAL A 1 307 ? -9.005 -12.649 1.909 1.00 80.38 307 VAL A CA 1
ATOM 2509 C C . VAL A 1 307 ? -8.367 -14.039 1.991 1.00 80.38 307 VAL A C 1
ATOM 2511 O O . VAL A 1 307 ? -9.069 -15.048 2.050 1.00 80.38 307 VAL A O 1
ATOM 2514 N N . ALA A 1 308 ? -7.033 -14.092 2.007 1.00 82.38 308 ALA A N 1
ATOM 2515 C CA . ALA A 1 308 ? -6.301 -15.319 2.283 1.00 82.38 308 ALA A CA 1
ATOM 2516 C C . ALA A 1 308 ? -6.353 -15.608 3.787 1.00 82.38 308 ALA A C 1
ATOM 2518 O O . ALA A 1 308 ? -6.016 -14.748 4.597 1.00 82.38 308 ALA A O 1
ATOM 2519 N N . LYS A 1 309 ? -6.779 -16.822 4.144 1.00 79.69 309 LYS A N 1
ATOM 2520 C CA . LYS A 1 309 ? -7.070 -17.196 5.536 1.00 79.69 309 LYS A CA 1
ATOM 2521 C C . LYS A 1 309 ? -5.833 -17.552 6.356 1.00 79.69 309 LYS A C 1
ATOM 2523 O O . LYS A 1 309 ? -5.899 -17.525 7.577 1.00 79.69 309 LYS A O 1
ATOM 2528 N N . ASN A 1 310 ? -4.757 -17.982 5.703 1.00 84.06 310 ASN A N 1
ATOM 2529 C CA . ASN A 1 310 ? -3.517 -18.413 6.340 1.00 84.06 310 ASN A CA 1
ATOM 2530 C C . ASN A 1 310 ? -2.382 -18.501 5.305 1.00 84.06 310 ASN A C 1
ATOM 2532 O O . ASN A 1 310 ? -2.593 -18.318 4.103 1.00 84.06 310 ASN A O 1
ATOM 2536 N N . VAL A 1 311 ? -1.181 -18.801 5.800 1.00 87.94 311 VAL A N 1
ATOM 2537 C CA . VAL A 1 311 ? 0.046 -18.945 5.007 1.00 87.94 311 VAL A CA 1
ATOM 2538 C C . VAL A 1 311 ? -0.042 -20.105 4.004 1.00 87.94 311 VAL A C 1
ATOM 2540 O O . VAL A 1 311 ? 0.434 -19.964 2.879 1.00 87.94 311 VAL A O 1
ATOM 2543 N N . ASP A 1 312 ? -0.692 -21.214 4.368 1.00 89.31 312 ASP A N 1
ATOM 2544 C CA . ASP A 1 312 ? -0.800 -22.407 3.515 1.00 89.31 312 ASP A CA 1
ATOM 2545 C C . ASP A 1 312 ? -1.632 -22.145 2.253 1.00 89.31 312 ASP A C 1
ATOM 2547 O O . ASP A 1 312 ? -1.256 -22.556 1.156 1.00 89.31 312 ASP A O 1
ATOM 2551 N N . GLU A 1 313 ? -2.740 -21.410 2.377 1.00 89.81 313 GLU A N 1
ATOM 2552 C CA . GLU A 1 313 ? -3.566 -21.013 1.232 1.00 89.81 313 GLU A CA 1
ATOM 2553 C C . GLU A 1 313 ? -2.814 -20.058 0.290 1.00 89.81 313 GLU A C 1
ATOM 2555 O O . GLU A 1 313 ? -2.991 -20.125 -0.928 1.00 89.81 313 GLU A O 1
ATOM 2560 N N . VAL A 1 314 ? -1.925 -19.209 0.823 1.00 91.50 314 VAL A N 1
ATOM 2561 C CA . VAL A 1 314 ? -1.051 -18.363 -0.006 1.00 91.50 314 VAL A CA 1
ATOM 2562 C C . VAL A 1 314 ? -0.039 -19.206 -0.774 1.00 91.50 314 VAL A C 1
ATOM 2564 O O . VAL A 1 314 ? 0.109 -19.005 -1.979 1.00 91.50 314 VAL A O 1
ATOM 2567 N N . TRP A 1 315 ? 0.621 -20.165 -0.121 1.00 94.06 315 TRP A N 1
ATOM 2568 C CA . TRP A 1 315 ? 1.547 -21.073 -0.803 1.00 94.06 315 TRP A CA 1
ATOM 2569 C C . TRP A 1 315 ? 0.852 -21.884 -1.888 1.00 94.06 315 TRP A C 1
ATOM 2571 O O . TRP A 1 315 ? 1.300 -21.860 -3.032 1.00 94.06 315 TRP A O 1
ATOM 2581 N N . ARG A 1 316 ? -0.301 -22.489 -1.578 1.00 95.50 316 ARG A N 1
ATOM 2582 C CA . ARG A 1 316 ? -1.107 -23.226 -2.559 1.00 95.50 316 ARG A CA 1
ATOM 2583 C C . ARG A 1 316 ? -1.453 -22.361 -3.772 1.00 95.50 316 ARG A C 1
ATOM 2585 O O . ARG A 1 316 ? -1.362 -22.836 -4.905 1.00 95.50 316 ARG A O 1
ATOM 2592 N N . PHE A 1 317 ? -1.846 -21.103 -3.557 1.00 95.25 317 PHE A N 1
ATOM 2593 C CA . PHE A 1 317 ? -2.125 -20.167 -4.647 1.00 95.25 317 PHE A CA 1
ATOM 2594 C C . PHE A 1 317 ? -0.880 -19.892 -5.505 1.00 95.25 317 PHE A C 1
ATOM 2596 O O . PHE A 1 317 ? -0.957 -19.993 -6.730 1.00 95.25 317 PHE A O 1
ATOM 2603 N N . LEU A 1 318 ? 0.257 -19.567 -4.880 1.00 96.31 318 LEU A N 1
ATOM 2604 C CA . LEU A 1 318 ? 1.504 -19.249 -5.585 1.00 96.31 318 LEU A CA 1
ATOM 2605 C C . LEU A 1 318 ? 2.041 -20.447 -6.377 1.00 96.31 318 LEU A C 1
ATOM 2607 O O . LEU A 1 318 ? 2.457 -20.276 -7.521 1.00 96.31 318 LEU A O 1
ATOM 2611 N N . GLU A 1 319 ? 1.993 -21.649 -5.803 1.00 97.50 319 GLU A N 1
ATOM 2612 C CA . GLU A 1 319 ? 2.415 -22.892 -6.456 1.00 97.50 319 GLU A CA 1
ATOM 2613 C C . GLU A 1 319 ? 1.519 -23.219 -7.652 1.00 97.50 319 GLU A C 1
ATOM 2615 O O . GLU A 1 319 ? 2.020 -23.382 -8.763 1.00 97.50 319 GLU A O 1
ATOM 2620 N N . THR A 1 320 ? 0.194 -23.193 -7.470 1.00 97.75 320 THR A N 1
ATOM 2621 C CA . THR A 1 320 ? -0.768 -23.446 -8.559 1.00 97.75 320 THR A CA 1
ATOM 2622 C C . THR A 1 320 ? -0.599 -22.436 -9.697 1.00 97.75 320 THR A C 1
ATOM 2624 O O . THR A 1 320 ? -0.623 -22.796 -10.877 1.00 97.75 320 THR A O 1
ATOM 2627 N N . LEU A 1 321 ? -0.414 -21.152 -9.363 1.00 97.12 321 LEU A N 1
ATOM 2628 C CA . LEU A 1 321 ? -0.180 -20.111 -10.358 1.00 97.12 321 LEU A CA 1
ATOM 2629 C C . LEU A 1 321 ? 1.135 -20.358 -11.102 1.00 97.12 321 LEU A C 1
ATOM 2631 O O . LEU A 1 321 ? 1.129 -20.334 -12.332 1.00 97.12 321 LEU A O 1
ATOM 2635 N N . SER A 1 322 ? 2.222 -20.637 -10.376 1.00 97.69 322 SER A N 1
ATOM 2636 C CA . SER A 1 322 ? 3.541 -20.949 -10.938 1.00 97.69 322 SER A CA 1
ATOM 2637 C C . SER A 1 322 ? 3.470 -22.123 -11.919 1.00 97.69 322 SER A C 1
ATOM 2639 O O . SER A 1 322 ? 3.895 -21.992 -13.066 1.00 97.69 322 SER A O 1
ATOM 2641 N N . GLU A 1 323 ? 2.827 -23.227 -11.529 1.00 97.56 323 GLU A N 1
ATOM 2642 C CA . GLU A 1 323 ? 2.611 -24.398 -12.388 1.00 97.56 323 GLU A CA 1
ATOM 2643 C C . GLU A 1 323 ? 1.809 -24.052 -13.649 1.00 97.56 323 GLU A C 1
ATOM 2645 O O . GLU A 1 323 ? 2.154 -24.480 -14.754 1.00 97.56 323 GLU A O 1
ATOM 2650 N N . SER A 1 324 ? 0.760 -23.233 -13.513 1.00 97.94 324 SER A N 1
ATOM 2651 C CA . SER A 1 324 ? -0.094 -22.848 -14.642 1.00 97.94 324 SER A CA 1
ATOM 2652 C C . SER A 1 324 ? 0.626 -21.980 -15.683 1.00 97.94 324 SER A C 1
ATOM 2654 O O . SER A 1 324 ? 0.304 -22.053 -16.874 1.00 97.94 324 SER A O 1
ATOM 2656 N N . ILE A 1 325 ? 1.610 -21.176 -15.258 1.00 97.50 325 ILE A N 1
ATOM 2657 C CA . ILE A 1 325 ? 2.363 -20.272 -16.139 1.00 97.50 325 ILE A CA 1
ATOM 2658 C C . ILE A 1 325 ? 3.713 -20.843 -16.586 1.00 97.50 325 ILE A C 1
ATOM 2660 O O . ILE A 1 325 ? 4.261 -20.340 -17.568 1.00 97.50 325 ILE A O 1
ATOM 2664 N N . ASP A 1 326 ? 4.233 -21.892 -15.934 1.00 97.44 326 ASP A N 1
ATOM 2665 C CA . ASP A 1 326 ? 5.584 -22.439 -16.149 1.00 97.44 326 ASP A CA 1
ATOM 2666 C C . ASP A 1 326 ? 5.867 -22.737 -17.627 1.00 97.44 326 ASP A C 1
ATOM 2668 O O . ASP A 1 326 ? 6.867 -22.270 -18.176 1.00 97.44 326 ASP A O 1
ATOM 2672 N N . ARG A 1 327 ? 4.946 -23.417 -18.327 1.00 97.62 327 ARG A N 1
ATOM 2673 C CA . ARG A 1 327 ? 5.120 -23.725 -19.758 1.00 97.62 327 ARG A CA 1
ATOM 2674 C C . ARG A 1 327 ? 5.315 -22.456 -20.594 1.00 97.62 327 ARG A C 1
ATOM 2676 O O . ARG A 1 327 ? 6.180 -22.425 -21.470 1.00 97.62 327 ARG A O 1
ATOM 2683 N N . LYS A 1 328 ? 4.508 -21.421 -20.344 1.00 96.25 328 LYS A N 1
ATOM 2684 C CA . LYS A 1 328 ? 4.590 -20.154 -21.080 1.00 96.25 328 LYS A CA 1
ATOM 2685 C C . LYS A 1 328 ? 5.867 -19.400 -20.708 1.00 96.25 328 LYS A C 1
ATOM 2687 O O . LYS A 1 328 ? 6.589 -18.986 -21.611 1.00 96.25 328 LYS A O 1
ATOM 2692 N N . ALA A 1 329 ? 6.197 -19.319 -19.420 1.00 95.25 329 ALA A N 1
ATOM 2693 C CA . ALA A 1 329 ? 7.421 -18.689 -18.933 1.00 95.25 329 ALA A CA 1
ATOM 2694 C C . ALA A 1 329 ? 8.678 -19.330 -19.548 1.00 95.25 329 ALA A C 1
ATOM 2696 O O . ALA A 1 329 ? 9.528 -18.626 -20.087 1.00 95.25 329 ALA A O 1
ATOM 2697 N N . ARG A 1 330 ? 8.762 -20.668 -19.586 1.00 95.62 330 ARG A N 1
ATOM 2698 C CA . ARG A 1 330 ? 9.861 -21.388 -20.258 1.00 95.62 330 ARG A CA 1
ATOM 2699 C C . ARG A 1 330 ? 9.944 -21.069 -21.745 1.00 95.62 330 ARG A C 1
ATOM 2701 O O . ARG A 1 330 ? 11.042 -20.893 -22.264 1.00 95.62 330 ARG A O 1
ATOM 2708 N N . SER A 1 331 ? 8.803 -20.982 -22.432 1.00 95.62 331 SER A N 1
ATOM 2709 C CA . SER A 1 331 ? 8.782 -20.626 -23.855 1.00 95.62 331 SER A CA 1
ATOM 2710 C C . SER A 1 331 ? 9.280 -19.198 -24.109 1.00 95.62 331 SER A C 1
ATOM 2712 O O . SER A 1 331 ? 10.004 -18.970 -25.076 1.00 95.62 331 SER A O 1
ATOM 2714 N N . GLU A 1 332 ? 8.965 -18.254 -23.216 1.00 94.56 332 GLU A N 1
ATOM 2715 C CA . GLU A 1 332 ? 9.441 -16.870 -23.286 1.00 94.56 332 GLU A CA 1
ATOM 2716 C C . GLU A 1 332 ? 10.943 -16.784 -22.985 1.00 94.56 332 GLU A C 1
ATOM 2718 O O . GLU A 1 332 ? 11.677 -16.157 -23.744 1.00 94.56 332 GLU A O 1
ATOM 2723 N N . VAL A 1 333 ? 11.436 -17.489 -21.962 1.00 94.56 333 VAL A N 1
ATOM 2724 C CA . VAL A 1 333 ? 12.880 -17.576 -21.672 1.00 94.56 333 VAL A CA 1
ATOM 2725 C C . VAL A 1 333 ? 13.642 -18.198 -22.844 1.00 94.56 333 VAL A C 1
ATOM 2727 O O . VAL A 1 333 ? 14.690 -17.685 -23.234 1.00 94.56 333 VAL A O 1
ATOM 2730 N N . GLN A 1 334 ? 13.111 -19.259 -23.459 1.00 94.62 334 GLN A N 1
ATOM 2731 C CA . GLN A 1 334 ? 13.727 -19.876 -24.635 1.00 94.62 334 GLN A CA 1
ATOM 2732 C C . GLN A 1 334 ? 13.742 -18.928 -25.839 1.00 94.62 334 GLN A C 1
ATOM 2734 O O . GLN A 1 334 ? 14.714 -18.910 -26.595 1.00 94.62 334 GLN A O 1
ATOM 2739 N N . LEU A 1 335 ? 12.686 -18.130 -26.020 1.00 94.19 335 LEU A N 1
ATOM 2740 C CA . LEU A 1 335 ? 12.639 -17.096 -27.048 1.00 94.19 335 LEU A CA 1
ATOM 2741 C C . LEU A 1 335 ? 13.738 -16.051 -26.820 1.00 94.19 335 LEU A C 1
ATOM 2743 O O . LEU A 1 335 ? 14.485 -15.766 -27.753 1.00 94.19 335 LEU A O 1
ATOM 2747 N N . LEU A 1 336 ? 13.892 -15.550 -25.589 1.00 94.25 336 LEU A N 1
ATOM 2748 C CA . LEU A 1 336 ? 14.965 -14.615 -25.238 1.00 94.25 336 LEU A CA 1
ATOM 2749 C C . LEU A 1 336 ? 16.351 -15.227 -25.478 1.00 94.25 336 LEU A C 1
ATOM 2751 O O . LEU A 1 336 ? 17.210 -14.570 -26.061 1.00 94.25 336 LEU A O 1
ATOM 2755 N N . LEU A 1 337 ? 16.560 -16.492 -25.095 1.00 93.88 337 LEU A N 1
ATOM 2756 C CA . LEU A 1 337 ? 17.824 -17.204 -25.313 1.00 93.88 337 LEU A CA 1
ATOM 2757 C C . LEU A 1 337 ? 18.149 -17.357 -26.804 1.00 93.88 337 LEU A C 1
ATOM 2759 O O . LEU A 1 337 ? 19.281 -17.125 -27.223 1.00 93.88 337 LEU A O 1
ATOM 2763 N N . ASN A 1 338 ? 17.157 -17.692 -27.629 1.00 92.38 338 ASN A N 1
ATOM 2764 C CA . ASN A 1 338 ? 17.341 -17.763 -29.077 1.00 92.38 338 ASN A CA 1
ATOM 2765 C C . ASN A 1 338 ? 17.687 -16.386 -29.663 1.00 92.38 338 ASN A C 1
ATOM 2767 O O . ASN A 1 338 ? 18.575 -16.290 -30.508 1.00 92.38 338 ASN A O 1
ATOM 2771 N N . THR A 1 339 ? 17.032 -15.316 -29.200 1.00 91.81 339 THR A N 1
ATOM 2772 C CA . THR A 1 339 ? 17.367 -13.943 -29.606 1.00 91.81 339 THR A CA 1
ATOM 2773 C C . THR A 1 339 ? 18.791 -13.571 -29.196 1.00 91.81 339 THR A C 1
ATOM 2775 O O . THR A 1 339 ? 19.523 -13.038 -30.027 1.00 91.81 339 THR A O 1
ATOM 2778 N N . LYS A 1 340 ? 19.213 -13.910 -27.972 1.00 91.56 340 LYS A N 1
ATOM 2779 C CA . LYS A 1 340 ? 20.588 -13.722 -27.492 1.00 91.56 340 LYS A CA 1
ATOM 2780 C C . LYS A 1 340 ? 21.606 -14.391 -28.407 1.00 91.56 340 LYS A C 1
ATOM 2782 O O . LYS A 1 340 ? 22.500 -13.718 -28.907 1.00 91.56 340 LYS A O 1
ATOM 2787 N N . ARG A 1 341 ? 21.407 -15.677 -28.717 1.00 89.81 341 ARG A N 1
ATOM 2788 C CA . ARG A 1 341 ? 22.277 -16.423 -29.640 1.00 89.81 341 ARG A CA 1
ATOM 2789 C C . ARG A 1 341 ? 22.390 -15.737 -30.998 1.00 89.81 341 ARG A C 1
ATOM 2791 O O . ARG A 1 341 ? 23.479 -15.672 -31.542 1.00 89.81 341 ARG A O 1
ATOM 2798 N N . ILE A 1 342 ? 21.295 -15.226 -31.558 1.00 87.19 342 ILE A N 1
ATOM 2799 C CA . ILE A 1 342 ? 21.329 -14.545 -32.861 1.00 87.19 342 ILE A CA 1
ATOM 2800 C C . ILE A 1 342 ? 22.145 -13.249 -32.771 1.00 87.19 342 ILE A C 1
ATOM 2802 O O . ILE A 1 342 ? 23.019 -13.023 -33.600 1.00 87.19 342 ILE A O 1
ATOM 2806 N N . TYR A 1 343 ? 21.880 -12.402 -31.777 1.00 84.06 343 TYR A N 1
ATOM 2807 C CA . TYR A 1 343 ? 22.509 -11.081 -31.689 1.00 84.06 343 TYR A CA 1
ATOM 2808 C C . TYR A 1 343 ? 23.983 -11.140 -31.282 1.00 84.06 343 TYR A C 1
ATOM 2810 O O . TYR A 1 343 ? 24.775 -10.381 -31.827 1.00 84.06 343 TYR A O 1
ATOM 2818 N N . GLU A 1 344 ? 24.365 -12.053 -30.388 1.00 81.75 344 GLU A N 1
ATOM 2819 C CA . GLU A 1 344 ? 25.760 -12.200 -29.947 1.00 81.75 344 GLU A CA 1
ATOM 2820 C C . GLU A 1 344 ? 26.620 -12.972 -30.969 1.00 81.75 344 GLU A C 1
ATOM 2822 O O . GLU A 1 344 ? 27.819 -12.730 -31.045 1.00 81.75 344 GLU A O 1
ATOM 2827 N N . ASN A 1 345 ? 26.029 -13.829 -31.821 1.00 73.81 345 ASN A N 1
ATOM 2828 C CA . ASN A 1 345 ? 26.748 -14.455 -32.948 1.00 73.81 345 ASN A CA 1
ATOM 2829 C C . ASN A 1 345 ? 26.932 -13.521 -34.157 1.00 73.81 345 ASN A C 1
ATOM 2831 O O . ASN A 1 345 ? 27.825 -13.751 -34.968 1.00 73.81 345 ASN A O 1
ATOM 2835 N N . HIS A 1 346 ? 26.063 -12.519 -34.329 1.00 63.94 346 HIS A N 1
ATOM 2836 C CA . HIS A 1 346 ? 26.073 -11.612 -35.486 1.00 63.94 346 HIS A CA 1
ATOM 2837 C C . HIS A 1 346 ? 26.604 -10.208 -35.175 1.00 63.94 346 HIS A C 1
ATOM 2839 O O . HIS A 1 346 ? 26.591 -9.352 -36.060 1.00 63.94 346 HIS A O 1
ATOM 2845 N N . SER A 1 347 ? 27.034 -9.921 -33.945 1.00 56.59 347 SER A N 1
ATOM 2846 C CA . SER A 1 347 ? 27.528 -8.586 -33.618 1.00 56.59 347 SER A CA 1
ATOM 2847 C C . SER A 1 347 ? 28.923 -8.356 -34.210 1.00 56.59 347 SER A C 1
ATOM 2849 O O . SER A 1 347 ? 29.878 -8.981 -33.765 1.00 56.59 347 SER A O 1
ATOM 2851 N N . GLU A 1 348 ? 29.065 -7.381 -35.114 1.00 48.88 348 GLU A N 1
ATOM 2852 C CA . GLU A 1 348 ? 30.361 -6.828 -35.575 1.00 48.88 348 GLU A CA 1
ATOM 2853 C C . GLU A 1 348 ? 31.260 -6.352 -34.405 1.00 48.88 348 GLU A C 1
ATOM 2855 O O . GLU A 1 348 ? 32.471 -6.209 -34.547 1.00 48.88 348 GLU A O 1
ATOM 2860 N N . PHE A 1 349 ? 30.694 -6.179 -33.203 1.00 48.31 349 PHE A N 1
ATOM 2861 C CA . PHE A 1 349 ? 31.424 -5.914 -31.957 1.00 48.31 349 PHE A CA 1
ATOM 2862 C C . PHE A 1 349 ? 32.347 -7.058 -31.504 1.00 48.31 349 PHE A C 1
ATOM 2864 O O . PHE A 1 349 ? 33.257 -6.804 -30.716 1.00 48.31 349 PHE A O 1
ATOM 2871 N N . SER A 1 350 ? 32.178 -8.291 -32.002 1.00 45.59 350 SER A N 1
ATOM 2872 C CA . SER A 1 350 ? 33.155 -9.363 -31.759 1.00 45.59 350 SER A CA 1
ATOM 2873 C C . SER A 1 350 ? 34.437 -9.199 -32.583 1.00 45.59 350 SER A C 1
ATOM 2875 O O . SER A 1 350 ? 35.452 -9.797 -32.240 1.00 45.59 350 SER A O 1
ATOM 2877 N N . GLU A 1 351 ? 34.423 -8.399 -33.657 1.00 43.19 351 GLU A N 1
ATOM 2878 C CA . GLU A 1 351 ? 35.586 -8.223 -34.540 1.00 43.19 351 GLU A CA 1
ATOM 2879 C C . GLU A 1 351 ? 36.551 -7.127 -34.060 1.00 43.19 351 GLU A C 1
ATOM 2881 O O . GLU A 1 351 ? 37.738 -7.179 -34.369 1.00 43.19 351 GLU A O 1
ATOM 2886 N N . GLN A 1 352 ? 36.104 -6.161 -33.248 1.00 42.94 352 GLN A N 1
ATOM 2887 C CA . GLN A 1 352 ? 36.960 -5.050 -32.799 1.00 42.94 352 GLN A CA 1
ATOM 2888 C C . GLN A 1 352 ? 37.839 -5.353 -31.573 1.00 42.94 352 GLN A C 1
ATOM 2890 O O . GLN A 1 352 ? 38.620 -4.495 -31.165 1.00 42.94 35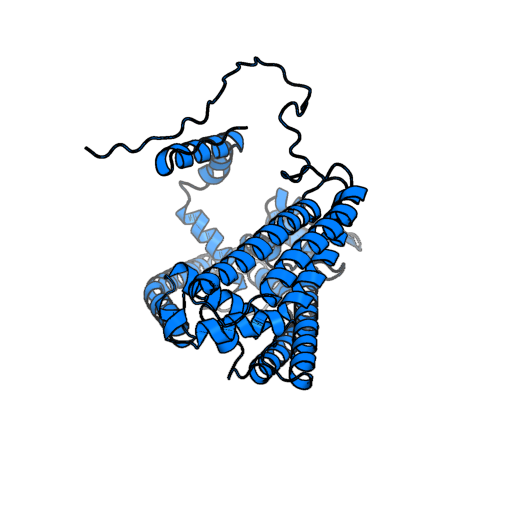2 GLN A O 1
ATOM 2895 N N . HIS A 1 353 ? 37.750 -6.540 -30.968 1.00 42.31 353 HIS A N 1
ATOM 2896 C CA . HIS A 1 353 ? 38.619 -6.961 -29.851 1.00 42.31 353 HIS A CA 1
ATOM 2897 C C . HIS A 1 353 ? 39.499 -8.167 -30.217 1.00 42.31 353 HIS A C 1
ATOM 2899 O O . HIS A 1 353 ? 39.912 -8.941 -29.357 1.00 42.31 353 HIS A O 1
ATOM 2905 N N . SER A 1 354 ? 39.831 -8.322 -31.504 1.00 37.22 354 SER A N 1
ATOM 2906 C CA . SER A 1 354 ? 40.744 -9.358 -31.988 1.00 37.22 354 SER A CA 1
ATOM 2907 C C . SER A 1 354 ? 42.215 -8.983 -31.759 1.00 37.22 354 SER A C 1
ATOM 2909 O O . SER A 1 354 ? 42.960 -8.734 -32.705 1.00 37.22 354 SER A O 1
ATOM 2911 N N . PHE A 1 355 ? 42.648 -8.946 -30.505 1.00 40.66 355 PHE A N 1
ATOM 2912 C CA . PHE A 1 355 ? 44.039 -9.235 -30.166 1.00 40.66 355 PHE A CA 1
ATOM 2913 C C . PHE A 1 355 ? 44.036 -9.976 -28.828 1.00 40.66 355 PHE A C 1
ATOM 2915 O O . PHE A 1 355 ? 43.818 -9.384 -27.778 1.00 40.66 355 PHE A O 1
ATOM 2922 N N . ASP A 1 356 ? 44.228 -11.291 -28.927 1.00 41.53 356 ASP A N 1
ATOM 2923 C CA . ASP A 1 356 ? 44.481 -12.229 -27.834 1.00 41.53 356 ASP A CA 1
ATOM 2924 C C . ASP A 1 356 ? 43.376 -12.411 -26.778 1.00 41.53 356 ASP A C 1
ATOM 2926 O O . ASP A 1 356 ? 43.547 -12.018 -25.635 1.00 41.53 356 ASP A O 1
ATOM 2930 N N . GLU A 1 357 ? 42.289 -13.121 -27.112 1.00 38.97 357 GLU A N 1
ATOM 2931 C CA . GLU A 1 357 ? 41.683 -14.130 -26.220 1.00 38.97 357 GLU A CA 1
ATOM 2932 C C . GLU A 1 357 ? 40.583 -14.932 -26.939 1.00 38.97 357 GLU A C 1
ATOM 2934 O O . GLU A 1 357 ? 39.948 -14.469 -27.882 1.00 38.97 357 GLU A O 1
ATOM 2939 N N . LYS A 1 358 ? 40.418 -16.195 -26.527 1.00 42.41 358 LYS A N 1
ATOM 2940 C CA . LYS A 1 358 ? 39.471 -17.184 -27.069 1.00 42.41 358 LYS A CA 1
ATOM 2941 C C . LYS A 1 358 ? 38.086 -16.570 -27.292 1.00 42.41 358 LYS A C 1
ATOM 2943 O O . LYS A 1 358 ? 37.601 -15.883 -26.400 1.00 42.41 358 LYS A O 1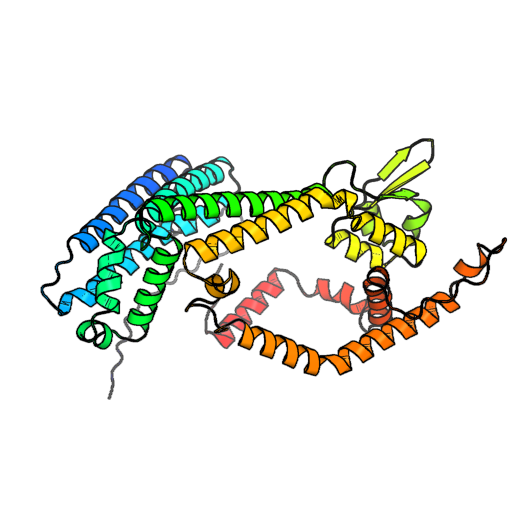
ATOM 2948 N N . GLN A 1 359 ? 37.445 -16.897 -28.422 1.00 45.41 359 GLN A N 1
ATOM 2949 C CA . GLN A 1 359 ? 36.016 -16.662 -28.670 1.00 45.41 359 GLN A CA 1
ATOM 2950 C C . GLN A 1 359 ? 35.254 -16.934 -27.365 1.00 45.41 359 GLN A C 1
ATOM 2952 O O . GLN A 1 359 ? 35.218 -18.078 -26.913 1.00 45.41 359 GLN A O 1
ATOM 2957 N N . ALA A 1 360 ? 34.776 -15.887 -26.691 1.00 53.91 360 ALA A N 1
ATOM 2958 C CA . ALA A 1 360 ? 34.110 -16.061 -25.412 1.00 53.91 360 ALA A CA 1
ATOM 2959 C C . ALA A 1 360 ? 32.862 -16.909 -25.674 1.00 53.91 360 ALA A C 1
ATOM 2961 O O . ALA A 1 360 ? 32.003 -16.498 -26.455 1.00 53.91 360 ALA A O 1
ATOM 2962 N N . ASP A 1 361 ? 32.803 -18.107 -25.087 1.00 64.12 361 ASP A N 1
ATOM 2963 C CA . ASP A 1 361 ? 31.644 -18.985 -25.220 1.00 64.12 361 ASP A CA 1
ATOM 2964 C C . ASP A 1 361 ? 30.383 -18.192 -24.859 1.00 64.12 361 ASP A C 1
ATOM 2966 O O . ASP A 1 361 ? 30.319 -17.540 -23.810 1.00 64.12 361 ASP A O 1
ATOM 2970 N N . ILE A 1 362 ? 29.386 -18.227 -25.746 1.00 71.19 362 ILE A N 1
ATOM 2971 C CA . ILE A 1 362 ? 28.101 -17.572 -25.506 1.00 71.19 362 ILE A CA 1
ATOM 2972 C C . ILE A 1 362 ? 27.507 -18.166 -24.233 1.00 71.19 362 ILE A C 1
ATOM 2974 O O . ILE A 1 362 ? 27.356 -19.381 -24.101 1.00 71.19 362 ILE A O 1
ATOM 2978 N N . ASP A 1 363 ? 27.152 -17.299 -23.289 1.00 79.81 363 ASP A N 1
ATOM 2979 C CA . ASP A 1 363 ? 26.496 -17.722 -22.060 1.00 79.81 363 ASP A CA 1
ATOM 2980 C C . ASP A 1 363 ? 25.096 -18.255 -22.393 1.00 79.81 363 ASP A C 1
ATOM 2982 O O . ASP A 1 363 ? 24.179 -17.492 -22.713 1.00 79.81 363 ASP A O 1
ATOM 2986 N N . GLU A 1 364 ? 24.939 -19.577 -22.296 1.00 85.94 364 GLU A N 1
ATOM 2987 C CA . GLU A 1 364 ? 23.709 -20.336 -22.568 1.00 85.94 364 GLU A CA 1
ATOM 2988 C C . GLU A 1 364 ? 22.591 -20.103 -21.530 1.00 85.94 364 GLU A C 1
ATOM 2990 O O . GLU A 1 364 ? 21.638 -20.879 -21.414 1.00 85.94 364 GLU A O 1
ATOM 2995 N N . ARG A 1 365 ? 22.694 -19.025 -20.748 1.00 90.81 365 ARG A N 1
ATOM 2996 C CA . ARG A 1 365 ? 21.695 -18.569 -19.784 1.00 90.81 365 ARG A CA 1
ATOM 2997 C C . ARG A 1 365 ? 21.279 -17.133 -20.081 1.00 90.81 365 ARG A C 1
ATOM 2999 O O . ARG A 1 365 ? 22.064 -16.301 -20.539 1.00 90.81 365 ARG A O 1
ATOM 3006 N N . ILE A 1 366 ? 20.022 -16.834 -19.767 1.00 92.88 366 ILE A N 1
ATOM 3007 C CA . ILE A 1 366 ? 19.525 -15.460 -19.685 1.00 92.88 366 ILE A CA 1
ATOM 3008 C C . ILE A 1 366 ? 19.777 -14.962 -18.266 1.00 92.88 366 ILE A C 1
ATOM 3010 O O . ILE A 1 366 ? 19.204 -15.487 -17.313 1.00 92.88 366 ILE A O 1
ATOM 3014 N N . ASN A 1 367 ? 20.659 -13.972 -18.134 1.00 92.12 367 ASN A N 1
ATOM 3015 C CA . ASN A 1 367 ? 20.932 -13.307 -16.863 1.00 92.12 367 ASN A CA 1
ATOM 3016 C C . ASN A 1 367 ? 19.962 -12.141 -16.637 1.00 92.12 367 ASN A C 1
ATOM 3018 O O . ASN A 1 367 ? 19.360 -11.633 -17.580 1.00 92.12 367 ASN A O 1
ATOM 3022 N N . GLU A 1 368 ? 19.876 -11.634 -15.408 1.00 89.25 368 GLU A N 1
ATOM 3023 C CA . GLU A 1 368 ? 19.016 -10.486 -15.063 1.00 89.25 368 GLU A CA 1
ATOM 3024 C C . GLU A 1 368 ? 19.275 -9.244 -15.936 1.00 89.25 368 GLU A C 1
ATOM 3026 O O . GLU A 1 368 ? 18.345 -8.571 -16.381 1.00 89.25 368 GLU A O 1
ATOM 3031 N N . PHE A 1 369 ? 20.540 -8.969 -16.264 1.00 88.69 369 PHE A N 1
ATOM 3032 C CA . PHE A 1 369 ? 20.925 -7.852 -17.134 1.00 88.69 369 PHE A CA 1
ATOM 3033 C C . PHE A 1 369 ? 20.644 -8.096 -18.628 1.00 88.69 369 PHE A C 1
ATOM 3035 O O . PHE A 1 369 ? 20.750 -7.168 -19.426 1.00 88.69 369 PHE A O 1
ATOM 3042 N N . ASP A 1 370 ? 20.282 -9.319 -19.020 1.00 92.62 370 ASP A N 1
ATOM 3043 C CA . ASP A 1 370 ? 19.907 -9.679 -20.391 1.00 92.62 370 ASP A CA 1
ATOM 3044 C C . ASP A 1 370 ? 18.393 -9.521 -20.625 1.00 92.62 370 ASP A C 1
ATOM 3046 O O . ASP A 1 370 ? 17.966 -9.220 -21.743 1.00 92.62 370 ASP A O 1
ATOM 3050 N N . VAL A 1 371 ? 17.573 -9.680 -19.573 1.00 92.38 371 VAL A N 1
ATOM 3051 C CA . VAL A 1 371 ? 16.103 -9.747 -19.670 1.00 92.38 371 VAL A CA 1
ATOM 3052 C C . VAL A 1 371 ? 15.518 -8.522 -20.367 1.00 92.38 371 VAL A C 1
ATOM 3054 O O . VAL A 1 371 ? 14.785 -8.674 -21.344 1.00 92.38 371 VAL A O 1
ATOM 3057 N N . GLN A 1 372 ? 15.834 -7.308 -19.903 1.00 91.25 372 GLN A N 1
ATOM 3058 C CA . GLN A 1 372 ? 15.233 -6.081 -20.449 1.00 91.25 372 GLN A CA 1
ATOM 3059 C C . GLN A 1 372 ? 15.661 -5.819 -21.897 1.00 91.25 372 GLN A C 1
ATOM 3061 O O . GLN A 1 372 ? 14.831 -5.452 -22.729 1.00 91.25 372 GLN A O 1
ATOM 3066 N N . TYR A 1 373 ? 16.935 -6.060 -22.213 1.00 91.94 373 TYR A N 1
ATOM 3067 C CA . TYR A 1 373 ? 17.487 -5.864 -23.552 1.00 91.94 373 TYR A CA 1
ATOM 3068 C C . TYR A 1 373 ? 16.867 -6.819 -24.576 1.00 91.94 373 TYR A C 1
ATOM 3070 O O . TYR A 1 373 ? 16.289 -6.384 -25.570 1.00 91.94 373 TYR A O 1
ATOM 3078 N N . TYR A 1 374 ? 16.877 -8.128 -24.317 1.00 93.19 374 TYR A N 1
ATOM 3079 C CA . TYR A 1 374 ? 16.293 -9.072 -25.272 1.00 93.19 374 TYR A CA 1
ATOM 3080 C C . TYR A 1 374 ? 14.766 -8.984 -25.322 1.00 93.19 374 TYR A C 1
ATOM 3082 O O . TYR A 1 374 ? 14.180 -9.166 -26.390 1.00 93.19 374 TYR A O 1
ATOM 3090 N N . THR A 1 375 ? 14.109 -8.610 -24.219 1.00 92.69 375 THR A N 1
ATOM 3091 C CA . THR A 1 375 ? 12.669 -8.313 -24.230 1.00 92.69 375 THR A CA 1
ATOM 3092 C C . THR A 1 375 ? 12.357 -7.125 -25.140 1.00 92.69 375 THR A C 1
ATOM 3094 O O . THR A 1 375 ? 11.371 -7.176 -25.879 1.00 92.69 375 THR A O 1
ATOM 3097 N N . SER A 1 376 ? 13.178 -6.067 -25.133 1.00 89.75 376 SER A N 1
ATOM 3098 C CA . SER A 1 376 ? 12.982 -4.901 -26.005 1.00 89.75 376 SER A CA 1
ATOM 3099 C C . SER A 1 376 ? 13.127 -5.280 -27.483 1.00 89.75 376 SER A C 1
ATOM 3101 O O . SER A 1 376 ? 12.275 -4.908 -28.295 1.00 89.75 376 SER A O 1
ATOM 3103 N N . ILE A 1 377 ? 14.119 -6.114 -27.818 1.00 89.44 377 ILE A N 1
ATOM 3104 C CA . ILE A 1 377 ? 14.327 -6.642 -29.172 1.00 89.44 377 ILE A CA 1
ATOM 3105 C C . ILE A 1 377 ? 13.143 -7.497 -29.616 1.00 89.44 377 ILE A C 1
ATOM 3107 O O . ILE A 1 377 ? 12.582 -7.250 -30.684 1.00 89.44 377 ILE A O 1
ATOM 3111 N N . VAL A 1 378 ? 12.737 -8.483 -28.811 1.00 90.31 378 VAL A N 1
ATOM 3112 C CA . VAL A 1 378 ? 11.618 -9.378 -29.142 1.00 90.31 378 VAL A CA 1
ATOM 3113 C C . VAL A 1 378 ? 10.339 -8.574 -29.339 1.00 90.31 378 VAL A C 1
ATOM 3115 O O . VAL A 1 378 ? 9.651 -8.753 -30.346 1.00 90.31 378 VAL A O 1
ATOM 3118 N N . ARG A 1 379 ? 10.048 -7.629 -28.433 1.00 87.12 379 ARG A N 1
ATOM 3119 C CA . ARG A 1 379 ? 8.917 -6.706 -28.581 1.00 87.12 379 ARG A CA 1
ATOM 3120 C C . ARG A 1 379 ? 9.028 -5.930 -29.883 1.00 87.12 379 ARG A C 1
ATOM 3122 O O . ARG A 1 379 ? 8.062 -5.884 -30.633 1.00 87.12 379 ARG A O 1
ATOM 3129 N N . PHE A 1 380 ? 10.186 -5.355 -30.196 1.00 80.38 380 PHE A N 1
ATOM 3130 C CA . PHE A 1 380 ? 10.374 -4.604 -31.433 1.00 80.38 380 PHE A CA 1
ATOM 3131 C C . PHE A 1 380 ? 10.160 -5.467 -32.684 1.00 80.38 380 PHE A C 1
ATOM 3133 O O . PHE A 1 380 ? 9.476 -5.026 -33.604 1.00 80.38 380 PHE A O 1
ATOM 3140 N N . GLN A 1 381 ? 10.692 -6.693 -32.710 1.00 81.75 381 GLN A N 1
ATOM 3141 C CA . GLN A 1 381 ? 10.562 -7.638 -33.823 1.00 81.75 381 GLN A CA 1
ATOM 3142 C C . GLN A 1 381 ? 9.114 -8.097 -34.030 1.00 81.75 381 GLN A C 1
ATOM 3144 O O . GLN A 1 381 ? 8.606 -8.036 -35.150 1.00 81.75 381 GLN A O 1
ATOM 3149 N N . GLN A 1 382 ? 8.430 -8.499 -32.957 1.00 78.44 382 GLN A N 1
ATOM 3150 C CA . GLN A 1 382 ? 7.034 -8.945 -33.010 1.00 78.44 382 GLN A CA 1
ATOM 3151 C C . GLN A 1 382 ? 6.067 -7.791 -33.312 1.00 78.44 382 GLN A C 1
ATOM 3153 O O . GLN A 1 382 ? 5.047 -7.983 -33.970 1.00 78.44 382 GLN A O 1
ATOM 3158 N N . LEU A 1 383 ? 6.399 -6.573 -32.878 1.00 65.75 383 LEU A N 1
ATOM 3159 C CA . LEU A 1 383 ? 5.596 -5.372 -33.093 1.00 65.75 383 LEU A CA 1
ATOM 3160 C C . LEU A 1 383 ? 5.982 -4.609 -34.371 1.00 65.75 383 LEU A C 1
ATOM 3162 O O . LEU A 1 383 ? 5.540 -3.472 -34.518 1.00 65.75 383 LEU A O 1
ATOM 3166 N N . ARG A 1 384 ? 6.760 -5.162 -35.317 1.00 56.94 384 ARG A N 1
ATOM 3167 C CA . ARG A 1 384 ? 7.160 -4.438 -36.549 1.00 56.94 384 ARG A CA 1
ATOM 3168 C C . ARG A 1 384 ? 6.000 -3.854 -37.389 1.00 56.94 384 ARG A C 1
ATOM 3170 O O . ARG A 1 384 ? 6.227 -2.808 -37.990 1.00 56.94 384 ARG A O 1
ATOM 3177 N N . PRO A 1 385 ? 4.753 -4.373 -37.380 1.00 52.19 385 PRO A N 1
ATOM 3178 C CA . PRO A 1 385 ? 3.609 -3.650 -37.965 1.00 52.19 385 PRO A CA 1
ATOM 3179 C C . PRO A 1 385 ? 2.950 -2.610 -37.028 1.00 52.19 385 PRO A C 1
ATOM 3181 O O . PRO A 1 385 ? 2.156 -1.782 -37.475 1.00 52.19 385 PRO A O 1
ATOM 3184 N N . SER A 1 386 ? 3.238 -2.651 -35.725 1.00 53.69 386 SER A N 1
ATOM 3185 C CA . SER A 1 386 ? 2.454 -2.006 -34.657 1.00 53.69 386 SER A CA 1
ATOM 3186 C C . SER A 1 386 ? 3.219 -0.940 -33.855 1.00 53.69 386 SER A C 1
ATOM 3188 O O . SER A 1 386 ? 2.594 -0.037 -33.306 1.00 53.69 386 SER A O 1
ATOM 3190 N N . ASN A 1 387 ? 4.555 -0.960 -33.803 1.00 45.78 387 ASN A N 1
ATOM 3191 C CA . ASN A 1 387 ? 5.337 -0.030 -32.972 1.00 45.78 387 ASN A CA 1
ATOM 3192 C C . ASN A 1 387 ? 5.545 1.359 -33.597 1.00 45.78 387 ASN A C 1
ATOM 3194 O O . ASN A 1 387 ? 5.600 2.340 -32.856 1.00 45.78 387 ASN A O 1
ATOM 3198 N N . GLN A 1 388 ? 5.511 1.496 -34.931 1.00 48.28 388 GLN A N 1
ATOM 3199 C CA . GLN A 1 388 ? 5.301 2.821 -35.546 1.00 48.28 388 GLN A CA 1
ATOM 3200 C C . GLN A 1 388 ? 3.969 3.439 -35.083 1.00 48.28 388 GLN A C 1
ATOM 3202 O O . GLN A 1 388 ? 3.856 4.660 -34.974 1.00 48.28 388 GLN A O 1
ATOM 3207 N N . ARG A 1 389 ? 2.971 2.611 -34.727 1.00 48.88 389 ARG A N 1
ATOM 3208 C CA . ARG A 1 389 ? 1.717 3.089 -34.142 1.00 48.88 389 ARG A CA 1
ATOM 3209 C C . ARG A 1 389 ? 1.813 3.368 -32.646 1.00 48.88 389 ARG A C 1
ATOM 3211 O O . ARG A 1 389 ? 1.105 4.256 -32.222 1.00 48.88 389 ARG A O 1
ATOM 3218 N N . ALA A 1 390 ? 2.665 2.736 -31.839 1.00 50.44 390 ALA A N 1
ATOM 3219 C CA . ALA A 1 390 ? 2.704 2.998 -30.387 1.00 50.44 390 ALA A CA 1
ATOM 3220 C C . ALA A 1 390 ? 3.100 4.454 -30.040 1.00 50.44 390 ALA A C 1
ATOM 3222 O O . ALA A 1 390 ? 2.426 5.102 -29.237 1.00 50.44 390 ALA A O 1
ATOM 3223 N N . LEU A 1 391 ? 4.097 5.026 -30.732 1.00 52.16 391 LEU A N 1
ATOM 3224 C CA . LEU A 1 391 ? 4.389 6.471 -30.675 1.00 52.16 391 LEU A CA 1
ATOM 3225 C C . LEU A 1 391 ? 3.250 7.321 -31.275 1.00 52.16 391 LEU A C 1
ATOM 3227 O O . LEU A 1 391 ? 3.016 8.449 -30.840 1.00 52.16 391 LEU A O 1
ATOM 3231 N N . SER A 1 392 ? 2.497 6.770 -32.233 1.00 60.62 392 SER A N 1
ATOM 3232 C CA . SER A 1 392 ? 1.294 7.397 -32.796 1.00 60.62 392 SER A CA 1
ATOM 3233 C C . SER A 1 392 ? 0.071 7.323 -31.873 1.00 60.62 392 SER A C 1
ATOM 3235 O O . SER A 1 392 ? -0.779 8.206 -31.959 1.00 60.62 392 SER A O 1
ATOM 3237 N N . LEU A 1 393 ? -0.047 6.311 -31.006 1.00 70.19 393 LEU A N 1
ATOM 3238 C CA . LEU A 1 393 ? -1.227 6.054 -30.178 1.00 70.19 393 LEU A CA 1
ATOM 3239 C C . LEU A 1 393 ? -1.371 7.123 -29.104 1.00 70.19 393 LEU A C 1
ATOM 3241 O O . LEU A 1 393 ? -2.479 7.576 -28.840 1.00 70.19 393 LEU A O 1
ATOM 3245 N N . ARG A 1 394 ? -0.250 7.612 -28.560 1.00 73.94 394 ARG A N 1
ATOM 3246 C CA . ARG A 1 394 ? -0.243 8.695 -27.567 1.00 73.94 394 ARG A CA 1
ATOM 3247 C C . ARG A 1 394 ? -1.008 9.939 -28.036 1.00 73.94 394 ARG A C 1
ATOM 3249 O O . ARG A 1 394 ? -1.650 10.588 -27.222 1.00 73.94 394 ARG A O 1
ATOM 3256 N N . ARG A 1 395 ? -1.001 10.241 -29.342 1.00 81.31 395 ARG A N 1
ATOM 3257 C CA . ARG A 1 395 ? -1.747 11.376 -29.925 1.00 81.31 395 ARG A CA 1
ATOM 3258 C C . ARG A 1 395 ? -3.270 11.219 -29.823 1.00 81.31 395 ARG A C 1
ATOM 3260 O O . ARG A 1 395 ? -3.985 12.210 -29.918 1.00 81.31 395 ARG A O 1
ATOM 3267 N N . PHE A 1 396 ? -3.770 9.997 -29.643 1.00 84.25 396 PHE A N 1
ATOM 3268 C CA . PHE A 1 396 ? -5.201 9.716 -29.510 1.00 84.25 396 PHE A CA 1
ATOM 3269 C C . PHE A 1 396 ? -5.697 9.790 -28.059 1.00 84.25 396 PHE A C 1
ATOM 3271 O O . PHE A 1 396 ? -6.895 9.976 -27.854 1.00 84.25 396 PHE A O 1
ATOM 3278 N N . PHE A 1 397 ? -4.797 9.712 -27.074 1.00 89.19 397 PHE A N 1
ATOM 3279 C CA . PHE A 1 397 ? -5.110 9.738 -25.641 1.00 89.19 397 PHE A CA 1
ATOM 3280 C C . PHE A 1 397 ? -4.818 11.116 -25.024 1.00 89.19 397 PHE A C 1
ATOM 3282 O O . PHE A 1 397 ? -3.976 11.240 -24.135 1.00 89.19 397 PHE A O 1
ATOM 3289 N N . SER A 1 398 ? -5.494 12.168 -25.507 1.00 91.75 398 SER A N 1
ATOM 3290 C CA . SER A 1 398 ? -5.496 13.453 -24.790 1.00 91.75 398 SER A CA 1
ATOM 3291 C C . SER A 1 398 ? -6.242 13.304 -23.462 1.00 91.75 398 SER A C 1
ATOM 3293 O O . SER A 1 398 ? -7.145 12.469 -23.350 1.00 91.75 398 SER A O 1
ATOM 3295 N N . ILE A 1 399 ? -5.878 14.104 -22.458 1.00 92.75 399 ILE A N 1
ATOM 3296 C CA . ILE A 1 399 ? -6.487 13.999 -21.128 1.00 92.75 399 ILE A CA 1
ATOM 3297 C C . ILE A 1 399 ? -8.004 14.206 -21.185 1.00 92.75 399 ILE A C 1
ATOM 3299 O O . ILE A 1 399 ? -8.743 13.449 -20.563 1.00 92.75 399 ILE A O 1
ATOM 3303 N N . GLU A 1 400 ? -8.483 15.132 -22.020 1.00 91.25 400 GLU A N 1
ATOM 3304 C CA . GLU A 1 400 ? -9.917 15.396 -22.160 1.00 91.25 400 GLU A CA 1
ATOM 3305 C C . GLU A 1 400 ? -10.652 14.186 -22.744 1.00 91.25 400 GLU A C 1
ATOM 3307 O O . GLU A 1 400 ? -11.721 13.808 -22.268 1.00 91.25 400 GLU A O 1
ATOM 3312 N N . ARG A 1 401 ? -10.065 13.527 -23.754 1.00 92.25 401 ARG A N 1
ATOM 3313 C CA . ARG A 1 401 ? -10.657 12.329 -24.371 1.00 92.25 401 ARG A CA 1
ATOM 3314 C C . ARG A 1 401 ? -10.667 11.141 -23.421 1.00 92.25 401 ARG A C 1
ATOM 3316 O O . ARG A 1 401 ? -11.624 10.371 -23.433 1.00 92.25 401 ARG A O 1
ATOM 3323 N N . VAL A 1 402 ? -9.622 10.994 -22.608 1.00 94.44 402 VAL A N 1
ATOM 3324 C CA . VAL A 1 402 ? -9.549 9.941 -21.590 1.00 94.44 402 VAL A CA 1
ATOM 3325 C C . VAL A 1 402 ? -10.620 10.162 -20.522 1.00 94.44 402 VAL A C 1
ATOM 3327 O O . VAL A 1 402 ? -11.358 9.228 -20.220 1.00 94.44 402 VAL A O 1
ATOM 3330 N N . LEU A 1 403 ? -10.772 11.389 -20.012 1.00 94.31 403 LEU A N 1
ATOM 3331 C CA . LEU A 1 403 ? -11.813 11.728 -19.035 1.00 94.31 403 LEU A CA 1
ATOM 3332 C C . LEU A 1 403 ? -13.224 11.563 -19.610 1.00 94.31 403 LEU A C 1
ATOM 3334 O O . LEU A 1 403 ? -14.102 11.018 -18.943 1.00 94.31 403 LEU A O 1
ATOM 3338 N N . TYR A 1 404 ? -13.437 11.946 -20.870 1.00 93.88 404 TYR A N 1
ATOM 3339 C CA . TYR A 1 404 ? -14.701 11.700 -21.563 1.00 93.88 404 TYR A CA 1
ATOM 3340 C C . TYR A 1 404 ? -15.007 10.201 -21.690 1.00 93.88 404 TYR A C 1
ATOM 3342 O O . TYR A 1 404 ? -16.119 9.763 -21.395 1.00 93.88 404 TYR A O 1
ATOM 3350 N N . GLY A 1 405 ? -14.019 9.401 -22.101 1.00 95.38 405 GLY A N 1
ATOM 3351 C CA . GLY A 1 405 ? -14.154 7.948 -22.181 1.00 95.38 405 GLY A CA 1
ATOM 3352 C C . GLY A 1 405 ? -14.459 7.323 -20.819 1.00 95.38 405 GLY A C 1
ATOM 3353 O O . GLY A 1 405 ? -15.335 6.465 -20.722 1.00 95.38 405 GLY A O 1
ATOM 3354 N N . LEU A 1 406 ? -13.801 7.801 -19.760 1.00 96.12 406 LEU A N 1
ATOM 3355 C CA . LEU A 1 406 ? -14.071 7.382 -18.387 1.00 96.12 406 LEU A CA 1
ATOM 3356 C C . LEU A 1 406 ? -15.511 7.713 -17.973 1.00 96.12 406 LEU A C 1
ATOM 3358 O O . LEU A 1 406 ? -16.213 6.831 -17.484 1.00 96.12 406 LEU A O 1
ATOM 3362 N N . ASN A 1 407 ? -15.979 8.938 -18.228 1.00 96.19 407 ASN A N 1
ATOM 3363 C CA . ASN A 1 407 ? -17.365 9.332 -17.970 1.00 96.19 407 ASN A CA 1
ATOM 3364 C C . ASN A 1 407 ? -18.362 8.426 -18.707 1.00 96.19 407 ASN A C 1
ATOM 3366 O O . ASN A 1 407 ? -19.348 7.983 -18.125 1.00 96.19 407 ASN A O 1
ATOM 3370 N N . LEU A 1 408 ? -18.092 8.101 -19.974 1.00 96.81 408 LEU A N 1
ATOM 3371 C CA . LEU A 1 408 ? -18.948 7.211 -20.757 1.00 96.81 408 LEU A CA 1
ATOM 3372 C C . LEU A 1 408 ? -19.041 5.813 -20.128 1.00 96.81 408 LEU A C 1
ATOM 3374 O O . LEU A 1 408 ? -20.134 5.254 -20.047 1.00 96.81 408 LEU A O 1
ATOM 3378 N N . ILE A 1 409 ? -17.916 5.255 -19.675 1.00 97.25 409 ILE A N 1
ATOM 3379 C CA . ILE A 1 409 ? -17.879 3.950 -19.001 1.00 97.25 409 ILE A CA 1
ATOM 3380 C C . ILE A 1 409 ? -18.670 4.008 -17.691 1.00 97.25 409 ILE A C 1
ATOM 3382 O O . ILE A 1 409 ? -19.511 3.141 -17.452 1.00 97.25 409 ILE A O 1
ATOM 3386 N N . LEU A 1 410 ? -18.450 5.042 -16.873 1.00 97.25 410 LEU A N 1
ATOM 3387 C CA . LEU A 1 410 ? -19.152 5.220 -15.600 1.00 97.25 410 LEU A CA 1
ATOM 3388 C C . LEU A 1 410 ? -20.664 5.368 -15.793 1.00 97.25 410 LEU A C 1
ATOM 3390 O O . LEU A 1 410 ? -21.446 4.718 -15.096 1.00 97.25 410 LEU A O 1
ATOM 3394 N N . ASN A 1 411 ? -21.079 6.144 -16.792 1.00 97.06 411 ASN A N 1
ATOM 3395 C CA . ASN A 1 411 ? -22.483 6.328 -17.129 1.00 97.06 411 ASN A CA 1
ATOM 3396 C C . ASN A 1 411 ? -23.125 5.012 -17.577 1.00 97.06 411 ASN A C 1
ATOM 3398 O O . ASN A 1 411 ? -24.209 4.660 -17.120 1.00 97.06 411 ASN A O 1
ATOM 3402 N N . ARG A 1 412 ? -22.447 4.255 -18.445 1.00 97.50 412 ARG A N 1
ATOM 3403 C CA . ARG A 1 412 ? -22.992 3.015 -19.008 1.00 97.50 412 ARG A CA 1
ATOM 3404 C C . ARG A 1 412 ? -23.056 1.869 -18.007 1.00 97.50 412 ARG A C 1
ATOM 3406 O O . ARG A 1 412 ? -24.003 1.092 -18.071 1.00 97.50 412 ARG A O 1
ATOM 3413 N N . LEU A 1 413 ? -22.061 1.743 -17.131 1.00 97.69 413 LEU A N 1
ATOM 3414 C CA . LEU A 1 413 ? -21.990 0.643 -16.167 1.00 97.69 413 LEU A CA 1
ATOM 3415 C C . LEU A 1 413 ? -22.737 0.947 -14.869 1.00 97.69 413 LEU A C 1
ATOM 3417 O O . LEU A 1 413 ? -23.370 0.053 -14.314 1.00 97.69 413 LEU A O 1
ATOM 3421 N N . PHE A 1 414 ? -22.675 2.192 -14.392 1.00 97.44 414 PHE A N 1
ATOM 3422 C CA . PHE A 1 414 ? -23.154 2.560 -13.057 1.00 97.44 414 PHE A CA 1
ATOM 3423 C C . PHE A 1 414 ? -24.243 3.639 -13.069 1.00 97.44 414 PHE A C 1
ATOM 3425 O O . PHE A 1 414 ? -24.796 3.948 -12.018 1.00 97.44 414 PHE A O 1
ATOM 3432 N N . GLY A 1 415 ? -24.564 4.235 -14.223 1.00 96.06 415 GLY A N 1
ATOM 3433 C CA . GLY A 1 415 ? -25.516 5.349 -14.303 1.00 96.06 415 GLY A CA 1
ATOM 3434 C C . GLY A 1 415 ? -24.996 6.654 -13.688 1.00 96.06 415 GLY A C 1
ATOM 3435 O O . GLY A 1 415 ? -25.783 7.565 -13.437 1.00 96.06 415 GLY A O 1
ATOM 3436 N N . VAL A 1 416 ? -23.687 6.752 -13.432 1.00 96.12 416 VAL A N 1
ATOM 3437 C CA . VAL A 1 416 ? -23.041 7.910 -12.795 1.00 96.12 416 VAL A CA 1
ATOM 3438 C C . VAL A 1 416 ? -22.399 8.800 -13.855 1.00 96.12 416 VAL A C 1
ATOM 3440 O O . VAL A 1 416 ? -21.812 8.297 -14.808 1.00 96.12 416 VAL A O 1
ATOM 3443 N N . ASN A 1 417 ? -22.482 10.120 -13.679 1.00 93.62 417 ASN A N 1
ATOM 3444 C CA . ASN A 1 417 ? -21.810 11.086 -14.546 1.00 93.62 417 ASN A CA 1
ATOM 3445 C C . ASN A 1 417 ? -20.725 11.837 -13.774 1.00 93.62 417 ASN A C 1
ATOM 3447 O O . ASN A 1 417 ? -20.945 12.256 -12.638 1.00 93.62 417 ASN A O 1
ATOM 3451 N N . LEU A 1 418 ? -19.586 12.043 -14.426 1.00 89.06 418 LEU A N 1
ATOM 3452 C CA . LEU A 1 418 ? -18.589 13.024 -14.030 1.00 89.06 418 LEU A CA 1
ATOM 3453 C C . LEU A 1 418 ? -19.099 14.397 -14.464 1.00 89.06 418 LEU A C 1
ATOM 3455 O O . LEU A 1 418 ? -19.310 14.644 -15.652 1.00 89.06 418 LEU A O 1
ATOM 3459 N N . VAL A 1 419 ? -19.332 15.258 -13.483 1.00 86.50 419 VAL A N 1
ATOM 3460 C CA . VAL A 1 419 ? -19.710 16.656 -13.683 1.00 86.50 419 VAL A CA 1
ATOM 3461 C C . VAL A 1 419 ? -18.554 17.495 -13.166 1.00 86.50 419 VAL A C 1
ATOM 3463 O O . VAL A 1 419 ? -18.002 17.176 -12.113 1.00 86.50 419 VAL A O 1
ATOM 3466 N N . GLU A 1 420 ? -18.168 18.499 -13.948 1.00 69.50 420 GLU A N 1
ATOM 3467 C CA . GLU A 1 420 ? -17.139 19.473 -13.572 1.00 69.50 420 GLU A CA 1
ATOM 3468 C C . GLU A 1 420 ? -17.623 20.413 -12.463 1.00 69.50 420 GLU A C 1
ATOM 3470 O O . GLU A 1 420 ? -18.803 20.842 -12.523 1.00 69.50 420 GLU A O 1
#

Radius of gyration: 30.37 Å; Cα contacts (8 Å, |Δi|>4): 323; chains: 1; bounding box: 94×58×70 Å

Secondary structure (DSSP, 8-state):
--------------------S-----S----BTTBTT-SSTTHHHHHHHHHHHHHHHHHHHHHT--TT-GGGHHHHHHHHHHHHHHHHHHHHHHHHHHHH-S-HHHHHHHHHHHHHHHHHHHHHHT-HHHHHHHHHHHH-HHHHTTS-HHHHHHHHHHHHHHHHTTTTS-HHHHHHHHHHHHHHHHHHHHHHHHHHHHHHSTT-EEEEEGGGTTTTS-HHHHHHSEEEEETTEEEEEEE-SHHHHHHHHTT---HHHHHHHHHHHT-HHHHHHHHHHHHHHHHHHHHHHHHTT-SSHHHHHTSTTSSS-SHHHHHHHHHHHHHHHHHHHHHHHHHHHHHHHHHHHS-GGGTTT-SS---PPP-SS--HHHHHHHHHHHHHHHTTTTHHHHHHHGGG--HHHHHHHHHHHHHHHHS-----

Organism: NCBI:txid708627

pLDDT: mean 80.34, std 18.68, range [22.84, 97.94]

InterPro domains:
  IPR001567 Peptidase M3A/M3B catalytic domain [PF01432] (253-420)
  IPR024077 Neurolysin/Thimet oligopeptidase, domain 2 [G3DSA:1.10.1370.10] (172-397)
  IPR024079 Metallopeptidase, catalytic domain superfamily [G3DSA:3.40.390.10] (398-419)
  IPR045090 Peptidase M3A/M3B [PTHR11804] (30-419)

Nearest PDB structures (foldseek):
  1i1i-assembly1_P  TM=8.548E-01  e=3.193E-11  Rattus norvegicus
  2o3e-assembly1_A  TM=8.427E-01  e=5.451E-11  Rattus norvegicus
  4ka8-assembly1_A  TM=6.952E-01  e=1.005E-08  Arabidopsis thaliana
  4ka7-assembly1_A  TM=6.950E-01  e=2.144E-08  Arabidopsis thaliana

Sequence (420 aa):
SLNLKTRNYSTSFTNISENKSDLNWKGYDRGLVNLPGIRKHSDWMKMAVEYERKGQKYVDQIRSFSQSSNEKVSSVLYIFDELSSHLCEFLDAAELIRHVHPDSNMTLAADHAHSYLSRFINDLNADKSLYDPLFMLRNSSKLWNSLDSTEKLLCDSLLLDFERGGVHLIEEKRKKVVQLQSELAKTCHDFTLSIHSNNHSSGDALIIESEQIETVLPARIFDSLKKIHRDNQHFVEIPLDSDSLSTLIQFIPDAQMRRRVWRDAFDLKRRRTSVELLEKMLKLRKELAECLGFHCFSDLMFDRTRVAKNVDEVWRFLETLSESIDRKARSEVQLLLNTKRIYENHSEFSEQHSFDEKQADIDERINEFDVQYYTSIVRFQQLRPSNQRALSLRRFFSIERVLYGLNLILNRLFGVNLVE